Protein AF-A0A2E4Z8S4-F1 (afdb_monomer_lite)

Structure (mmCIF, N/CA/C/O backbone):
data_AF-A0A2E4Z8S4-F1
#
_entry.id   AF-A0A2E4Z8S4-F1
#
loop_
_atom_site.group_PDB
_atom_site.id
_atom_site.type_symbol
_atom_site.label_atom_id
_atom_site.label_alt_id
_atom_site.label_comp_id
_atom_site.label_asym_id
_atom_site.label_entity_id
_atom_site.label_seq_id
_atom_site.pdbx_PDB_ins_code
_atom_site.Cartn_x
_atom_site.Cartn_y
_atom_site.Cartn_z
_atom_site.occupancy
_atom_site.B_iso_or_equiv
_atom_site.auth_seq_id
_atom_site.auth_comp_id
_atom_site.auth_asym_id
_atom_site.auth_atom_id
_atom_site.pdbx_PDB_model_num
ATOM 1 N N . MET A 1 1 ? -63.283 -20.952 -14.959 1.00 30.36 1 MET A N 1
ATOM 2 C CA . MET A 1 1 ? -64.129 -20.035 -15.747 1.00 30.36 1 MET A CA 1
ATOM 3 C C . MET A 1 1 ? -63.336 -18.745 -15.850 1.00 30.36 1 MET A C 1
ATOM 5 O O . MET A 1 1 ? -63.094 -18.136 -14.823 1.00 30.36 1 MET A O 1
ATOM 9 N N . ASP A 1 2 ? -62.555 -18.585 -16.920 1.00 27.12 2 ASP A N 1
ATOM 10 C CA . ASP A 1 2 ? -62.968 -17.905 -18.169 1.00 27.12 2 ASP A CA 1
ATOM 11 C C . ASP A 1 2 ? -63.262 -16.413 -17.915 1.00 27.12 2 ASP A C 1
ATOM 13 O O . ASP A 1 2 ? -63.999 -16.094 -16.998 1.00 27.12 2 ASP A O 1
ATOM 17 N N . ALA A 1 3 ? -62.783 -15.428 -18.671 1.00 26.45 3 ALA A N 1
ATOM 18 C CA . ALA A 1 3 ? -62.045 -15.425 -19.922 1.00 26.45 3 ALA A CA 1
ATOM 19 C C . ALA A 1 3 ? -61.563 -13.992 -20.245 1.00 26.45 3 ALA A C 1
ATOM 21 O O . ALA A 1 3 ? -62.112 -13.013 -19.755 1.00 26.45 3 ALA A O 1
ATOM 22 N N . ARG A 1 4 ? -60.605 -13.937 -21.179 1.00 25.69 4 ARG A N 1
ATOM 23 C CA . ARG A 1 4 ? -60.462 -13.000 -22.313 1.00 25.69 4 ARG A CA 1
ATOM 24 C C . ARG A 1 4 ? -60.418 -11.475 -22.110 1.00 25.69 4 ARG A C 1
ATOM 26 O O . ARG A 1 4 ? -61.384 -10.802 -21.781 1.00 25.69 4 ARG A O 1
ATOM 33 N N . ILE A 1 5 ? -59.293 -10.970 -22.611 1.00 36.28 5 ILE A N 1
ATOM 34 C CA . ILE A 1 5 ? -58.979 -9.627 -23.106 1.00 36.28 5 ILE A CA 1
ATOM 35 C C . ILE A 1 5 ? -60.010 -9.120 -24.134 1.00 36.28 5 ILE A C 1
ATOM 37 O O . ILE A 1 5 ? -60.347 -9.842 -25.077 1.00 36.28 5 ILE A O 1
ATOM 41 N N . LYS A 1 6 ? -60.383 -7.836 -24.030 1.00 27.36 6 LYS A N 1
ATOM 42 C CA . LYS A 1 6 ? -60.766 -6.977 -25.164 1.00 27.36 6 LYS A CA 1
ATOM 43 C C . LYS A 1 6 ? -60.261 -5.547 -24.950 1.00 27.36 6 LYS A C 1
ATOM 45 O O . LYS A 1 6 ? -60.431 -4.970 -23.884 1.00 27.36 6 LYS A O 1
ATOM 50 N N . SER A 1 7 ? -59.644 -5.019 -26.000 1.00 32.69 7 SER A N 1
ATOM 51 C CA . SER A 1 7 ? -59.182 -3.645 -26.191 1.00 32.69 7 SER A CA 1
ATOM 52 C C . SER A 1 7 ? -60.323 -2.697 -26.572 1.00 32.69 7 SER A C 1
ATOM 54 O O . SER A 1 7 ? -61.213 -3.094 -27.326 1.00 32.69 7 SER A O 1
ATOM 56 N N . GLY A 1 8 ? -60.212 -1.430 -26.171 1.00 25.91 8 GLY A N 1
ATOM 57 C CA . GLY A 1 8 ? -60.976 -0.309 -26.718 1.00 25.91 8 GLY A CA 1
ATOM 58 C C . GLY A 1 8 ? -60.250 1.020 -26.472 1.00 25.91 8 GLY A C 1
ATOM 59 O O . GLY A 1 8 ? -60.061 1.396 -25.321 1.00 25.91 8 GLY A O 1
ATOM 60 N N . HIS A 1 9 ? -59.838 1.686 -27.558 1.00 26.70 9 HIS A N 1
ATOM 61 C CA . HIS A 1 9 ? -59.755 3.155 -27.681 1.00 26.70 9 HIS A CA 1
ATOM 62 C C . HIS A 1 9 ? -61.151 3.751 -27.340 1.00 26.70 9 HIS A C 1
ATOM 64 O O . HIS A 1 9 ? -62.140 3.035 -27.474 1.00 26.70 9 HIS A O 1
ATOM 70 N N . ASP A 1 10 ? -61.372 4.991 -26.902 1.00 27.89 10 ASP A N 1
ATOM 71 C CA . ASP A 1 10 ? -60.687 6.256 -27.181 1.00 27.89 10 ASP A CA 1
ATOM 72 C C . ASP A 1 10 ? -61.177 7.377 -26.219 1.00 27.89 10 ASP A C 1
ATOM 74 O O . ASP A 1 10 ? -62.205 7.218 -25.565 1.00 27.89 10 ASP A O 1
ATOM 78 N N . GLU A 1 11 ? -60.473 8.517 -26.236 1.00 26.89 11 GLU A N 1
ATOM 79 C CA . GLU A 1 11 ? -60.898 9.882 -25.845 1.00 26.89 11 GLU A CA 1
ATOM 80 C C . GLU A 1 11 ? -61.197 10.272 -24.373 1.00 26.89 11 GLU A C 1
ATOM 82 O O . GLU A 1 11 ? -62.197 9.905 -23.765 1.00 26.89 11 GLU A O 1
ATOM 87 N N . GLY A 1 12 ? -60.402 11.244 -23.886 1.00 26.48 12 GLY A N 1
ATOM 88 C CA . GLY A 1 12 ? -60.993 12.476 -23.342 1.00 26.48 12 GLY A CA 1
ATOM 89 C C . GLY A 1 12 ? -60.600 12.933 -21.930 1.00 26.48 12 GLY A C 1
ATOM 90 O O . GLY A 1 12 ? -61.360 12.748 -20.990 1.00 26.48 12 GLY A O 1
ATOM 91 N N . GLY A 1 13 ? -59.516 13.716 -21.824 1.00 24.56 13 GLY A N 1
ATOM 92 C CA . GLY A 1 13 ? -59.600 15.016 -21.131 1.00 24.56 13 GLY A CA 1
ATOM 93 C C . GLY A 1 13 ? -59.144 15.161 -19.667 1.00 24.56 13 GLY A C 1
ATOM 94 O O . GLY A 1 13 ? -59.949 15.096 -18.752 1.00 24.56 13 GLY A O 1
ATOM 95 N N . MET A 1 14 ? -57.880 15.583 -19.526 1.00 24.75 14 MET A N 1
ATOM 96 C CA . MET A 1 14 ? -57.302 16.523 -18.538 1.00 24.75 14 MET A CA 1
ATOM 97 C C . MET A 1 14 ? -57.295 16.219 -17.025 1.00 24.75 14 MET A C 1
ATOM 99 O O . MET A 1 14 ? -58.298 16.320 -16.329 1.00 24.75 14 MET A O 1
ATOM 103 N N . GLY A 1 15 ? -56.070 16.094 -16.491 1.00 24.08 15 GLY A N 1
ATOM 104 C CA . GLY A 1 15 ? -55.762 16.277 -15.070 1.00 24.08 15 GLY A CA 1
ATOM 105 C C . GLY A 1 15 ? -54.282 16.065 -14.719 1.00 24.08 15 GLY A C 1
ATOM 106 O O . GLY A 1 15 ? -53.934 15.022 -14.190 1.00 24.08 15 GLY A O 1
ATOM 107 N N . LEU A 1 16 ? -53.429 17.044 -15.055 1.00 23.89 16 LEU A N 1
ATOM 108 C CA . LEU A 1 16 ? -52.119 17.375 -14.447 1.00 23.89 16 LEU A CA 1
ATOM 109 C C . LEU A 1 16 ? -51.308 16.236 -13.778 1.00 23.89 16 LEU A C 1
ATOM 111 O O . LEU A 1 16 ? -51.464 15.961 -12.591 1.00 23.89 16 LEU A O 1
ATOM 115 N N . ILE A 1 17 ? -50.323 15.684 -14.499 1.00 23.36 17 ILE A N 1
ATOM 116 C CA . ILE A 1 17 ? -49.208 14.933 -13.896 1.00 23.36 17 ILE A CA 1
ATOM 117 C C . ILE A 1 17 ? -48.077 15.921 -13.600 1.00 23.36 17 ILE A C 1
ATOM 119 O O . ILE A 1 17 ? -47.464 16.479 -14.511 1.00 23.36 17 ILE A O 1
ATOM 123 N N . SER A 1 18 ? -47.810 16.137 -12.313 1.00 23.64 18 SER A N 1
ATOM 124 C CA . SER A 1 18 ? -46.611 16.825 -11.840 1.00 23.64 18 SER A CA 1
ATOM 125 C C . SER A 1 18 ? -45.411 15.884 -11.978 1.00 23.64 18 SER A C 1
ATOM 127 O O . SER A 1 18 ? -45.379 14.808 -11.380 1.00 23.64 18 SER A O 1
ATOM 129 N N . LEU A 1 19 ? -44.445 16.283 -12.805 1.00 22.27 19 LEU A N 1
ATOM 130 C CA . LEU A 1 19 ? -43.153 15.627 -12.998 1.00 22.27 19 LEU A CA 1
ATOM 131 C C . LEU A 1 19 ? -42.326 15.707 -11.708 1.00 22.27 19 LEU A C 1
ATOM 133 O O . LEU A 1 19 ? -41.873 16.785 -11.324 1.00 22.27 19 LEU A O 1
ATOM 137 N N . LYS A 1 20 ? -42.063 14.559 -11.079 1.00 23.08 20 LYS A N 1
ATOM 138 C CA . LYS A 1 20 ? -40.956 14.401 -10.131 1.00 23.08 20 LYS A CA 1
ATOM 139 C C . LYS A 1 20 ? -39.855 13.628 -10.856 1.00 23.08 20 LYS A C 1
ATOM 141 O O . LYS A 1 20 ? -40.021 12.454 -11.163 1.00 23.08 20 LYS A O 1
ATOM 146 N N . LEU A 1 21 ? -38.779 14.333 -11.202 1.00 21.89 21 LEU A N 1
ATOM 147 C CA . LEU A 1 21 ? -37.560 13.761 -11.767 1.00 21.89 21 LEU A CA 1
ATOM 148 C C . LEU A 1 21 ? -36.925 12.802 -10.750 1.00 21.89 21 LEU A C 1
ATOM 150 O O . LEU A 1 21 ? -36.401 13.242 -9.728 1.00 21.89 21 LEU A O 1
ATOM 154 N N . GLU A 1 22 ? -36.946 11.508 -11.054 1.00 22.75 22 GLU A N 1
ATOM 155 C CA . GLU A 1 22 ? -35.983 10.546 -10.526 1.00 22.75 22 GLU A CA 1
ATOM 156 C C . GLU A 1 22 ? -34.668 10.726 -11.289 1.00 22.75 22 GLU A C 1
ATOM 158 O O . GLU A 1 22 ? -34.575 10.449 -12.483 1.00 22.75 22 GLU A O 1
ATOM 163 N N . VAL A 1 23 ? -33.639 11.212 -10.596 1.00 24.84 23 VAL A N 1
ATOM 164 C CA . VAL A 1 23 ? -32.248 11.030 -11.016 1.00 24.84 23 VAL A CA 1
ATOM 165 C C . VAL A 1 23 ? -31.670 9.963 -10.100 1.00 24.84 23 VAL A C 1
ATOM 167 O O . VAL A 1 23 ? -31.100 10.253 -9.052 1.00 24.84 23 VAL A O 1
ATOM 170 N N . GLY A 1 24 ? -31.893 8.715 -10.491 1.00 24.17 24 GLY A N 1
ATOM 171 C CA . GLY A 1 24 ? -31.214 7.540 -9.972 1.00 24.17 24 GLY A CA 1
ATOM 172 C C . GLY A 1 24 ? -30.557 6.809 -11.137 1.00 24.17 24 GLY A C 1
ATOM 173 O O . GLY A 1 24 ? -31.114 6.748 -12.226 1.00 24.17 24 GLY A O 1
ATOM 174 N N . GLU A 1 25 ? -29.375 6.262 -10.876 1.00 26.89 25 GLU A N 1
ATOM 175 C CA . GLU A 1 25 ? -28.656 5.303 -11.720 1.00 26.89 25 GLU A CA 1
ATOM 176 C C . GLU A 1 25 ? -27.856 5.847 -12.909 1.00 26.89 25 GLU A C 1
ATOM 178 O O . GLU A 1 25 ? -28.240 5.772 -14.072 1.00 26.89 25 GLU A O 1
ATOM 183 N N . ARG A 1 26 ? -26.611 6.224 -12.613 1.00 24.56 26 ARG A N 1
ATOM 184 C CA . ARG A 1 26 ? -25.448 5.801 -13.405 1.00 24.56 26 ARG A CA 1
ATOM 185 C C . ARG A 1 26 ? -24.244 5.725 -12.481 1.00 24.56 26 ARG A C 1
ATOM 187 O O . ARG A 1 26 ? -23.665 6.756 -12.198 1.00 24.56 26 ARG A O 1
ATOM 194 N N . PHE A 1 27 ? -23.908 4.525 -12.012 1.00 24.72 27 PHE A N 1
ATOM 195 C CA . PHE A 1 27 ? -22.536 4.017 -11.834 1.00 24.72 27 PHE A CA 1
ATOM 196 C C . PHE A 1 27 ? -22.617 2.570 -11.315 1.00 24.72 27 PHE A C 1
ATOM 198 O O . PHE A 1 27 ? -22.361 2.268 -10.159 1.00 24.72 27 PHE A O 1
ATOM 205 N N . SER A 1 28 ? -23.007 1.659 -12.207 1.00 27.19 28 SER A N 1
ATOM 206 C CA . SER A 1 28 ? -22.810 0.216 -12.046 1.00 27.19 28 SER A CA 1
ATOM 207 C C . SER A 1 28 ? -22.413 -0.358 -13.402 1.00 27.19 28 SER A C 1
ATOM 209 O O . SER A 1 28 ? -23.249 -0.549 -14.280 1.00 27.19 28 SER A O 1
ATOM 211 N N . SER A 1 29 ? -21.106 -0.535 -13.602 1.00 25.31 29 SER A N 1
ATOM 212 C CA . SER A 1 29 ? -20.483 -1.398 -14.619 1.00 25.31 29 SER A CA 1
ATOM 213 C C . SER A 1 29 ? -18.963 -1.295 -14.404 1.00 25.31 29 SER A C 1
ATOM 215 O O . SER A 1 29 ? -18.452 -0.182 -14.414 1.00 25.31 29 SER A O 1
ATOM 217 N N . ARG A 1 30 ? -18.134 -2.320 -14.200 1.00 25.17 30 ARG A N 1
ATOM 218 C CA . ARG A 1 30 ? -18.245 -3.781 -14.197 1.00 25.17 30 ARG A CA 1
ATOM 219 C C . ARG A 1 30 ? -17.188 -4.279 -13.199 1.00 25.17 30 ARG A C 1
ATOM 221 O O . ARG A 1 30 ? -16.024 -3.928 -13.359 1.00 25.17 30 ARG A O 1
ATOM 228 N N . LEU A 1 31 ? -17.557 -5.123 -12.241 1.00 25.70 31 LEU A N 1
ATOM 229 C CA . LEU A 1 31 ? -16.618 -6.022 -11.567 1.00 25.70 31 LEU A CA 1
ATOM 230 C C . LEU A 1 31 ? -17.004 -7.439 -11.991 1.00 25.70 31 LEU A C 1
ATOM 232 O O . LEU A 1 31 ? -18.092 -7.919 -11.687 1.00 25.70 31 LEU A O 1
ATOM 236 N N . HIS A 1 32 ? -16.155 -8.056 -12.812 1.00 28.44 32 HIS A N 1
ATOM 237 C CA . HIS A 1 32 ? -16.217 -9.480 -13.126 1.00 28.44 32 HIS A CA 1
ATOM 238 C C . HIS A 1 32 ? -15.402 -10.232 -12.071 1.00 28.44 32 HIS A C 1
ATOM 240 O O . HIS A 1 32 ? -14.231 -10.514 -12.286 1.00 28.44 32 HIS A O 1
ATOM 246 N N . SER A 1 33 ? -16.030 -10.554 -10.947 1.00 28.50 33 SER A N 1
ATOM 247 C CA . SER A 1 33 ? -15.694 -11.715 -10.118 1.00 28.50 33 SER A CA 1
ATOM 248 C C . SER A 1 33 ? -16.814 -11.885 -9.092 1.00 28.50 33 SER A C 1
ATOM 250 O O . SER A 1 33 ? -17.106 -11.003 -8.291 1.00 28.50 33 SER A O 1
ATOM 252 N N . GLY A 1 34 ? -17.540 -12.996 -9.205 1.00 30.89 34 GLY A N 1
ATOM 253 C CA . GLY A 1 34 ? -18.699 -13.289 -8.373 1.00 30.89 34 GLY A CA 1
ATOM 254 C C . GLY A 1 34 ? -18.291 -13.662 -6.954 1.00 30.89 34 GLY A C 1
ATOM 255 O O . GLY A 1 34 ? -17.966 -14.817 -6.698 1.00 30.89 34 GLY A O 1
ATOM 256 N N . VAL A 1 35 ? -18.385 -12.702 -6.037 1.00 26.73 35 VAL A N 1
ATOM 257 C CA . VAL A 1 35 ? -18.517 -12.959 -4.600 1.00 26.73 35 VAL A CA 1
ATOM 258 C C . VAL A 1 35 ? -19.729 -12.161 -4.114 1.00 26.73 35 VAL A C 1
ATOM 260 O O . VAL A 1 35 ? -19.706 -10.932 -4.186 1.00 26.73 35 VAL A O 1
ATOM 263 N N . PRO A 1 36 ? -20.825 -12.806 -3.679 1.00 27.11 36 PRO A N 1
ATOM 264 C CA . PRO A 1 36 ? -21.935 -12.085 -3.083 1.00 27.11 36 PRO A CA 1
ATOM 265 C C . PRO A 1 36 ? -21.510 -11.609 -1.690 1.00 27.11 36 PRO A C 1
ATOM 267 O O . PRO A 1 36 ? -21.241 -12.422 -0.808 1.00 27.11 36 PRO A O 1
ATOM 270 N N . ILE A 1 37 ? -21.468 -10.290 -1.487 1.00 26.27 37 ILE A N 1
ATOM 271 C CA . ILE A 1 37 ? -21.470 -9.695 -0.148 1.00 26.27 37 ILE A CA 1
ATOM 272 C C . ILE A 1 37 ? -22.843 -10.020 0.441 1.00 26.27 37 ILE A C 1
ATOM 274 O O . ILE A 1 37 ? -23.842 -9.370 0.132 1.00 26.27 37 ILE A O 1
ATOM 278 N N . ALA A 1 38 ? -22.915 -11.094 1.222 1.00 24.59 38 ALA A N 1
ATOM 279 C CA . ALA A 1 38 ? -24.101 -11.431 1.983 1.00 24.59 38 ALA A CA 1
ATOM 280 C C . ALA A 1 38 ? -24.212 -10.441 3.146 1.00 24.59 38 ALA A C 1
ATOM 282 O O . ALA A 1 38 ? -23.689 -10.666 4.233 1.00 24.59 38 ALA A O 1
ATOM 283 N N . THR A 1 39 ? -24.900 -9.327 2.911 1.00 25.08 39 THR A N 1
ATOM 284 C CA . THR A 1 39 ? -25.491 -8.528 3.981 1.00 25.08 39 THR A CA 1
ATOM 285 C C . THR A 1 39 ? -26.519 -9.414 4.681 1.00 25.08 39 THR A C 1
ATOM 287 O O . THR A 1 39 ? -27.664 -9.520 4.241 1.00 25.08 39 THR A O 1
ATOM 290 N N . VAL A 1 40 ? -26.122 -10.088 5.761 1.00 24.56 40 VAL A N 1
ATOM 291 C CA . VAL A 1 40 ? -27.075 -10.692 6.697 1.00 24.56 40 VAL A CA 1
ATOM 292 C C . VAL A 1 40 ? -27.670 -9.544 7.508 1.00 24.56 40 VAL A C 1
ATOM 294 O O . VAL A 1 40 ? -27.302 -9.278 8.646 1.00 24.56 40 VAL A O 1
ATOM 297 N N . ALA A 1 41 ? -28.574 -8.801 6.871 1.00 23.31 41 ALA A N 1
ATOM 298 C CA . ALA A 1 41 ? -29.512 -7.961 7.583 1.00 23.31 41 ALA A CA 1
ATOM 299 C C . ALA A 1 41 ? -30.422 -8.906 8.371 1.00 23.31 41 ALA A C 1
ATOM 301 O O . ALA A 1 41 ? -31.198 -9.664 7.784 1.00 23.31 41 ALA A O 1
ATOM 302 N N . ALA A 1 42 ? -30.308 -8.880 9.699 1.00 25.31 42 ALA A N 1
ATOM 303 C CA . ALA A 1 42 ? -31.337 -9.396 10.586 1.00 25.31 42 ALA A CA 1
ATOM 304 C C . ALA A 1 42 ? -32.618 -8.591 10.316 1.00 25.31 42 ALA A C 1
ATOM 306 O O . ALA A 1 42 ? -32.835 -7.507 10.853 1.00 25.31 42 ALA A O 1
ATOM 307 N N . ASN A 1 43 ? -33.414 -9.089 9.375 1.00 24.78 43 ASN A N 1
ATOM 308 C CA . ASN A 1 43 ? -34.661 -8.488 8.953 1.00 24.78 43 ASN A CA 1
ATOM 309 C C . ASN A 1 43 ? -35.756 -8.985 9.899 1.00 24.78 43 ASN A C 1
ATOM 311 O O . ASN A 1 43 ? -36.399 -10.003 9.653 1.00 24.78 43 ASN A O 1
ATOM 315 N N . THR A 1 44 ? -35.951 -8.283 11.009 1.00 27.42 44 THR A N 1
ATOM 316 C CA . THR A 1 44 ? -37.231 -8.296 11.720 1.00 27.42 44 THR A CA 1
ATOM 317 C C . THR A 1 44 ? -37.986 -7.039 11.330 1.00 27.42 44 THR A C 1
ATOM 319 O O . THR A 1 44 ? -37.854 -5.992 11.958 1.00 27.42 44 THR A O 1
ATOM 322 N N . GLU A 1 45 ? -38.782 -7.147 10.266 1.00 27.88 45 GLU A N 1
ATOM 323 C CA . GLU A 1 45 ? -39.871 -6.212 10.004 1.00 27.88 45 GLU A CA 1
ATOM 324 C C . GLU A 1 45 ? -40.819 -6.224 11.209 1.00 27.88 45 GLU A C 1
ATOM 326 O O . GLU A 1 45 ? -41.475 -7.227 11.501 1.00 27.88 45 GLU A O 1
ATOM 331 N N . ARG A 1 46 ? -40.910 -5.099 11.921 1.00 31.64 46 ARG A N 1
ATOM 332 C CA . ARG A 1 46 ? -42.017 -4.840 12.840 1.00 31.64 46 ARG A CA 1
ATOM 333 C C . ARG A 1 46 ? -42.632 -3.490 12.508 1.00 31.64 46 ARG A C 1
ATOM 335 O O . ARG A 1 46 ? -42.220 -2.441 12.984 1.00 31.64 46 ARG A O 1
ATOM 342 N N . THR A 1 47 ? -43.650 -3.544 11.658 1.00 29.92 47 THR A N 1
ATOM 343 C CA . THR A 1 47 ? -44.632 -2.479 11.477 1.00 29.92 47 THR A CA 1
ATOM 344 C C . THR A 1 47 ? -45.444 -2.332 12.763 1.00 29.92 47 THR A C 1
ATOM 346 O O . THR A 1 47 ? -46.236 -3.211 13.104 1.00 29.92 47 THR A O 1
ATOM 349 N N . GLY A 1 48 ? -45.256 -1.229 13.477 1.00 28.00 48 GLY A N 1
ATOM 350 C CA . GLY A 1 48 ? -46.078 -0.864 14.626 1.00 28.00 48 GLY A CA 1
ATOM 351 C C . GLY A 1 48 ? -45.587 0.442 15.225 1.00 28.00 48 GLY A C 1
ATOM 352 O O . GLY A 1 48 ? -44.601 0.445 15.948 1.00 28.00 48 GLY A O 1
ATOM 353 N N . GLY A 1 49 ? -46.249 1.552 14.891 1.00 35.12 49 GLY A N 1
ATOM 354 C CA . GLY A 1 49 ? -45.979 2.846 15.510 1.00 35.12 49 GLY A CA 1
ATOM 355 C C . GLY A 1 49 ? -46.271 2.777 17.005 1.00 35.12 49 GLY A C 1
ATOM 356 O O . GLY A 1 49 ? -47.428 2.739 17.412 1.00 35.12 49 GLY A O 1
ATOM 357 N N . THR A 1 50 ? -45.221 2.731 17.812 1.00 40.59 50 THR A N 1
ATOM 358 C CA . THR A 1 50 ? -45.286 2.860 19.266 1.00 40.59 50 THR A CA 1
ATOM 359 C C . THR A 1 50 ? -45.202 4.338 19.627 1.00 40.59 50 THR A C 1
ATOM 361 O O . THR A 1 50 ? -44.263 5.022 19.218 1.00 40.59 50 THR A O 1
ATOM 364 N N . MET A 1 51 ? -46.199 4.840 20.358 1.00 39.22 51 MET A N 1
ATOM 365 C CA . MET A 1 51 ? -46.186 6.206 20.878 1.00 39.22 51 MET A CA 1
ATOM 366 C C . MET A 1 51 ? -45.083 6.318 21.931 1.00 39.22 51 MET A C 1
ATOM 368 O O . MET A 1 51 ? -45.132 5.625 22.944 1.00 39.22 51 MET A O 1
ATOM 372 N N . ALA A 1 52 ? -44.079 7.146 21.652 1.00 50.56 52 ALA A N 1
ATOM 373 C CA . ALA A 1 52 ? -43.104 7.554 22.650 1.00 50.56 52 ALA A CA 1
ATOM 374 C C . ALA A 1 52 ? -43.784 8.491 23.662 1.00 50.56 52 ALA A C 1
ATOM 376 O O . ALA A 1 52 ? -44.635 9.296 23.271 1.00 50.56 52 ALA A O 1
ATOM 377 N N . ASP A 1 53 ? -43.441 8.374 24.943 1.00 57.16 53 ASP A N 1
ATOM 378 C CA . ASP A 1 53 ? -43.873 9.333 25.964 1.00 57.16 53 ASP A CA 1
ATOM 379 C C . ASP A 1 53 ? -43.190 10.708 25.783 1.00 57.16 53 ASP A C 1
ATOM 381 O O . ASP A 1 53 ? -42.356 10.894 24.892 1.00 57.16 53 ASP A O 1
ATOM 385 N N . GLU A 1 54 ? -43.560 11.705 26.599 1.00 52.38 54 GLU A N 1
ATOM 386 C CA . GLU A 1 54 ? -42.985 13.065 26.534 1.00 52.38 54 GLU A CA 1
ATOM 387 C C . GLU A 1 54 ? -41.453 13.088 26.739 1.00 52.38 54 GLU A C 1
ATOM 389 O O . GLU A 1 54 ? -40.792 14.030 26.295 1.00 52.38 54 GLU A O 1
ATOM 394 N N . ASP A 1 55 ? -40.882 12.027 27.322 1.00 56.22 55 ASP A N 1
ATOM 395 C CA . ASP A 1 55 ? -39.447 11.850 27.564 1.00 56.22 55 ASP A CA 1
ATOM 396 C C . ASP A 1 55 ? -38.731 11.076 26.431 1.00 56.22 55 ASP A C 1
ATOM 398 O O . ASP A 1 55 ? -37.496 10.975 26.403 1.00 56.22 55 ASP A O 1
ATOM 402 N N . GLY A 1 56 ? -39.485 10.576 25.445 1.00 58.28 56 GLY A N 1
ATOM 403 C CA . GLY A 1 56 ? -38.981 9.847 24.284 1.00 58.28 56 GLY A CA 1
ATOM 404 C C . GLY A 1 56 ? -38.746 8.350 24.516 1.00 58.28 56 GLY A C 1
ATOM 405 O O . GLY A 1 56 ? -38.095 7.721 23.678 1.00 58.28 56 GLY A O 1
ATOM 406 N N . ALA A 1 57 ? -39.237 7.779 25.619 1.00 58.03 57 ALA A N 1
ATOM 407 C CA . ALA A 1 57 ? -39.176 6.349 25.897 1.00 58.03 57 ALA A CA 1
ATOM 408 C C . ALA A 1 57 ? -40.283 5.601 25.141 1.00 58.03 57 ALA A C 1
ATOM 410 O O . ALA A 1 57 ? -41.427 6.050 25.042 1.00 58.03 57 ALA A O 1
ATOM 411 N N . VAL A 1 58 ? -39.931 4.444 24.582 1.00 62.41 58 VAL A N 1
ATOM 412 C CA . VAL A 1 58 ? -40.852 3.590 23.820 1.00 62.41 58 VAL A CA 1
ATOM 413 C C . VAL A 1 58 ? -41.420 2.512 24.742 1.00 62.41 58 VAL A C 1
ATOM 415 O O . VAL A 1 58 ? -40.692 1.970 25.573 1.00 62.41 58 VAL A O 1
ATOM 418 N N . GLU A 1 59 ? -42.705 2.162 24.587 1.00 60.22 59 GLU A N 1
ATOM 419 C CA . GLU A 1 59 ? -43.313 1.030 25.299 1.00 60.22 59 GLU A CA 1
ATOM 420 C C . GLU A 1 59 ? -42.561 -0.272 24.960 1.00 60.22 59 GLU A C 1
ATOM 422 O O . GLU A 1 59 ? -42.738 -0.885 23.905 1.00 60.22 59 GLU A O 1
ATOM 427 N N . TRP A 1 60 ? -41.657 -0.660 25.858 1.00 61.75 60 TRP A N 1
ATOM 428 C CA . TRP A 1 60 ? -40.694 -1.729 25.643 1.00 61.75 60 TRP A CA 1
ATOM 429 C C . TRP A 1 60 ? -41.170 -3.056 26.243 1.00 61.75 60 TRP A C 1
ATOM 431 O O . TRP A 1 60 ? -41.468 -3.158 27.437 1.00 61.75 60 TRP A O 1
ATOM 441 N N . LYS A 1 61 ? -41.187 -4.116 25.424 1.00 64.88 61 LYS A N 1
ATOM 442 C CA . LYS A 1 61 ? -41.517 -5.473 25.873 1.00 64.88 61 LYS A CA 1
ATOM 443 C C . LYS A 1 61 ? -40.249 -6.238 26.265 1.00 64.88 61 LYS A C 1
ATOM 445 O O . LYS A 1 61 ? -39.492 -6.674 25.403 1.00 64.88 61 LYS A O 1
ATOM 450 N N . LYS A 1 62 ? -40.080 -6.450 27.573 1.00 66.94 62 LYS A N 1
ATOM 451 C CA . LYS A 1 62 ? -38.964 -7.192 28.184 1.00 66.94 62 LYS A CA 1
ATOM 452 C C . LYS A 1 62 ? -38.806 -8.608 27.589 1.00 66.94 62 LYS A C 1
ATOM 454 O O . LYS A 1 62 ? -39.804 -9.331 27.518 1.00 66.94 62 LYS A O 1
ATOM 459 N N . PRO A 1 63 ? -37.589 -9.026 27.189 1.00 64.56 63 PRO A N 1
ATOM 460 C CA . PRO A 1 63 ? -37.303 -10.402 26.775 1.00 64.56 63 PRO A CA 1
ATOM 461 C C . PRO A 1 63 ? -37.574 -11.429 27.888 1.00 64.56 63 PRO A C 1
ATOM 463 O O . PRO A 1 63 ? -37.445 -11.112 29.064 1.00 64.56 63 PRO A O 1
ATOM 466 N N . GLU A 1 64 ? -37.883 -12.686 27.553 1.00 63.09 64 GLU A N 1
ATOM 467 C CA . GLU A 1 64 ? -38.191 -13.722 28.565 1.00 63.09 64 GLU A CA 1
ATOM 468 C C . GLU A 1 64 ? -37.022 -14.007 29.528 1.00 63.09 64 GLU A C 1
ATOM 470 O O . GLU A 1 64 ? -37.232 -14.301 30.703 1.00 63.09 64 GLU A O 1
ATOM 475 N N . TRP A 1 65 ? -35.779 -13.855 29.063 1.00 67.50 65 TRP A N 1
ATOM 476 C CA . TRP A 1 65 ? -34.568 -14.007 29.878 1.00 67.50 65 TRP A CA 1
ATOM 477 C C . TRP A 1 65 ? -34.286 -12.799 30.794 1.00 67.50 65 TRP A C 1
ATOM 479 O O . TRP A 1 65 ? -33.403 -12.866 31.646 1.00 67.50 65 TRP A O 1
ATOM 489 N N . TRP A 1 66 ? -35.044 -11.706 30.649 1.00 65.25 66 TRP A N 1
ATOM 490 C CA . TRP A 1 66 ? -34.849 -10.433 31.350 1.00 65.25 66 TRP A CA 1
ATOM 491 C C . TRP A 1 66 ? -35.440 -10.395 32.768 1.00 65.25 66 TRP A C 1
ATOM 493 O O . TRP A 1 66 ? -35.196 -9.457 33.523 1.00 65.25 66 TRP A O 1
ATOM 503 N N . HIS A 1 67 ? -36.223 -11.395 33.182 1.00 60.94 67 HIS A N 1
ATOM 504 C CA . HIS A 1 67 ? -36.831 -11.415 34.525 1.00 60.94 67 HIS A CA 1
ATOM 505 C C . HIS A 1 67 ? -35.819 -11.519 35.676 1.00 60.94 67 HIS A C 1
ATOM 507 O O . HIS A 1 67 ? -36.191 -11.518 36.851 1.00 60.94 67 HIS A O 1
ATOM 513 N N . ASP A 1 68 ? -34.540 -11.574 35.343 1.00 66.00 68 ASP A N 1
ATOM 514 C CA . ASP A 1 68 ? -33.450 -11.596 36.278 1.00 66.00 68 ASP A CA 1
ATOM 515 C C . ASP A 1 68 ? -33.074 -10.187 36.760 1.00 66.00 68 ASP A C 1
ATOM 517 O O . ASP A 1 68 ? -32.556 -9.361 36.006 1.00 66.00 68 ASP A O 1
ATOM 521 N N . ALA A 1 69 ? -33.302 -9.912 38.049 1.00 74.94 69 ALA A N 1
ATOM 522 C CA . ALA A 1 69 ? -33.016 -8.618 38.676 1.00 74.94 69 ALA A CA 1
ATOM 523 C C . ALA A 1 69 ? -31.557 -8.152 38.497 1.00 74.94 69 ALA A C 1
ATOM 525 O O . ALA A 1 69 ? -31.280 -6.960 38.625 1.00 74.94 69 ALA A O 1
ATOM 526 N N . ARG A 1 70 ? -30.646 -9.078 38.175 1.00 81.81 70 ARG A N 1
ATOM 527 C CA . ARG A 1 70 ? -29.210 -8.848 37.982 1.00 81.81 70 ARG A CA 1
ATOM 528 C C . ARG A 1 70 ? -28.868 -8.000 36.753 1.00 81.81 70 ARG A C 1
ATOM 530 O O . ARG A 1 70 ? -27.842 -7.341 36.771 1.00 81.81 70 ARG A O 1
ATOM 537 N N . PHE A 1 71 ? -29.706 -7.979 35.711 1.00 84.62 71 PHE A N 1
ATOM 538 C CA . PHE A 1 71 ? -29.434 -7.175 34.505 1.00 84.62 71 PHE A CA 1
ATOM 539 C C . PHE A 1 71 ? -30.064 -5.782 34.532 1.00 84.62 71 PHE A C 1
ATOM 541 O O . PHE A 1 71 ? -29.793 -4.963 33.659 1.00 84.62 71 PHE A O 1
ATOM 548 N N . LYS A 1 72 ? -30.868 -5.480 35.558 1.00 83.62 72 LYS A N 1
ATOM 549 C CA . LYS A 1 72 ? -31.600 -4.213 35.672 1.00 83.62 72 LYS A CA 1
ATOM 550 C C . LYS A 1 72 ? -30.685 -2.980 35.674 1.00 83.62 72 LYS A C 1
ATOM 552 O O . LYS A 1 72 ? -31.090 -1.923 35.211 1.00 83.62 72 LYS A O 1
ATOM 557 N N . GLU A 1 73 ? -29.460 -3.105 36.179 1.00 86.69 73 GLU A N 1
ATOM 558 C CA . GLU A 1 73 ? -28.468 -2.017 36.210 1.00 86.69 73 GLU A CA 1
ATOM 559 C C . GLU A 1 73 ? -27.752 -1.767 34.863 1.00 86.69 73 GLU A C 1
ATOM 561 O O . GLU A 1 73 ? -26.960 -0.831 34.749 1.00 86.69 73 GLU A O 1
ATOM 566 N N . PHE A 1 74 ? -28.047 -2.588 33.846 1.00 90.00 74 PHE A N 1
ATOM 567 C CA . PHE A 1 74 ? -27.503 -2.500 32.485 1.00 90.00 74 PHE A CA 1
ATOM 568 C C . PHE A 1 74 ? -28.602 -2.263 31.432 1.00 90.00 74 PHE A C 1
ATOM 570 O O . PHE A 1 74 ? -28.403 -2.555 30.253 1.00 90.00 74 PHE A O 1
ATOM 577 N N . GLU A 1 75 ? -29.783 -1.765 31.837 1.00 85.75 75 GLU A N 1
ATOM 578 C CA . GLU A 1 75 ? -30.883 -1.418 30.911 1.00 85.75 75 GLU A CA 1
ATOM 579 C C . GLU A 1 75 ? -30.454 -0.390 29.855 1.00 85.75 75 GLU A C 1
ATOM 581 O O . GLU A 1 75 ? -30.943 -0.413 28.729 1.00 85.75 75 GLU A O 1
ATOM 586 N N . ASP A 1 76 ? -29.515 0.482 30.206 1.00 86.75 76 ASP A N 1
ATOM 587 C CA . ASP A 1 76 ? -28.929 1.499 29.338 1.00 86.75 76 ASP A CA 1
ATOM 588 C C . ASP A 1 76 ? -28.003 0.940 28.255 1.00 86.75 76 ASP A C 1
ATOM 590 O O . ASP A 1 76 ? -27.723 1.633 27.278 1.00 86.75 76 ASP A O 1
ATOM 594 N N . TRP A 1 77 ? -27.524 -0.295 28.412 1.00 91.94 77 TRP A N 1
ATOM 595 C CA . TRP A 1 77 ? -26.707 -0.980 27.411 1.00 91.94 77 TRP A CA 1
ATOM 596 C C . TRP A 1 77 ? -27.540 -1.897 26.516 1.00 91.94 77 TRP A C 1
ATOM 598 O O . TRP A 1 77 ? -26.994 -2.510 25.614 1.00 91.94 77 TRP A O 1
ATOM 608 N N . LEU A 1 78 ? -28.845 -2.057 26.734 1.00 89.06 78 LEU A N 1
ATOM 609 C CA . LEU A 1 78 ? -29.657 -2.926 25.881 1.00 89.06 78 LEU A CA 1
ATOM 610 C C . LEU A 1 78 ? -29.886 -2.319 24.493 1.00 89.06 78 LEU A C 1
ATOM 612 O O . LEU A 1 78 ? -30.388 -1.201 24.376 1.00 89.06 78 LEU A O 1
ATOM 616 N N . ILE A 1 79 ? -29.640 -3.115 23.447 1.00 85.75 79 ILE A N 1
ATOM 617 C CA . ILE A 1 79 ? -29.885 -2.710 22.051 1.00 85.75 79 ILE A CA 1
ATOM 618 C C . ILE A 1 79 ? -31.373 -2.422 21.821 1.00 85.75 79 ILE A C 1
ATOM 620 O O . ILE A 1 79 ? -31.728 -1.360 21.318 1.00 85.75 79 ILE A O 1
ATOM 624 N N . ASP A 1 80 ? -32.236 -3.348 22.236 1.00 77.25 80 ASP A N 1
ATOM 625 C CA . ASP A 1 80 ? -33.691 -3.216 22.119 1.00 77.25 80 ASP A CA 1
ATOM 626 C C . ASP A 1 80 ? -34.308 -2.614 23.388 1.00 77.25 80 ASP A C 1
ATOM 628 O O . ASP A 1 80 ? -35.442 -2.935 23.707 1.00 77.25 80 ASP A O 1
ATOM 632 N N . GLY A 1 81 ? -33.558 -1.832 24.170 1.00 81.38 81 GLY A N 1
ATOM 633 C CA . GLY A 1 81 ? -33.954 -1.362 25.500 1.00 81.38 81 GLY A CA 1
ATOM 634 C C . GLY A 1 81 ? -34.976 -0.211 25.526 1.00 81.38 81 GLY A C 1
ATOM 635 O O . GLY A 1 81 ? -35.523 0.192 24.497 1.00 81.38 81 GLY A O 1
ATOM 636 N N . PRO A 1 82 ? -35.211 0.391 26.710 1.00 77.62 82 PRO A N 1
ATOM 637 C CA . PRO A 1 82 ? -36.155 1.505 26.883 1.00 77.62 82 PRO A CA 1
ATOM 638 C C . PRO A 1 82 ? -35.777 2.767 26.086 1.00 77.62 82 PRO A C 1
ATOM 640 O O . PRO A 1 82 ? -36.623 3.625 25.843 1.00 77.62 82 PRO A O 1
ATOM 643 N N . ALA A 1 83 ? -34.520 2.863 25.639 1.00 79.88 83 ALA A N 1
ATOM 644 C CA . ALA A 1 83 ? -34.018 3.921 24.766 1.00 79.88 83 ALA A CA 1
ATOM 645 C C . ALA A 1 83 ? -34.607 3.892 23.340 1.00 79.88 83 ALA A C 1
ATOM 647 O O . ALA A 1 83 ? -34.416 4.853 22.589 1.00 79.88 83 ALA A O 1
ATOM 648 N N . GLY A 1 84 ? -35.305 2.812 22.967 1.00 82.00 84 GLY A N 1
ATOM 649 C CA . GLY A 1 84 ? -35.856 2.615 21.629 1.00 82.00 84 GLY A CA 1
ATOM 650 C C . GLY A 1 84 ? -34.780 2.397 20.560 1.00 82.00 84 GLY A C 1
ATOM 651 O O . GLY A 1 84 ? -33.606 2.187 20.855 1.00 82.00 84 GLY A O 1
ATOM 652 N N . GLU A 1 85 ? -35.185 2.452 19.290 1.00 84.81 85 GLU A N 1
ATOM 653 C CA . GLU A 1 85 ? -34.268 2.247 18.164 1.00 84.81 85 GLU A CA 1
ATOM 654 C C . GLU A 1 85 ? -33.278 3.417 18.037 1.00 84.81 85 GLU A C 1
ATOM 656 O O . GLU A 1 85 ? -33.667 4.570 17.813 1.00 84.81 85 GLU A O 1
ATOM 661 N N . TRP A 1 86 ? -31.983 3.115 18.129 1.00 86.50 86 TRP A N 1
ATOM 662 C CA . TRP A 1 86 ? -30.908 4.085 17.919 1.00 86.50 86 TRP A CA 1
ATOM 663 C C . TRP A 1 86 ? -30.815 4.502 16.441 1.00 86.50 86 TRP A C 1
ATOM 665 O O . TRP A 1 86 ? -30.999 3.664 15.557 1.00 86.50 86 TRP A O 1
ATOM 675 N N . PRO A 1 87 ? -30.546 5.787 16.123 1.00 85.44 87 PRO A N 1
ATOM 676 C CA . PRO A 1 87 ? -30.343 6.225 14.744 1.00 85.44 87 PRO A CA 1
ATOM 677 C C . PRO A 1 87 ? -29.236 5.430 14.057 1.00 85.44 87 PRO A C 1
ATOM 679 O O . PRO A 1 87 ? -28.151 5.245 14.612 1.00 85.44 87 PRO A O 1
ATOM 682 N N . ARG A 1 88 ? -29.484 5.001 12.819 1.00 83.31 88 ARG A N 1
ATOM 683 C CA . ARG A 1 88 ? -28.439 4.343 12.027 1.00 83.31 88 ARG A CA 1
ATOM 684 C C . ARG A 1 88 ? -27.364 5.352 11.641 1.00 83.31 88 ARG A C 1
ATOM 686 O O . ARG A 1 88 ? -27.634 6.546 11.517 1.00 83.31 88 ARG A O 1
ATOM 693 N N . PHE A 1 89 ? -26.151 4.869 11.374 1.00 75.88 89 PHE A N 1
ATOM 694 C CA . PHE A 1 89 ? -25.011 5.743 11.084 1.00 75.88 89 PHE A CA 1
ATOM 695 C C . PHE A 1 89 ? -25.266 6.702 9.912 1.00 75.88 89 PHE A C 1
ATOM 697 O O . PHE A 1 89 ? -24.732 7.805 9.926 1.00 75.88 89 PHE A O 1
ATOM 704 N N . TYR A 1 90 ? -26.092 6.321 8.926 1.00 77.25 90 TYR A N 1
ATOM 705 C CA . TYR A 1 90 ? -26.443 7.136 7.757 1.00 77.25 90 TYR A CA 1
ATOM 706 C C . TYR A 1 90 ? -27.642 8.076 7.955 1.00 77.25 90 TYR A C 1
ATOM 708 O O . TYR A 1 90 ? -27.869 8.943 7.111 1.00 77.25 90 TYR A O 1
ATOM 716 N N . GLU A 1 91 ? -28.391 7.947 9.047 1.00 80.62 91 GLU A N 1
ATOM 717 C CA . GLU A 1 91 ? -29.576 8.761 9.314 1.00 80.62 91 GLU A CA 1
ATOM 718 C C . GLU A 1 91 ? -29.206 10.115 9.928 1.00 80.62 91 GLU A C 1
ATOM 720 O O . GLU A 1 91 ? -28.378 10.216 10.832 1.00 80.62 91 GLU A O 1
ATOM 725 N N . SER A 1 92 ? -29.878 11.178 9.482 1.00 78.75 92 SER A N 1
ATOM 726 C CA . SER A 1 92 ? -29.722 12.527 10.043 1.00 78.75 92 SER A CA 1
ATOM 727 C C . SER A 1 92 ? -30.538 12.759 11.321 1.00 78.75 92 SER A C 1
ATOM 729 O O . SER A 1 92 ? -30.476 13.846 11.891 1.00 78.75 92 SER A O 1
ATOM 731 N N . ARG A 1 93 ? -31.330 11.771 11.761 1.00 85.56 93 ARG A N 1
ATOM 732 C CA . ARG A 1 93 ? -32.160 11.844 12.974 1.00 85.56 93 ARG A CA 1
ATOM 733 C C . ARG A 1 93 ? -31.276 12.091 14.194 1.00 85.56 93 ARG A C 1
ATOM 735 O O . ARG A 1 93 ? -30.236 11.448 14.310 1.00 85.56 93 ARG A O 1
ATOM 742 N N . ASP A 1 94 ? -31.658 13.020 15.068 1.00 85.19 94 ASP A N 1
ATOM 743 C CA . ASP A 1 94 ? -30.923 13.279 16.311 1.00 85.19 94 ASP A CA 1
ATOM 744 C C . ASP A 1 94 ? -31.268 12.282 17.423 1.00 85.19 94 ASP A C 1
ATOM 746 O O . ASP A 1 94 ? -32.283 11.590 17.343 1.00 85.19 94 ASP A O 1
ATOM 750 N N . LEU A 1 95 ? -30.408 12.191 18.438 1.00 90.06 95 LEU A N 1
ATOM 751 C CA . LEU A 1 95 ? -30.646 11.338 19.601 1.00 90.06 95 LEU A CA 1
ATOM 752 C C . LEU A 1 95 ? -31.814 11.875 20.441 1.00 90.06 95 LEU A C 1
ATOM 754 O O . LEU A 1 95 ? -31.909 13.080 20.714 1.00 90.06 95 LEU A O 1
ATOM 758 N N . SER A 1 96 ? -32.676 10.971 20.913 1.00 90.94 96 SER A N 1
ATOM 759 C CA . SER A 1 96 ? -33.739 11.324 21.861 1.00 90.94 96 SER A CA 1
ATOM 760 C C . SER A 1 96 ? -33.150 11.873 23.177 1.00 90.94 96 SER A C 1
ATOM 762 O O . SER A 1 96 ? -31.966 11.661 23.468 1.00 90.94 96 SER A O 1
ATOM 764 N N . PRO A 1 97 ? -33.926 12.612 23.995 1.00 90.69 97 PRO A N 1
ATOM 765 C CA . PRO A 1 97 ? -33.463 13.076 25.306 1.00 90.69 97 PRO A CA 1
ATOM 766 C C . PRO A 1 97 ? -32.943 11.933 26.190 1.00 90.69 97 PRO A C 1
ATOM 768 O O . PRO A 1 97 ? -31.866 12.061 26.774 1.00 90.69 97 PRO A O 1
ATOM 771 N N . LEU A 1 98 ? -33.650 10.796 26.216 1.00 90.00 98 LEU A N 1
ATOM 772 C CA . LEU A 1 98 ? -33.223 9.598 26.937 1.00 90.00 98 LEU A CA 1
ATOM 773 C C . LEU A 1 98 ? -31.899 9.043 26.394 1.00 90.00 98 LEU A C 1
ATOM 775 O O . LEU A 1 98 ? -30.973 8.836 27.170 1.00 90.00 98 LEU A O 1
ATOM 779 N N . GLN A 1 99 ? -31.759 8.875 25.076 1.00 92.88 99 GLN A N 1
ATOM 780 C CA . GLN A 1 99 ? -30.515 8.386 24.465 1.00 92.88 99 GLN A CA 1
ATOM 781 C C . GLN A 1 99 ? -29.316 9.285 24.804 1.00 92.88 99 GLN A C 1
ATOM 783 O O . GLN A 1 99 ? -28.263 8.787 25.196 1.00 92.88 99 GLN A O 1
ATOM 788 N N . ARG A 1 100 ? -29.480 10.615 24.732 1.00 92.56 100 ARG A N 1
ATOM 789 C CA . ARG A 1 100 ? -28.428 11.575 25.120 1.00 92.56 100 ARG A CA 1
ATOM 790 C C . ARG A 1 100 ? -28.042 11.450 26.588 1.00 92.56 100 ARG A C 1
ATOM 792 O O . ARG A 1 100 ? -26.857 11.510 26.910 1.00 92.56 100 ARG A O 1
ATOM 799 N N . LYS A 1 101 ? -29.029 11.259 27.465 1.00 92.12 101 LYS A N 1
ATOM 800 C CA . LYS A 1 101 ? -28.789 11.028 28.890 1.00 92.12 101 LYS A CA 1
ATOM 801 C C . LYS A 1 101 ? -27.952 9.763 29.102 1.00 92.12 101 LYS A C 1
ATOM 803 O O . LYS A 1 101 ? -26.912 9.857 29.747 1.00 92.12 101 LYS A O 1
ATOM 808 N N . LEU A 1 102 ? -28.331 8.637 28.494 1.00 92.38 102 LEU A N 1
ATOM 809 C CA . LEU A 1 102 ? -27.597 7.370 28.617 1.00 92.38 102 LEU A CA 1
ATOM 810 C C . LEU A 1 102 ? -26.149 7.479 28.117 1.00 92.38 102 LEU A C 1
ATOM 812 O O . LEU A 1 102 ? -25.225 7.029 28.791 1.00 92.38 102 LEU A O 1
ATOM 816 N N . VAL A 1 103 ? -25.936 8.133 26.970 1.00 93.44 103 VAL A N 1
ATOM 817 C CA . VAL A 1 103 ? -24.588 8.419 26.447 1.00 93.44 103 VAL A CA 1
ATOM 818 C C . VAL A 1 103 ? -23.769 9.229 27.456 1.00 93.44 103 VAL A C 1
ATOM 820 O O . VAL A 1 103 ? -22.627 8.876 27.743 1.00 93.44 103 VAL A O 1
ATOM 823 N N . SER A 1 104 ? -24.350 10.287 28.032 1.00 90.75 104 SER A N 1
ATOM 824 C CA . SER A 1 104 ? -23.649 11.135 29.004 1.00 90.75 104 SER A CA 1
ATOM 825 C C . SER A 1 104 ? -23.323 10.410 30.314 1.00 90.75 104 SER A C 1
ATOM 827 O O . SER A 1 104 ? -22.250 10.618 30.875 1.00 90.75 104 SER A O 1
ATOM 829 N N . GLU A 1 105 ? -24.208 9.525 30.781 1.00 90.50 105 GLU A N 1
ATOM 830 C CA . GLU A 1 105 ? -23.992 8.710 31.982 1.00 90.50 105 GLU A CA 1
ATOM 831 C C . GLU A 1 105 ? -22.883 7.678 31.755 1.00 90.50 105 GLU A C 1
ATOM 833 O O . GLU A 1 105 ? -22.013 7.514 32.611 1.00 90.50 105 GLU A O 1
ATOM 838 N N . ASN A 1 106 ? -22.844 7.049 30.576 1.00 91.25 106 ASN A N 1
ATOM 839 C CA . ASN A 1 106 ? -21.738 6.176 30.187 1.00 91.25 106 ASN A CA 1
ATOM 840 C C . ASN A 1 106 ? -20.414 6.942 30.098 1.00 91.25 106 ASN A C 1
ATOM 842 O O . ASN A 1 106 ? -19.403 6.467 30.610 1.00 91.25 106 ASN A O 1
ATOM 846 N N . ALA A 1 107 ? -20.409 8.128 29.482 1.00 89.94 107 ALA A N 1
ATOM 847 C CA . ALA A 1 107 ? -19.205 8.942 29.344 1.00 89.94 107 ALA A CA 1
ATOM 848 C C . ALA A 1 107 ? -18.659 9.428 30.696 1.00 89.94 107 ALA A C 1
ATOM 850 O O . ALA A 1 107 ? -17.451 9.402 30.918 1.00 89.94 107 ALA A O 1
ATOM 851 N N . ALA A 1 108 ? -19.539 9.778 31.638 1.00 88.38 108 ALA A N 1
ATOM 852 C CA . ALA A 1 108 ? -19.142 10.213 32.975 1.00 88.38 108 ALA A CA 1
ATOM 853 C C . ALA A 1 108 ? -18.325 9.149 33.734 1.00 88.38 108 ALA A C 1
ATOM 855 O O . ALA A 1 108 ? -17.426 9.500 34.504 1.00 88.38 108 ALA A O 1
ATOM 856 N N . LEU A 1 109 ? -18.580 7.858 33.482 1.00 87.62 109 LEU A N 1
ATOM 857 C CA . LEU A 1 109 ? -17.823 6.745 34.071 1.00 87.62 109 LEU A CA 1
ATOM 858 C C . LEU A 1 109 ? -16.381 6.640 33.548 1.00 87.62 109 LEU A C 1
ATOM 860 O O . LEU A 1 109 ? -15.574 5.945 34.164 1.00 87.62 109 LEU A O 1
ATOM 864 N N . LEU A 1 110 ? -16.059 7.312 32.438 1.00 83.19 110 LEU A N 1
ATOM 865 C CA . LEU A 1 110 ? -14.726 7.335 31.825 1.00 83.19 110 LEU A CA 1
ATOM 866 C C . LEU A 1 110 ? -13.832 8.463 32.359 1.00 83.19 110 LEU A C 1
ATOM 868 O O . LEU A 1 110 ? -12.662 8.558 31.994 1.00 83.19 110 LEU A O 1
ATOM 872 N N . THR A 1 111 ? -14.372 9.369 33.177 1.00 69.75 111 THR A N 1
ATOM 873 C CA . THR A 1 111 ? -13.640 10.570 33.593 1.00 69.75 111 THR A CA 1
ATOM 874 C C . THR A 1 111 ? -12.488 10.241 34.551 1.00 69.75 111 THR A C 1
ATOM 876 O O . THR A 1 111 ? -12.646 9.558 35.561 1.00 69.75 111 THR A O 1
ATOM 879 N N . ALA A 1 112 ? -11.304 10.791 34.260 1.00 56.31 112 ALA A N 1
ATOM 880 C CA . ALA A 1 112 ? -10.026 10.516 34.928 1.00 56.31 112 ALA A CA 1
ATOM 881 C C . ALA A 1 112 ? -9.942 10.799 36.452 1.00 56.31 112 ALA A C 1
ATOM 883 O O . ALA A 1 112 ? -8.889 10.568 37.046 1.00 56.31 112 ALA A O 1
ATOM 884 N N . ALA A 1 113 ? -11.000 11.291 37.110 1.00 65.81 113 ALA A N 1
ATOM 885 C CA . ALA A 1 113 ? -10.957 11.670 38.528 1.00 65.81 113 ALA A CA 1
ATOM 886 C C . ALA A 1 113 ? -10.735 10.476 39.476 1.00 65.81 113 ALA A C 1
ATOM 888 O O . ALA A 1 113 ? -10.130 10.639 40.536 1.00 65.81 113 ALA A O 1
ATOM 889 N N . ASP A 1 114 ? -11.185 9.278 39.097 1.00 72.69 114 ASP A N 1
ATOM 890 C CA . ASP A 1 114 ? -10.985 8.050 39.874 1.00 72.69 114 ASP A CA 1
ATOM 891 C C . ASP A 1 114 ? -9.999 7.061 39.223 1.00 72.69 114 ASP A C 1
ATOM 893 O O . ASP A 1 114 ? -9.726 6.001 39.795 1.00 72.69 114 ASP A O 1
ATOM 897 N N . GLY A 1 115 ? -9.440 7.415 38.059 1.00 74.69 115 GLY A N 1
ATOM 898 C CA . GLY A 1 115 ? -8.569 6.552 37.262 1.00 74.69 115 GLY A CA 1
ATOM 899 C C . GLY A 1 115 ? -9.294 5.403 36.549 1.00 74.69 115 GLY A C 1
ATOM 900 O O . GLY A 1 115 ? -8.682 4.359 36.344 1.00 74.69 115 GLY A O 1
ATOM 901 N N . GLY A 1 116 ? -10.582 5.552 36.214 1.00 82.56 116 GLY A N 1
ATOM 902 C CA . GLY A 1 116 ? -11.376 4.525 35.527 1.00 82.56 116 GLY A CA 1
ATOM 903 C C . GLY A 1 116 ? -11.908 3.430 36.455 1.00 82.56 116 GLY A C 1
ATOM 904 O O . GLY A 1 116 ? -12.283 2.344 36.002 1.00 82.56 116 GLY A O 1
ATOM 905 N N . LYS A 1 117 ? -11.932 3.677 37.771 1.00 87.12 117 LYS A N 1
ATOM 906 C CA . LYS A 1 117 ? -12.392 2.693 38.767 1.00 87.12 117 LYS A CA 1
ATOM 907 C C . LYS A 1 117 ? -13.890 2.442 38.663 1.00 87.12 117 LYS A C 1
ATOM 909 O O . LYS A 1 117 ? -14.299 1.288 38.745 1.00 87.12 117 LYS A O 1
ATOM 914 N N . GLY A 1 118 ? -14.692 3.486 38.459 1.00 89.44 118 GLY A N 1
ATOM 915 C CA . GLY A 1 118 ? -16.133 3.384 38.247 1.00 89.44 118 GLY A CA 1
ATOM 916 C C . GLY A 1 118 ? -16.458 2.546 37.015 1.00 89.44 118 GLY A C 1
ATOM 917 O O . GLY A 1 118 ? -17.246 1.604 37.106 1.00 89.44 118 GLY A O 1
ATOM 918 N N . TRP A 1 119 ? -15.770 2.814 35.898 1.00 92.38 119 TRP A N 1
ATOM 919 C CA . TRP A 1 119 ? -15.852 1.985 34.695 1.00 92.38 119 TRP A CA 1
ATOM 920 C C . TRP A 1 119 ? -15.499 0.525 34.992 1.00 92.38 119 TRP A C 1
ATOM 922 O O . TRP A 1 119 ? -16.297 -0.376 34.746 1.00 92.38 119 TRP A O 1
ATOM 932 N N . SER A 1 120 ? -14.339 0.289 35.606 1.00 92.00 120 SER A N 1
ATOM 933 C CA . SER A 1 120 ? -13.852 -1.059 35.922 1.00 92.00 120 SER A CA 1
ATOM 934 C C . SER A 1 120 ? -14.808 -1.835 36.836 1.00 92.00 120 SER A C 1
ATOM 936 O O . SER A 1 120 ? -15.059 -3.016 36.603 1.00 92.00 120 SER A O 1
ATOM 938 N N . ALA A 1 121 ? -15.383 -1.179 37.848 1.00 92.69 121 ALA A N 1
ATOM 939 C CA . ALA A 1 121 ? -16.363 -1.781 38.748 1.00 92.69 121 ALA A CA 1
ATOM 940 C C . ALA A 1 121 ? -17.655 -2.158 38.009 1.00 92.69 121 ALA A C 1
ATOM 942 O O . ALA A 1 121 ? -18.181 -3.254 38.208 1.00 92.69 121 ALA A O 1
ATOM 943 N N . ARG A 1 122 ? -18.135 -1.287 37.110 1.00 93.69 122 ARG A N 1
ATOM 944 C CA . ARG A 1 122 ? -19.317 -1.560 36.284 1.00 93.69 122 ARG A CA 1
ATOM 945 C C . ARG A 1 122 ? -19.086 -2.727 35.327 1.00 93.69 122 ARG A C 1
ATOM 947 O O . ARG A 1 122 ? -19.937 -3.606 35.213 1.00 93.69 122 ARG A O 1
ATOM 954 N N . VAL A 1 123 ? -17.914 -2.781 34.698 1.00 94.88 123 VAL A N 1
ATOM 955 C CA . VAL A 1 123 ? -17.504 -3.905 33.846 1.00 94.88 123 VAL A CA 1
ATOM 956 C C . VAL A 1 123 ? -17.428 -5.199 34.656 1.00 94.88 123 VAL A C 1
ATOM 958 O O . VAL A 1 123 ? -17.943 -6.222 34.215 1.00 94.88 123 VAL A O 1
ATOM 961 N N . GLN A 1 124 ? -16.857 -5.170 35.862 1.00 95.06 124 GLN A N 1
ATOM 962 C CA . GLN A 1 124 ? -16.788 -6.345 36.733 1.00 95.06 124 GLN A CA 1
ATOM 963 C C . GLN A 1 124 ? -18.181 -6.851 37.143 1.00 95.06 124 GLN A C 1
ATOM 965 O O . GLN A 1 124 ? -18.411 -8.063 37.158 1.00 95.06 124 GLN A O 1
ATOM 970 N N . ALA A 1 125 ? -19.113 -5.945 37.449 1.00 94.56 125 ALA A N 1
ATOM 971 C CA . ALA A 1 125 ? -20.500 -6.295 37.748 1.00 94.56 125 ALA A CA 1
ATOM 972 C C . ALA A 1 125 ? -21.189 -6.949 36.537 1.00 94.56 125 ALA A C 1
ATOM 974 O O . ALA A 1 125 ? -21.795 -8.013 36.678 1.00 94.56 125 ALA A O 1
ATOM 975 N N . PHE A 1 126 ? -21.002 -6.389 35.336 1.00 94.81 126 PHE A N 1
ATOM 976 C CA . PHE A 1 126 ? -21.546 -6.949 34.097 1.00 94.81 126 PHE A CA 1
ATOM 977 C C . PHE A 1 126 ? -20.993 -8.349 33.807 1.00 94.81 126 PHE A C 1
ATOM 979 O O . PHE A 1 126 ? -21.743 -9.285 33.531 1.00 94.81 126 PHE A O 1
ATOM 986 N N . GLU A 1 127 ? -19.677 -8.525 33.926 1.00 94.69 127 GLU A N 1
ATOM 987 C CA . GLU A 1 127 ? -19.019 -9.819 33.733 1.00 94.69 127 GLU A CA 1
ATOM 988 C C . GLU A 1 127 ? -19.487 -10.863 34.756 1.00 94.69 127 GLU A C 1
ATOM 990 O O . GLU A 1 127 ? -19.691 -12.025 34.405 1.00 94.69 127 GLU A O 1
ATOM 995 N N . SER A 1 128 ? -19.728 -10.457 36.007 1.00 93.94 128 SER A N 1
ATOM 996 C CA . SER A 1 128 ? -20.316 -11.319 37.039 1.00 93.94 128 SER A CA 1
ATOM 997 C C . SER A 1 128 ? -21.749 -11.737 36.681 1.00 93.94 128 SER A C 1
ATOM 999 O O . SER A 1 128 ? -22.096 -12.921 36.770 1.00 93.94 128 SER A O 1
ATOM 1001 N N . ALA A 1 129 ? -22.570 -10.796 36.199 1.00 91.88 129 ALA A N 1
ATOM 1002 C CA . ALA A 1 129 ? -23.931 -11.071 35.749 1.00 91.88 129 ALA A CA 1
ATOM 1003 C C . ALA A 1 129 ? -23.944 -12.064 34.574 1.00 91.88 129 ALA A C 1
ATOM 1005 O O . ALA A 1 129 ? -24.633 -13.084 34.647 1.00 91.88 129 ALA A O 1
ATOM 1006 N N . ILE A 1 130 ? -23.116 -11.851 33.545 1.00 91.00 130 ILE A N 1
ATOM 1007 C CA . ILE A 1 130 ? -22.977 -12.781 32.412 1.00 91.00 130 ILE A CA 1
ATOM 1008 C C . ILE A 1 130 ? -22.417 -14.137 32.865 1.00 91.00 130 ILE A C 1
ATOM 1010 O O . ILE A 1 130 ? -22.953 -15.180 32.492 1.00 91.00 130 ILE A O 1
ATOM 1014 N N . GLY A 1 131 ? -21.374 -14.159 33.698 1.00 91.00 131 GLY A N 1
ATOM 1015 C CA . GLY A 1 131 ? -20.732 -15.388 34.178 1.00 91.00 131 GLY A CA 1
ATOM 1016 C C . GLY A 1 131 ? -21.663 -16.293 34.989 1.00 91.00 131 GLY A C 1
ATOM 1017 O O . GLY A 1 131 ? -21.512 -17.518 34.974 1.00 91.00 131 GLY A O 1
ATOM 1018 N N . SER A 1 132 ? -22.665 -15.699 35.638 1.00 89.94 132 SER A N 1
ATOM 1019 C CA . SER A 1 132 ? -23.690 -16.412 36.398 1.00 89.94 132 SER A CA 1
ATOM 1020 C C . SER A 1 132 ? -24.725 -17.151 35.536 1.00 89.94 132 SER A C 1
ATOM 1022 O O . SER A 1 132 ? -25.466 -17.990 36.054 1.00 89.94 132 SER A O 1
ATOM 1024 N N . LEU A 1 133 ? -24.792 -16.851 34.233 1.00 87.81 133 LEU A N 1
ATOM 1025 C CA . LEU A 1 133 ? -25.613 -17.588 33.276 1.00 87.81 133 LEU A CA 1
ATOM 1026 C C . LEU A 1 133 ? -24.938 -18.911 32.891 1.00 87.81 133 LEU A C 1
ATOM 1028 O O . LEU A 1 133 ? -23.708 -19.043 32.922 1.00 87.81 133 LEU A O 1
ATOM 1032 N N . ALA A 1 134 ? -25.753 -19.883 32.468 1.00 87.12 134 ALA A N 1
ATOM 1033 C CA . ALA A 1 134 ? -25.260 -21.111 31.850 1.00 87.12 134 ALA A CA 1
ATOM 1034 C C . ALA A 1 134 ? -24.366 -20.773 30.647 1.00 87.12 134 ALA A C 1
ATOM 1036 O O . ALA A 1 134 ? -24.709 -19.896 29.857 1.00 87.12 134 ALA A O 1
ATOM 1037 N N . GLU A 1 135 ? -23.242 -21.479 30.496 1.00 88.56 135 GLU A N 1
ATOM 1038 C CA . GLU A 1 135 ? -22.202 -21.184 29.497 1.00 88.56 135 GLU A CA 1
ATOM 1039 C C . GLU A 1 135 ? -22.753 -21.016 28.073 1.00 88.56 135 GLU A C 1
ATOM 1041 O O . GLU A 1 135 ? -22.428 -20.041 27.399 1.00 88.56 135 GLU A O 1
ATOM 1046 N N . VAL A 1 136 ? -23.683 -21.891 27.676 1.00 86.94 136 VAL A N 1
ATOM 1047 C CA . VAL A 1 136 ? -24.369 -21.875 26.371 1.00 86.94 136 VAL A CA 1
ATOM 1048 C C . VAL A 1 136 ? -25.109 -20.556 26.105 1.00 86.94 136 VAL A C 1
ATOM 1050 O O . VAL A 1 136 ? -25.205 -20.122 24.962 1.00 86.94 136 VAL A O 1
ATOM 1053 N N . ASN A 1 137 ? -25.596 -19.887 27.152 1.00 86.00 137 ASN A N 1
ATOM 1054 C CA . ASN A 1 137 ? -26.390 -18.664 27.034 1.00 86.00 137 ASN A CA 1
ATOM 1055 C C . ASN A 1 137 ? -25.543 -17.388 27.110 1.00 86.00 137 ASN A C 1
ATOM 1057 O O . ASN A 1 137 ? -26.037 -16.320 26.757 1.00 86.00 137 ASN A O 1
ATOM 1061 N N . ARG A 1 138 ? -24.283 -17.463 27.566 1.00 89.00 138 ARG A N 1
ATOM 1062 C CA . ARG A 1 138 ? -23.454 -16.273 27.835 1.00 89.00 138 ARG A CA 1
ATOM 1063 C C . ARG A 1 138 ? -23.220 -15.433 26.584 1.00 89.00 138 ARG A C 1
ATOM 1065 O O . ARG A 1 138 ? -23.369 -14.216 26.642 1.00 89.00 138 ARG A O 1
ATOM 1072 N N . LYS A 1 139 ? -22.907 -16.080 25.457 1.00 87.81 139 LYS A N 1
ATOM 1073 C CA . LYS A 1 139 ? -22.664 -15.402 24.173 1.00 87.81 139 LYS A CA 1
ATOM 1074 C C . LYS A 1 139 ? -23.928 -14.708 23.659 1.00 87.81 139 LYS A C 1
ATOM 1076 O O . LYS A 1 139 ? -23.883 -13.535 23.309 1.00 87.81 139 LYS A O 1
ATOM 1081 N N . THR A 1 140 ? -25.066 -15.405 23.674 1.00 86.00 140 THR A N 1
ATOM 1082 C CA . THR A 1 140 ? -26.358 -14.848 23.241 1.00 86.00 140 THR A CA 1
ATOM 1083 C C . THR A 1 140 ? -26.824 -13.707 24.142 1.00 86.00 140 THR A C 1
ATOM 1085 O O . THR A 1 140 ? -27.306 -12.701 23.635 1.00 86.00 140 THR A O 1
ATOM 1088 N N . ALA A 1 141 ? -26.647 -13.828 25.461 1.00 87.88 141 ALA A N 1
ATOM 1089 C CA . ALA A 1 141 ? -26.977 -12.758 26.397 1.00 87.88 141 ALA A CA 1
ATOM 1090 C C . ALA A 1 141 ? -26.097 -11.524 26.164 1.00 87.88 141 ALA A C 1
ATOM 1092 O O . ALA A 1 141 ? -26.618 -10.421 26.055 1.00 87.88 141 ALA A O 1
ATOM 1093 N N . ARG A 1 142 ? -24.777 -11.707 26.015 1.00 90.81 142 ARG A N 1
ATOM 1094 C CA . ARG A 1 142 ? -23.833 -10.609 25.753 1.00 90.81 142 ARG A CA 1
ATOM 1095 C C . ARG A 1 142 ? -24.148 -9.873 24.446 1.00 90.81 142 ARG A C 1
ATOM 1097 O O . ARG A 1 142 ? -24.057 -8.652 24.416 1.00 90.81 142 ARG A O 1
ATOM 1104 N N . ALA A 1 143 ? -24.594 -10.589 23.413 1.00 89.69 143 ALA A N 1
ATOM 1105 C CA . ALA A 1 143 ? -24.976 -10.013 22.121 1.00 89.69 143 ALA A CA 1
ATOM 1106 C C . ALA A 1 143 ? -26.209 -9.085 22.174 1.00 89.69 143 ALA A C 1
ATOM 1108 O O . ALA A 1 143 ? -26.439 -8.337 21.228 1.00 89.69 143 ALA A O 1
ATOM 1109 N N . ALA A 1 144 ? -26.997 -9.110 23.256 1.00 89.62 144 ALA A N 1
ATOM 1110 C CA . ALA A 1 144 ? -28.125 -8.196 23.445 1.00 89.62 144 ALA A CA 1
ATOM 1111 C C . ALA A 1 144 ? -27.705 -6.798 23.938 1.00 89.62 144 ALA A C 1
ATOM 1113 O O . ALA A 1 144 ? -28.545 -5.895 24.002 1.00 89.62 144 ALA A O 1
ATOM 1114 N N . PHE A 1 145 ? -26.429 -6.622 24.299 1.00 92.69 145 PHE A N 1
ATOM 1115 C CA . PHE A 1 145 ? -25.908 -5.385 24.862 1.00 92.69 145 PHE A CA 1
ATOM 1116 C C . PHE A 1 145 ? -24.970 -4.660 23.893 1.00 92.69 145 PHE A C 1
ATOM 1118 O O . PHE A 1 145 ? -24.163 -5.271 23.187 1.00 92.69 145 PHE A O 1
ATOM 1125 N N . ARG A 1 146 ? -25.069 -3.332 23.899 1.00 94.62 146 ARG A N 1
ATOM 1126 C CA . ARG A 1 146 ? -24.184 -2.387 23.242 1.00 94.62 146 ARG A CA 1
ATOM 1127 C C . ARG A 1 146 ? -24.002 -1.146 24.111 1.00 94.62 146 ARG A C 1
ATOM 1129 O O . ARG A 1 146 ? -24.961 -0.522 24.552 1.00 94.62 146 ARG A O 1
ATOM 1136 N N . ILE A 1 147 ? -22.753 -0.755 24.304 1.00 95.31 147 ILE A N 1
ATOM 1137 C CA . ILE A 1 147 ? -22.377 0.481 24.982 1.00 95.31 147 ILE A CA 1
ATOM 1138 C C . ILE A 1 147 ? -22.376 1.610 23.950 1.00 95.31 147 ILE A C 1
ATOM 1140 O O . ILE A 1 147 ? -21.683 1.530 22.935 1.00 95.31 147 ILE A O 1
ATOM 1144 N N . HIS A 1 148 ? -23.136 2.670 24.215 1.00 94.62 148 HIS A N 1
ATOM 1145 C CA . HIS A 1 148 ? -23.283 3.802 23.304 1.00 94.62 148 HIS A CA 1
ATOM 1146 C C . HIS A 1 148 ? -22.540 5.043 23.815 1.00 94.62 148 HIS A C 1
ATOM 1148 O O . HIS A 1 148 ? -22.851 5.573 24.882 1.00 94.62 148 HIS A O 1
ATOM 1154 N N . PHE A 1 149 ? -21.613 5.532 22.992 1.00 95.44 149 PHE A N 1
ATOM 1155 C CA . PHE A 1 149 ? -20.980 6.854 23.052 1.00 95.44 149 PHE A CA 1
ATOM 1156 C C . PHE A 1 149 ? -21.314 7.690 21.806 1.00 95.44 149 PHE A C 1
ATOM 1158 O O . PHE A 1 149 ? -20.608 8.641 21.459 1.00 95.44 149 PHE A O 1
ATOM 1165 N N . ASP A 1 150 ? -22.375 7.307 21.096 1.00 94.69 150 ASP A N 1
ATOM 1166 C CA . ASP A 1 150 ? -22.752 7.894 19.818 1.00 94.69 150 ASP A CA 1
ATOM 1167 C C . ASP A 1 150 ? -22.971 9.400 19.952 1.00 94.69 150 ASP A C 1
ATOM 1169 O O . ASP A 1 150 ? -23.674 9.874 20.844 1.00 94.69 150 ASP A O 1
ATOM 1173 N N . ARG A 1 151 ? -22.362 10.160 19.038 1.00 93.44 151 ARG A N 1
ATOM 1174 C CA . ARG A 1 151 ? -22.431 11.630 18.971 1.00 93.44 151 ARG A CA 1
ATOM 1175 C C . ARG A 1 151 ? -21.981 12.361 20.238 1.00 93.44 151 ARG A C 1
ATOM 1177 O O . ARG A 1 151 ? -22.177 13.575 20.325 1.00 93.44 151 ARG A O 1
ATOM 1184 N N . HIS A 1 152 ? -21.351 11.667 21.188 1.00 94.88 152 HIS A N 1
ATOM 1185 C CA . HIS A 1 152 ? -20.783 12.297 22.373 1.00 94.88 152 HIS A CA 1
ATOM 1186 C C . HIS A 1 152 ? -19.637 13.230 21.989 1.00 94.88 152 HIS A C 1
ATOM 1188 O O . HIS A 1 152 ? -18.875 12.953 21.059 1.00 94.88 152 HIS A O 1
ATOM 1194 N N . VAL A 1 153 ? -19.502 14.331 22.723 1.00 95.25 153 VAL A N 1
ATOM 1195 C CA . VAL A 1 153 ? -18.369 15.250 22.593 1.00 95.25 153 VAL A CA 1
ATOM 1196 C C . VAL A 1 153 ? -17.482 15.059 23.813 1.00 95.25 153 VAL A C 1
ATOM 1198 O O . VAL A 1 153 ? -17.820 15.515 24.902 1.00 95.25 153 VAL A O 1
ATOM 1201 N N . PHE A 1 154 ? -16.354 14.383 23.616 1.00 93.75 154 PHE A N 1
ATOM 1202 C CA . PHE A 1 154 ? -15.411 14.071 24.679 1.00 93.75 154 PHE A CA 1
ATOM 1203 C C . PHE A 1 154 ? -14.588 15.306 25.063 1.00 93.75 154 PHE A C 1
ATOM 1205 O O . PHE A 1 154 ? -13.959 15.979 24.236 1.00 93.75 154 PHE A O 1
ATOM 1212 N N . SER A 1 155 ? -14.558 15.584 26.359 1.00 90.50 155 SER A N 1
ATOM 1213 C CA . SER A 1 155 ? -13.646 16.544 26.972 1.00 90.50 155 SER A CA 1
ATOM 1214 C C . SER A 1 155 ? -12.220 15.987 27.033 1.00 90.50 155 SER A C 1
ATOM 1216 O O . SER A 1 155 ? -11.999 14.788 26.882 1.00 90.50 155 SER A O 1
ATOM 1218 N N . ALA A 1 156 ? -11.228 16.842 27.296 1.00 86.81 156 ALA A N 1
ATOM 1219 C CA . ALA A 1 156 ? -9.827 16.418 27.398 1.00 86.81 156 ALA A CA 1
ATOM 1220 C C . ALA A 1 156 ? -9.588 15.321 28.459 1.00 86.81 156 ALA A C 1
ATOM 1222 O O . ALA A 1 156 ? -8.701 14.492 28.291 1.00 86.81 156 ALA A O 1
ATOM 1223 N N . SER A 1 157 ? -10.393 15.282 29.526 1.00 82.31 157 SER A N 1
ATOM 1224 C CA . SER A 1 157 ? -10.294 14.280 30.597 1.00 82.31 157 SER A CA 1
ATOM 1225 C C . SER A 1 157 ? -10.895 12.912 30.260 1.00 82.31 157 SER A C 1
ATOM 1227 O O . SER A 1 157 ? -10.767 12.000 31.071 1.00 82.31 157 SER A O 1
ATOM 1229 N N . GLU A 1 158 ? -11.558 12.765 29.111 1.00 85.38 158 GLU A N 1
ATOM 1230 C CA . GLU A 1 158 ? -12.278 11.543 28.716 1.00 85.38 158 GLU A CA 1
ATOM 1231 C C . GLU A 1 158 ? -11.655 10.862 27.479 1.00 85.38 158 GLU A C 1
ATOM 1233 O O . GLU A 1 158 ? -12.260 9.971 26.897 1.00 85.38 158 GLU A O 1
ATOM 1238 N N . ARG A 1 159 ? -10.460 11.288 27.038 1.00 90.31 159 ARG A N 1
ATOM 1239 C CA . ARG A 1 159 ? -9.791 10.769 25.821 1.00 90.31 159 ARG A CA 1
ATOM 1240 C C . ARG A 1 159 ? -8.785 9.653 26.095 1.00 90.31 159 ARG A C 1
ATOM 1242 O O . ARG A 1 159 ? -8.192 9.116 25.164 1.00 90.31 159 ARG A O 1
ATOM 1249 N N . ASN A 1 160 ? -8.565 9.332 27.367 1.00 92.50 160 ASN A N 1
ATOM 1250 C CA . ASN A 1 160 ? -7.614 8.315 27.787 1.00 92.50 160 ASN A CA 1
ATOM 1251 C C . ASN A 1 160 ? -8.348 7.054 28.259 1.00 92.50 160 ASN A C 1
ATOM 1253 O O . ASN A 1 160 ? -8.830 6.983 29.387 1.00 92.50 160 ASN A O 1
ATOM 1257 N N . PHE A 1 161 ? -8.375 6.064 27.379 1.00 93.38 161 PHE A N 1
ATOM 1258 C CA . PHE A 1 161 ? -8.940 4.729 27.547 1.00 93.38 161 PHE A CA 1
ATOM 1259 C C . PHE A 1 161 ? -7.851 3.673 27.746 1.00 93.38 161 PHE A C 1
ATOM 1261 O O . PHE A 1 161 ? -8.073 2.492 27.471 1.00 93.38 161 PHE A O 1
ATOM 1268 N N . PHE A 1 162 ? -6.658 4.078 28.186 1.00 93.56 162 PHE A N 1
ATOM 1269 C CA . PHE A 1 162 ? -5.537 3.168 28.364 1.00 93.56 162 PHE A CA 1
ATOM 1270 C C . PHE A 1 162 ? -5.932 1.968 29.234 1.00 93.56 162 PHE A C 1
ATOM 1272 O O . PHE A 1 162 ? -6.311 2.129 30.395 1.00 93.56 162 PHE A O 1
ATOM 1279 N N . SER A 1 163 ? -5.826 0.760 28.673 1.00 93.00 163 SER A N 1
ATOM 1280 C CA . SER A 1 163 ? -6.211 -0.505 29.322 1.00 93.00 163 SER A CA 1
ATOM 1281 C C . SER A 1 163 ? -7.691 -0.626 29.736 1.00 93.00 163 SER A C 1
ATOM 1283 O O . SER A 1 163 ? -8.027 -1.441 30.597 1.00 93.00 163 SER A O 1
ATOM 1285 N N . TYR A 1 164 ? -8.599 0.164 29.152 1.00 94.56 164 TYR A N 1
ATOM 1286 C CA . TYR A 1 164 ? -10.036 0.037 29.421 1.00 94.56 164 TYR A CA 1
ATOM 1287 C C . TYR A 1 164 ? -10.595 -1.226 28.772 1.00 94.56 164 TYR A C 1
ATOM 1289 O O . TYR A 1 164 ? -10.235 -1.571 27.651 1.00 94.56 164 TYR A O 1
ATOM 1297 N N . ARG A 1 165 ? -11.539 -1.885 29.448 1.00 95.62 165 ARG A N 1
ATOM 1298 C CA . ARG A 1 165 ? -12.264 -3.038 28.905 1.00 95.62 165 ARG A CA 1
ATOM 1299 C C . ARG A 1 165 ? -13.700 -2.662 28.561 1.00 95.62 165 ARG A C 1
ATOM 1301 O O . ARG A 1 165 ? -14.427 -2.178 29.423 1.00 95.62 165 ARG A O 1
ATOM 1308 N N . PHE A 1 166 ? -14.123 -2.943 27.337 1.00 96.12 166 PHE A N 1
ATOM 1309 C CA . PHE A 1 166 ? -15.505 -2.851 26.874 1.00 96.12 166 PHE A CA 1
ATOM 1310 C C . PHE A 1 166 ? -16.057 -4.274 26.758 1.00 96.12 166 PHE A C 1
ATOM 1312 O O . PHE A 1 166 ? -15.634 -5.012 25.877 1.00 96.12 166 PHE A O 1
ATOM 1319 N N . PRO A 1 167 ? -16.942 -4.731 27.659 1.00 95.56 167 PRO A N 1
ATOM 1320 C CA . PRO A 1 167 ? -17.297 -6.146 27.730 1.00 95.56 167 PRO A CA 1
ATOM 1321 C C . PRO A 1 167 ? -18.238 -6.608 26.608 1.00 95.56 167 PRO A C 1
ATOM 1323 O O . PRO A 1 167 ? -18.359 -7.802 26.377 1.00 95.56 167 PRO A O 1
ATOM 1326 N N . CYS A 1 168 ? -18.929 -5.716 25.916 1.00 94.62 168 CYS A N 1
ATOM 1327 C CA . CYS A 1 168 ? -19.818 -6.069 24.809 1.00 94.62 168 CYS A CA 1
ATOM 1328 C C . CYS A 1 168 ? -19.591 -5.104 23.643 1.00 94.62 168 CYS A C 1
ATOM 1330 O O . CYS A 1 168 ? -18.667 -4.287 23.698 1.00 94.62 168 CYS A O 1
ATOM 1332 N N . SER A 1 169 ? -20.433 -5.186 22.608 1.00 95.81 169 SER A N 1
ATOM 1333 C CA . SER A 1 169 ? -20.400 -4.258 21.474 1.00 95.81 169 SER A CA 1
ATOM 1334 C C . SER A 1 169 ? -20.315 -2.807 21.961 1.00 95.81 169 SER A C 1
ATOM 1336 O O . SER A 1 169 ? -20.979 -2.427 22.925 1.00 95.81 169 SER A O 1
ATOM 1338 N N . VAL A 1 170 ? -19.511 -1.981 21.298 1.00 97.00 170 VAL A N 1
ATOM 1339 C CA . VAL A 1 170 ? -19.377 -0.561 21.639 1.00 97.00 170 VAL A CA 1
ATOM 1340 C C . VAL A 1 170 ? -19.471 0.297 20.388 1.00 97.00 170 VAL A C 1
ATOM 1342 O O . VAL A 1 170 ? -18.976 -0.058 19.318 1.00 97.00 170 VAL A O 1
ATOM 1345 N N . SER A 1 171 ? -20.138 1.436 20.524 1.00 96.44 171 SER A N 1
ATOM 1346 C CA . SER A 1 171 ? -20.425 2.351 19.429 1.00 96.44 171 SER A CA 1
ATOM 1347 C C . SER A 1 171 ? -19.999 3.768 19.791 1.00 96.44 171 SER A C 1
ATOM 1349 O O . SER A 1 171 ? -20.430 4.316 20.801 1.00 96.44 171 SER A O 1
ATOM 1351 N N . PHE A 1 172 ? -19.148 4.353 18.953 1.00 97.19 172 PHE A N 1
ATOM 1352 C CA . PHE A 1 172 ? -18.684 5.741 18.990 1.00 97.19 172 PHE A CA 1
ATOM 1353 C C . PHE A 1 172 ? -19.189 6.512 17.761 1.00 97.19 172 PHE A C 1
ATOM 1355 O O . PHE A 1 172 ? -18.553 7.466 17.302 1.00 97.19 172 PHE A O 1
ATOM 1362 N N . VAL A 1 173 ? -20.319 6.096 17.183 1.00 96.00 173 VAL A N 1
ATOM 1363 C CA . VAL A 1 173 ? -20.777 6.585 15.881 1.00 96.00 173 VAL A CA 1
ATOM 1364 C C . VAL A 1 173 ? -21.051 8.083 15.953 1.00 96.00 173 VAL A C 1
ATOM 1366 O O . VAL A 1 173 ? -21.857 8.562 16.751 1.00 96.00 173 VAL A O 1
ATOM 1369 N N . GLY A 1 174 ? -20.365 8.856 15.114 1.00 95.06 174 GLY A N 1
ATOM 1370 C CA . GLY A 1 174 ? -20.469 10.316 15.101 1.00 95.06 174 GLY A CA 1
ATOM 1371 C C . GLY A 1 174 ? -19.880 11.025 16.328 1.00 95.06 174 GLY A C 1
ATOM 1372 O O . GLY A 1 174 ? -20.084 12.233 16.466 1.00 95.06 174 GLY A O 1
ATOM 1373 N N . ALA A 1 175 ? -19.190 10.313 17.226 1.00 96.69 175 ALA A N 1
ATOM 1374 C CA . ALA A 1 175 ? -18.536 10.907 18.388 1.00 96.69 175 ALA A CA 1
ATOM 1375 C C . ALA A 1 175 ? -17.419 11.881 17.982 1.00 96.69 175 ALA A C 1
ATOM 1377 O O . ALA A 1 175 ? -16.839 11.779 16.898 1.00 96.69 175 ALA A O 1
ATOM 1378 N N . LYS A 1 176 ? -17.104 12.833 18.862 1.00 97.56 176 LYS A N 1
ATOM 1379 C CA . LYS A 1 176 ? -16.085 13.861 18.633 1.00 97.56 176 LYS A CA 1
ATOM 1380 C C . LYS A 1 176 ? -15.117 13.904 19.801 1.00 97.56 176 LYS A C 1
ATOM 1382 O O . LYS A 1 176 ? -15.512 14.274 20.903 1.00 97.56 176 LYS A O 1
ATOM 1387 N N . PHE A 1 177 ? -13.856 13.582 19.542 1.00 96.25 177 PHE A N 1
ATOM 1388 C CA . PHE A 1 177 ? -12.805 13.653 20.549 1.00 96.25 177 PHE A CA 1
ATOM 1389 C C . PHE A 1 177 ? -12.179 15.046 20.643 1.00 96.25 177 PHE A C 1
ATOM 1391 O O . PHE A 1 177 ? -11.880 15.487 21.744 1.00 96.25 177 PHE A O 1
ATOM 1398 N N . GLY A 1 178 ? -12.101 15.804 19.546 1.00 93.31 178 GLY A N 1
ATOM 1399 C CA . GLY A 1 178 ? -11.456 17.127 19.516 1.00 93.31 178 GLY A CA 1
ATOM 1400 C C . GLY A 1 178 ? -9.933 17.031 19.361 1.00 93.31 178 GLY A C 1
ATOM 1401 O O . GLY A 1 178 ? -9.389 15.947 19.312 1.00 93.31 178 GLY A O 1
ATOM 1402 N N . ASP A 1 179 ? -9.220 18.155 19.278 1.00 92.62 179 ASP A N 1
ATOM 1403 C CA . ASP A 1 179 ? -7.840 18.183 18.741 1.00 92.62 179 ASP A CA 1
ATOM 1404 C C . ASP A 1 179 ? -6.706 17.684 19.661 1.00 92.62 179 ASP A C 1
ATOM 1406 O O . ASP A 1 179 ? -5.547 17.985 19.405 1.00 92.62 179 ASP A O 1
ATOM 1410 N N . GLY A 1 180 ? -7.009 16.978 20.750 1.00 94.06 180 GLY A N 1
ATOM 1411 C CA . GLY A 1 180 ? -5.969 16.422 21.629 1.00 94.06 180 GLY A CA 1
ATOM 1412 C C . GLY A 1 180 ? -5.885 14.909 21.506 1.00 94.06 180 GLY A C 1
ATOM 1413 O O . GLY A 1 180 ? -6.810 14.295 20.983 1.00 94.06 180 GLY A O 1
ATOM 1414 N N . ASP A 1 181 ? -4.814 14.335 22.041 1.00 96.62 181 ASP A N 1
ATOM 1415 C CA . ASP A 1 181 ? -4.515 12.912 21.883 1.00 96.62 181 ASP A CA 1
ATOM 1416 C C . ASP A 1 181 ? -5.627 12.011 22.434 1.00 96.62 181 ASP A C 1
ATOM 1418 O O . ASP A 1 181 ? -6.229 12.281 23.482 1.00 96.62 181 ASP A O 1
ATOM 1422 N N . VAL A 1 182 ? -5.880 10.922 21.713 1.00 97.69 182 VAL A N 1
ATOM 1423 C CA . VAL A 1 182 ? -6.867 9.895 22.030 1.00 97.69 182 VAL A CA 1
ATOM 1424 C C . VAL A 1 182 ? -6.141 8.568 22.188 1.00 97.69 182 VAL A C 1
ATOM 1426 O O . VAL A 1 182 ? -5.524 8.065 21.254 1.00 97.69 182 VAL A O 1
ATOM 1429 N N . ASN A 1 183 ? -6.211 7.983 23.380 1.00 97.12 183 ASN A N 1
ATOM 1430 C CA . ASN A 1 183 ? -5.403 6.822 23.731 1.00 97.12 183 ASN A CA 1
ATOM 1431 C C . ASN A 1 183 ? -6.274 5.624 24.120 1.00 97.12 183 ASN A C 1
ATOM 1433 O O . ASN A 1 183 ? -6.792 5.572 25.228 1.00 97.12 183 ASN A O 1
ATOM 1437 N N . PHE A 1 184 ? -6.383 4.647 23.228 1.00 97.88 184 PHE A N 1
ATOM 1438 C CA . PHE A 1 184 ? -6.955 3.312 23.426 1.00 97.88 184 PHE A CA 1
ATOM 1439 C C . PHE A 1 184 ? -5.881 2.229 23.610 1.00 97.88 184 PHE A C 1
ATOM 1441 O O . PHE A 1 184 ? -6.169 1.043 23.448 1.00 97.88 184 PHE A O 1
ATOM 1448 N N . SER A 1 185 ? -4.637 2.594 23.927 1.00 98.25 185 SER A N 1
ATOM 1449 C CA . SER A 1 185 ? -3.559 1.607 24.013 1.00 98.25 185 SER A CA 1
ATOM 1450 C C . SER A 1 185 ? -3.842 0.576 25.108 1.00 98.25 185 SER A C 1
ATOM 1452 O O . SER A 1 185 ? -4.241 0.919 26.226 1.00 98.25 185 SER A O 1
ATOM 1454 N N . GLY A 1 186 ? -3.669 -0.701 24.776 1.00 97.75 186 GLY A N 1
ATOM 1455 C CA . GLY A 1 186 ? -3.995 -1.835 25.639 1.00 97.75 186 GLY A CA 1
ATOM 1456 C C . GLY A 1 186 ? -5.487 -2.011 25.945 1.00 97.75 186 GLY A C 1
ATOM 1457 O O . GLY A 1 186 ? -5.823 -2.865 26.763 1.00 97.75 186 GLY A O 1
ATOM 1458 N N . ALA A 1 187 ? -6.386 -1.218 25.346 1.00 97.56 187 ALA A N 1
ATOM 1459 C CA . ALA A 1 187 ? -7.820 -1.379 25.553 1.00 97.56 187 ALA A CA 1
ATOM 1460 C C . ALA A 1 187 ? -8.306 -2.732 25.009 1.00 97.56 187 ALA A C 1
ATOM 1462 O O . ALA A 1 187 ? -7.840 -3.216 23.977 1.00 97.56 187 ALA A O 1
ATOM 1463 N N . GLU A 1 188 ? -9.265 -3.339 25.702 1.00 98.00 188 GLU A N 1
ATOM 1464 C CA . GLU A 1 188 ? -9.868 -4.617 25.334 1.00 98.00 188 GLU A CA 1
ATOM 1465 C C . GLU A 1 188 ? -11.319 -4.398 24.906 1.00 98.00 188 GLU A C 1
ATOM 1467 O O . GLU A 1 188 ? -12.195 -4.122 25.725 1.00 98.00 188 GLU A O 1
ATOM 1472 N N . PHE A 1 189 ? -11.581 -4.552 23.616 1.00 96.62 189 PHE A N 1
ATOM 1473 C CA . PHE A 1 189 ? -12.913 -4.593 23.039 1.00 96.62 189 PHE A CA 1
ATOM 1474 C C . PHE A 1 189 ? -13.384 -6.054 22.997 1.00 96.62 189 PHE A C 1
ATOM 1476 O O . PHE A 1 189 ? -12.905 -6.867 22.201 1.00 96.62 189 PHE A O 1
ATOM 1483 N N . GLY A 1 190 ? -14.275 -6.393 23.929 1.00 86.44 190 GLY A N 1
ATOM 1484 C CA . GLY A 1 190 ? -14.843 -7.725 24.131 1.00 86.44 190 GLY A CA 1
ATOM 1485 C C . GLY A 1 190 ? -15.792 -8.157 23.012 1.00 86.44 190 GLY A C 1
ATOM 1486 O O . GLY A 1 190 ? -15.820 -7.565 21.937 1.00 86.44 190 GLY A O 1
ATOM 1487 N N . ASP A 1 191 ? -16.572 -9.212 23.257 1.00 85.25 191 ASP A N 1
ATOM 1488 C CA . ASP A 1 191 ? -17.395 -9.813 22.204 1.00 85.25 191 ASP A CA 1
ATOM 1489 C C . ASP A 1 191 ? -18.452 -8.837 21.658 1.00 85.25 191 ASP A C 1
ATOM 1491 O O . ASP A 1 191 ? -19.318 -8.348 22.393 1.00 85.25 191 ASP A O 1
ATOM 1495 N N . GLY A 1 192 ? -18.428 -8.629 20.342 1.00 90.50 192 GLY A N 1
ATOM 1496 C CA . GLY A 1 192 ? -19.393 -7.818 19.603 1.00 90.50 192 GLY A CA 1
ATOM 1497 C C . GLY A 1 192 ? -18.725 -6.766 18.721 1.00 90.50 192 GLY A C 1
ATOM 1498 O O . GLY A 1 192 ? -17.515 -6.571 18.772 1.00 90.50 192 GLY A O 1
ATOM 1499 N N . ASP A 1 193 ? -19.531 -6.095 17.900 1.00 95.12 193 ASP A N 1
ATOM 1500 C CA . ASP A 1 193 ? -19.031 -5.091 16.959 1.00 95.12 193 ASP A CA 1
ATOM 1501 C C . ASP A 1 193 ? -18.454 -3.869 17.682 1.00 95.12 193 ASP A C 1
ATOM 1503 O O . ASP A 1 193 ? -19.034 -3.390 18.668 1.00 95.12 193 ASP A O 1
ATOM 1507 N N . VAL A 1 194 ? -17.400 -3.295 17.106 1.00 97.94 194 VAL A N 1
ATOM 1508 C CA . VAL A 1 194 ? -16.827 -2.003 17.492 1.00 97.94 194 VAL A CA 1
ATOM 1509 C C . VAL A 1 194 ? -17.035 -1.008 16.357 1.00 97.94 194 VAL A C 1
ATOM 1511 O O . VAL A 1 194 ? -16.616 -1.242 15.223 1.00 97.94 194 VAL A O 1
ATOM 1514 N N . ARG A 1 195 ? -17.694 0.117 16.641 1.00 97.38 195 ARG A N 1
ATOM 1515 C CA . ARG A 1 195 ? -18.055 1.098 15.606 1.00 97.38 195 ARG A CA 1
ATOM 1516 C C . ARG A 1 195 ? -17.465 2.467 15.889 1.00 97.38 195 ARG A C 1
ATOM 1518 O O . ARG A 1 195 ? -17.780 3.076 16.905 1.00 97.38 195 ARG A O 1
ATOM 1525 N N . PHE A 1 196 ? -16.686 2.970 14.941 1.00 97.75 196 PHE A N 1
ATOM 1526 C CA . PHE A 1 196 ? -16.151 4.331 14.883 1.00 97.75 196 PHE A CA 1
ATOM 1527 C C . PHE A 1 196 ? -16.667 5.084 13.644 1.00 97.75 196 PHE A C 1
ATOM 1529 O O . PHE A 1 196 ? -16.036 6.021 13.151 1.00 97.75 196 PHE A O 1
ATOM 1536 N N . ASP A 1 197 ? -17.812 4.670 13.093 1.00 96.31 197 ASP A N 1
ATOM 1537 C CA . ASP A 1 197 ? -18.357 5.288 11.886 1.00 96.31 197 ASP A CA 1
ATOM 1538 C C . ASP A 1 197 ? -18.623 6.779 12.116 1.00 96.31 197 ASP A C 1
ATOM 1540 O O . ASP A 1 197 ? -19.277 7.179 13.082 1.00 96.31 197 ASP A O 1
ATOM 1544 N N . ARG A 1 198 ? -18.137 7.628 11.209 1.00 95.56 198 ARG A N 1
ATOM 1545 C CA . ARG A 1 198 ? -18.262 9.095 11.280 1.00 95.56 198 ARG A CA 1
ATOM 1546 C C . ARG A 1 198 ? -17.679 9.724 12.553 1.00 95.56 198 ARG A C 1
ATOM 1548 O O . ARG A 1 198 ? -17.974 10.885 12.844 1.00 95.56 198 ARG A O 1
ATOM 1555 N N . THR A 1 199 ? -16.864 8.998 13.318 1.00 97.56 199 THR A N 1
ATOM 1556 C CA . THR A 1 199 ? -16.149 9.548 14.472 1.00 97.56 199 THR A CA 1
ATOM 1557 C C . THR A 1 199 ? -15.137 10.594 14.006 1.00 97.56 199 THR A C 1
ATOM 1559 O O . THR A 1 199 ? -14.455 10.412 13.002 1.00 97.56 199 THR A O 1
ATOM 1562 N N . THR A 1 200 ? -15.024 11.705 14.730 1.00 98.19 200 THR A N 1
ATOM 1563 C CA . THR A 1 200 ? -13.975 12.712 14.524 1.00 98.19 200 THR A CA 1
ATOM 1564 C C . THR A 1 200 ? -12.978 12.631 15.671 1.00 98.19 200 THR A C 1
ATOM 1566 O O . THR A 1 200 ? -13.281 13.078 16.780 1.00 98.19 200 THR A O 1
ATOM 1569 N N . PHE A 1 201 ? -11.797 12.076 15.410 1.00 97.62 201 PHE A N 1
ATOM 1570 C CA . PHE A 1 201 ? -10.730 11.973 16.404 1.00 97.62 201 PHE A CA 1
ATOM 1571 C C . PHE A 1 201 ? -10.008 13.304 16.637 1.00 97.62 201 PHE A C 1
ATOM 1573 O O . PHE A 1 201 ? -9.601 13.558 17.759 1.00 97.62 201 PHE A O 1
ATOM 1580 N N . GLY A 1 202 ? -9.955 14.192 15.637 1.00 94.69 202 GLY A N 1
ATOM 1581 C CA . GLY A 1 202 ? -9.254 15.480 15.733 1.00 94.69 202 GLY A CA 1
ATOM 1582 C C . GLY A 1 202 ? -7.803 15.384 15.265 1.00 94.69 202 GLY A C 1
ATOM 1583 O O . GLY A 1 202 ? -7.437 14.409 14.630 1.00 94.69 202 GLY A O 1
ATOM 1584 N N . ASN A 1 203 ? -6.997 16.418 15.518 1.00 95.94 203 ASN A N 1
ATOM 1585 C CA . ASN A 1 203 ? -5.616 16.503 15.013 1.00 95.94 203 ASN A CA 1
ATOM 1586 C C . ASN A 1 203 ? -4.526 15.985 15.974 1.00 95.94 203 ASN A C 1
ATOM 1588 O O . ASN A 1 203 ? -3.347 16.130 15.660 1.00 95.94 203 ASN A O 1
ATOM 1592 N N . GLY A 1 204 ? -4.904 15.447 17.137 1.00 96.88 204 GLY A N 1
ATOM 1593 C CA . GLY A 1 204 ? -3.968 14.806 18.068 1.00 96.88 204 GLY A CA 1
ATOM 1594 C C . GLY A 1 204 ? -3.602 13.385 17.638 1.00 96.88 204 GLY A C 1
ATOM 1595 O O . GLY A 1 204 ? -4.158 12.861 16.673 1.00 96.88 204 GLY A O 1
ATOM 1596 N N . GLU A 1 205 ? -2.685 12.754 18.368 1.00 98.06 205 GLU A N 1
ATOM 1597 C CA . GLU A 1 205 ? -2.332 11.348 18.138 1.00 98.06 205 GLU A CA 1
ATOM 1598 C C . GLU A 1 205 ? -3.505 10.422 18.495 1.00 98.06 205 GLU A C 1
ATOM 1600 O O . GLU A 1 205 ? -4.213 10.646 19.480 1.00 98.06 205 GLU A O 1
ATOM 1605 N N . VAL A 1 206 ? -3.702 9.354 17.720 1.00 98.56 206 VAL A N 1
ATOM 1606 C CA . VAL A 1 206 ? -4.732 8.338 17.970 1.00 98.56 206 VAL A CA 1
ATOM 1607 C C . VAL A 1 206 ? -4.072 6.974 18.131 1.00 98.56 206 VAL A C 1
ATOM 1609 O O . VAL A 1 206 ? -3.617 6.357 17.168 1.00 98.56 206 VAL A O 1
ATOM 1612 N N . LEU A 1 207 ? -4.025 6.486 19.367 1.00 98.62 207 LEU A N 1
ATOM 1613 C CA . LEU A 1 207 ? -3.257 5.298 19.731 1.00 98.62 207 LEU A CA 1
ATOM 1614 C C . LEU A 1 207 ? -4.182 4.125 20.054 1.00 98.62 207 LEU A C 1
ATOM 1616 O O . LEU A 1 207 ? -4.935 4.173 21.016 1.00 98.62 207 LEU A O 1
ATOM 1620 N N . PHE A 1 208 ? -4.081 3.049 19.288 1.00 98.56 208 PHE A N 1
ATOM 1621 C CA . PHE A 1 208 ? -4.669 1.728 19.526 1.00 98.56 208 PHE A CA 1
ATOM 1622 C C . PHE A 1 208 ? -3.578 0.674 19.769 1.00 98.56 208 PHE A C 1
ATOM 1624 O O . PHE A 1 208 ? -3.798 -0.517 19.550 1.00 98.56 208 PHE A O 1
ATOM 1631 N N . SER A 1 209 ? -2.384 1.095 20.186 1.00 98.50 209 SER A N 1
ATOM 1632 C CA . SER A 1 209 ? -1.241 0.203 20.368 1.00 98.50 209 SER A CA 1
ATOM 1633 C C . SER A 1 209 ? -1.560 -0.906 21.369 1.00 98.50 209 SER A C 1
ATOM 1635 O O . SER A 1 209 ? -2.112 -0.641 22.435 1.00 98.50 209 SER A O 1
ATOM 1637 N N . ASP A 1 210 ? -1.252 -2.155 21.028 1.00 98.50 210 ASP A N 1
ATOM 1638 C CA . ASP A 1 210 ? -1.570 -3.349 21.828 1.00 98.50 210 ASP A CA 1
ATOM 1639 C C . ASP A 1 210 ? -3.066 -3.520 22.188 1.00 98.50 210 ASP A C 1
ATOM 1641 O O . ASP A 1 210 ? -3.412 -4.325 23.060 1.00 98.50 210 ASP A O 1
ATOM 1645 N N . ALA A 1 211 ? -3.976 -2.782 21.538 1.00 98.50 211 ALA A N 1
ATOM 1646 C CA . ALA A 1 211 ? -5.409 -2.954 21.739 1.00 98.50 211 ALA A CA 1
ATOM 1647 C C . ALA A 1 211 ? -5.871 -4.321 21.215 1.00 98.50 211 ALA A C 1
ATOM 1649 O O . ALA A 1 211 ? -5.331 -4.867 20.246 1.00 98.50 211 ALA A O 1
ATOM 1650 N N . LYS A 1 212 ? -6.893 -4.884 21.856 1.00 98.62 212 LYS A N 1
ATOM 1651 C CA . LYS A 1 212 ? -7.455 -6.188 21.499 1.00 98.62 212 LYS A CA 1
ATOM 1652 C C . LYS A 1 212 ? -8.896 -6.023 21.064 1.00 98.62 212 LYS A C 1
ATOM 1654 O O . LYS A 1 212 ? -9.726 -5.579 21.850 1.00 98.62 212 LYS A O 1
ATOM 1659 N N . PHE A 1 213 ? -9.184 -6.419 19.839 1.00 97.81 213 PHE A N 1
ATOM 1660 C CA . PHE A 1 213 ? -10.515 -6.490 19.268 1.00 97.81 213 PHE A CA 1
ATOM 1661 C C . PHE A 1 213 ? -10.875 -7.966 19.115 1.00 97.81 213 PHE A C 1
ATOM 1663 O O . PHE A 1 213 ? -10.129 -8.725 18.497 1.00 97.81 213 PHE A O 1
ATOM 1670 N N . SER A 1 214 ? -11.991 -8.376 19.716 1.00 94.50 214 SER A N 1
ATOM 1671 C CA . SER A 1 214 ?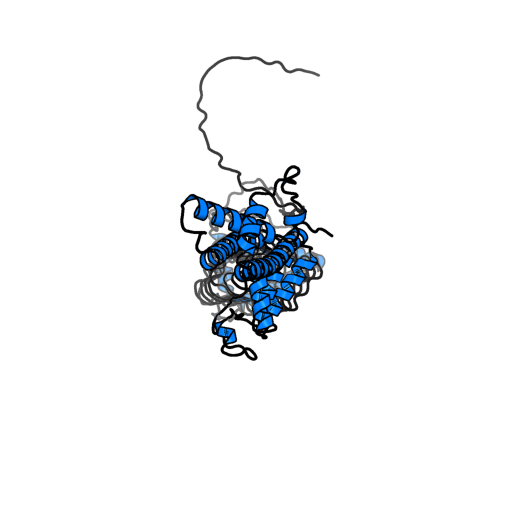 -12.478 -9.762 19.659 1.00 94.50 214 SER A CA 1
ATOM 1672 C C . SER A 1 214 ? -13.005 -10.117 18.252 1.00 94.50 214 SER A C 1
ATOM 1674 O O . SER A 1 214 ? -12.724 -9.425 17.278 1.00 94.50 214 SER A O 1
ATOM 1676 N N . ASP A 1 215 ? -13.785 -11.190 18.115 1.00 93.44 215 ASP A N 1
ATOM 1677 C CA . ASP A 1 215 ? -14.263 -11.690 16.810 1.00 93.44 215 ASP A CA 1
ATOM 1678 C C . ASP A 1 215 ? -15.365 -10.846 16.139 1.00 93.44 215 ASP A C 1
ATOM 1680 O O . ASP A 1 215 ? -15.907 -11.249 15.112 1.00 93.44 215 ASP A O 1
ATOM 1684 N N . GLY A 1 216 ? -15.747 -9.712 16.729 1.00 93.69 216 GLY A N 1
ATOM 1685 C CA . GLY A 1 216 ? -16.739 -8.810 16.148 1.00 93.69 216 GLY A CA 1
ATOM 1686 C C . GLY A 1 216 ? -16.173 -7.964 15.010 1.00 93.69 216 GLY A C 1
ATOM 1687 O O . GLY A 1 216 ? -14.959 -7.802 14.875 1.00 93.69 216 GLY A O 1
ATOM 1688 N N . ASP A 1 217 ? -17.064 -7.389 14.205 1.00 96.94 217 ASP A N 1
ATOM 1689 C CA . ASP A 1 217 ? -16.648 -6.498 13.125 1.00 96.94 217 ASP A CA 1
ATOM 1690 C C . ASP A 1 217 ? -16.164 -5.146 13.677 1.00 96.94 217 ASP A C 1
ATOM 1692 O O . ASP A 1 217 ? -16.711 -4.624 14.656 1.00 96.94 217 ASP A O 1
ATOM 1696 N N . VAL A 1 218 ? -15.176 -4.540 13.013 1.00 98.00 218 VAL A N 1
ATOM 1697 C CA . VAL A 1 218 ? -14.639 -3.218 13.361 1.00 98.00 218 VAL A CA 1
ATOM 1698 C C . VAL A 1 218 ? -14.787 -2.263 12.180 1.00 98.00 218 VAL A C 1
ATOM 1700 O O . VAL A 1 218 ? -14.201 -2.464 11.113 1.00 98.00 218 VAL A O 1
ATOM 1703 N N . TRP A 1 219 ? -15.555 -1.193 12.381 1.00 97.00 219 TRP A N 1
ATOM 1704 C CA . TRP A 1 219 ? -15.929 -0.261 11.316 1.00 97.00 219 TRP A CA 1
ATOM 1705 C C . TRP A 1 219 ? -15.428 1.155 11.587 1.00 97.00 219 TRP A C 1
ATOM 1707 O O . TRP A 1 219 ? -15.691 1.721 12.648 1.00 97.00 219 TRP A O 1
ATOM 1717 N N . PHE A 1 220 ? -14.754 1.746 10.600 1.00 96.88 220 PHE A N 1
ATOM 1718 C CA . PHE A 1 220 ? -14.306 3.141 10.616 1.00 96.88 220 PHE A CA 1
ATOM 1719 C C . PHE A 1 220 ? -14.958 3.973 9.500 1.00 96.88 220 PHE A C 1
ATOM 1721 O O . PHE A 1 220 ? -14.345 4.921 9.012 1.00 96.88 220 PHE A O 1
ATOM 1728 N N . ALA A 1 221 ? -16.173 3.633 9.048 1.00 94.88 221 ALA A N 1
ATOM 1729 C CA . ALA A 1 221 ? -16.735 4.228 7.839 1.00 94.88 221 ALA A CA 1
ATOM 1730 C C . ALA A 1 221 ? -16.993 5.733 8.000 1.00 94.88 221 ALA A C 1
ATOM 1732 O O . ALA A 1 221 ? -17.793 6.182 8.824 1.00 94.88 221 ALA A O 1
ATOM 1733 N N . GLY A 1 222 ? -16.301 6.539 7.198 1.00 94.69 222 GLY A N 1
ATOM 1734 C CA . GLY A 1 222 ? -16.315 7.996 7.281 1.00 94.69 222 GLY A CA 1
ATOM 1735 C C . GLY A 1 222 ? -15.662 8.564 8.545 1.00 94.69 222 GLY A C 1
ATOM 1736 O O . GLY A 1 222 ? -15.903 9.730 8.856 1.00 94.69 222 GLY A O 1
ATOM 1737 N N . ALA A 1 223 ? -14.884 7.772 9.290 1.00 97.38 223 ALA A N 1
ATOM 1738 C CA . ALA A 1 223 ? -14.114 8.270 10.425 1.00 97.38 223 ALA A CA 1
ATOM 1739 C C . ALA A 1 223 ? -13.033 9.252 9.952 1.00 97.38 223 ALA A C 1
ATOM 1741 O O . ALA A 1 223 ? -12.426 9.064 8.896 1.00 97.38 223 ALA A O 1
ATOM 1742 N N . ASN A 1 224 ? -12.773 10.286 10.749 1.00 97.94 224 ASN A N 1
ATOM 1743 C CA . ASN A 1 224 ? -11.738 11.276 10.489 1.00 97.94 224 ASN A CA 1
ATOM 1744 C C . ASN A 1 224 ? -10.679 11.253 11.591 1.00 97.94 224 ASN A C 1
ATOM 1746 O O . ASN A 1 224 ? -10.953 11.672 12.719 1.00 97.94 224 ASN A O 1
ATOM 1750 N N . PHE A 1 225 ? -9.481 10.795 11.233 1.00 97.75 225 PHE A N 1
ATOM 1751 C CA . PHE A 1 225 ? -8.320 10.708 12.114 1.00 97.75 225 PHE A CA 1
ATOM 1752 C C . PHE A 1 225 ? -7.483 11.994 12.182 1.00 97.75 225 PHE A C 1
ATOM 1754 O O . PHE A 1 225 ? -6.574 12.068 12.995 1.00 97.75 225 PHE A O 1
ATOM 1761 N N . GLY A 1 226 ? -7.793 13.004 11.360 1.00 96.69 226 GLY A N 1
ATOM 1762 C CA . GLY A 1 226 ? -7.075 14.281 11.336 1.00 96.69 226 GLY A CA 1
ATOM 1763 C C . GLY A 1 226 ? -5.592 14.157 10.981 1.00 96.69 226 GLY A C 1
ATOM 1764 O O . GLY A 1 226 ? -5.179 13.201 10.328 1.00 96.69 226 GLY A O 1
ATOM 1765 N N . ASP A 1 227 ? -4.811 15.178 11.344 1.00 97.00 227 ASP A N 1
ATOM 1766 C CA . ASP A 1 227 ? -3.405 15.316 10.940 1.00 97.00 227 ASP A CA 1
ATOM 1767 C C . ASP A 1 227 ? -2.391 14.580 11.836 1.00 97.00 227 ASP A C 1
ATOM 1769 O O . ASP A 1 227 ? -1.227 14.504 11.441 1.00 97.00 227 ASP A O 1
ATOM 1773 N N . GLY A 1 228 ? -2.804 14.064 12.997 1.00 97.19 228 GLY A N 1
ATOM 1774 C CA . GLY A 1 228 ? -1.927 13.360 13.937 1.00 97.19 228 GLY A CA 1
ATOM 1775 C C . GLY A 1 228 ? -1.598 11.926 13.515 1.00 97.19 228 GLY A C 1
ATOM 1776 O O . GLY A 1 228 ? -2.199 11.380 12.586 1.00 97.19 228 GLY A O 1
ATOM 1777 N N . ASP A 1 229 ? -0.630 11.321 14.202 1.00 98.25 229 ASP A N 1
ATOM 1778 C CA . ASP A 1 229 ? -0.235 9.933 13.963 1.00 98.25 229 ASP A CA 1
ATOM 1779 C C . ASP A 1 229 ? -1.313 8.964 14.470 1.00 98.25 229 ASP A C 1
ATOM 1781 O O . ASP A 1 229 ? -1.925 9.174 15.520 1.00 98.25 229 ASP A O 1
ATOM 1785 N N . VAL A 1 230 ? -1.535 7.880 13.727 1.00 98.56 230 VAL A N 1
ATOM 1786 C CA . VAL A 1 230 ? -2.482 6.814 14.064 1.00 98.56 230 VAL A CA 1
ATOM 1787 C C . VAL A 1 230 ? -1.725 5.503 14.188 1.00 98.56 230 VAL A C 1
ATOM 1789 O O . VAL A 1 230 ? -1.190 4.988 13.207 1.00 98.56 230 VAL A O 1
ATOM 1792 N N . SER A 1 231 ? -1.706 4.920 15.382 1.00 98.56 231 SER A N 1
ATOM 1793 C CA . SER A 1 231 ? -0.978 3.676 15.636 1.00 98.56 231 SER A CA 1
ATOM 1794 C C . SER A 1 231 ? -1.921 2.556 16.050 1.00 98.56 231 SER A C 1
ATOM 1796 O O . SER A 1 231 ? -2.667 2.682 17.010 1.00 98.56 231 SER A O 1
ATOM 1798 N N . PHE A 1 232 ? -1.844 1.431 15.352 1.00 98.62 232 PHE A N 1
ATOM 1799 C CA . PHE A 1 232 ? -2.408 0.131 15.721 1.00 98.62 232 PHE A CA 1
ATOM 1800 C C . PHE A 1 232 ? -1.284 -0.862 16.044 1.00 98.62 232 PHE A C 1
ATOM 1802 O O . PHE A 1 232 ? -1.457 -2.079 15.920 1.00 98.62 232 PHE A O 1
ATOM 1809 N N . SER A 1 233 ? -0.099 -0.358 16.398 1.00 98.56 233 SER A N 1
ATOM 1810 C CA . SER A 1 233 ? 1.093 -1.185 16.533 1.00 98.56 233 SER A CA 1
ATOM 1811 C C . SER A 1 233 ? 0.889 -2.262 17.601 1.00 98.56 233 SER A C 1
ATOM 1813 O O . SER A 1 233 ? 0.456 -1.967 18.711 1.00 98.56 233 SER A O 1
ATOM 1815 N N . GLY A 1 234 ? 1.148 -3.524 17.259 1.00 98.56 234 GLY A N 1
ATOM 1816 C CA . GLY A 1 234 ? 0.931 -4.663 18.160 1.00 98.56 234 GLY A CA 1
ATOM 1817 C C . GLY A 1 234 ? -0.539 -5.005 18.453 1.00 98.56 234 GLY A C 1
ATOM 1818 O O . GLY A 1 234 ? -0.803 -5.972 19.169 1.00 98.56 234 GLY A O 1
ATOM 1819 N N . ALA A 1 235 ? -1.506 -4.267 17.894 1.00 98.69 235 ALA A N 1
ATOM 1820 C CA . ALA A 1 235 ? -2.923 -4.552 18.091 1.00 98.69 235 ALA A CA 1
ATOM 1821 C C . ALA A 1 235 ? -3.316 -5.921 17.513 1.00 98.69 235 ALA A C 1
ATOM 1823 O O . ALA A 1 235 ? -2.716 -6.428 16.558 1.00 98.69 235 ALA A O 1
ATOM 1824 N N . THR A 1 236 ? -4.359 -6.513 18.088 1.00 98.62 236 THR A N 1
ATOM 1825 C CA . THR A 1 236 ? -4.900 -7.809 17.665 1.00 98.62 236 THR A CA 1
ATOM 1826 C C . THR A 1 236 ? -6.374 -7.674 17.330 1.00 98.62 236 THR A C 1
ATOM 1828 O O . THR A 1 236 ? -7.131 -7.102 18.107 1.00 98.62 236 THR A O 1
ATOM 1831 N N . PHE A 1 237 ? -6.774 -8.199 16.178 1.00 98.31 237 PHE A N 1
ATOM 1832 C CA . PHE A 1 237 ? -8.154 -8.256 15.713 1.00 98.31 237 PHE A CA 1
ATOM 1833 C C . PHE A 1 237 ? -8.548 -9.715 15.500 1.00 98.31 237 PHE A C 1
ATOM 1835 O O . PHE A 1 237 ? -7.764 -10.481 14.936 1.00 98.31 237 PHE A O 1
ATOM 1842 N N . GLY A 1 238 ? -9.744 -10.096 15.950 1.00 96.56 238 GLY A N 1
ATOM 1843 C CA . GLY A 1 238 ? -10.287 -11.439 15.769 1.00 96.56 238 GLY A CA 1
ATOM 1844 C C . GLY A 1 238 ? -10.743 -11.735 14.337 1.00 96.56 238 GLY A C 1
ATOM 1845 O O . GLY A 1 238 ? -10.258 -11.156 13.363 1.00 96.56 238 GLY A O 1
ATOM 1846 N N . ALA A 1 239 ? -11.692 -12.661 14.221 1.00 95.38 239 ALA A N 1
ATOM 1847 C CA . ALA A 1 239 ? -12.205 -13.200 12.955 1.00 95.38 239 ALA A CA 1
ATOM 1848 C C . ALA A 1 239 ? -13.167 -12.281 12.165 1.00 95.38 239 ALA A C 1
ATOM 1850 O O . ALA A 1 239 ? -13.650 -12.661 11.096 1.00 95.38 239 ALA A O 1
ATOM 1851 N N . GLY A 1 240 ? -13.502 -11.103 12.696 1.00 94.75 240 GLY A N 1
ATOM 1852 C CA . GLY A 1 240 ? -14.493 -10.203 12.105 1.00 94.75 240 GLY A CA 1
ATOM 1853 C C . GLY A 1 240 ? -14.057 -9.554 10.786 1.00 94.75 240 GLY A C 1
ATOM 1854 O O . GLY A 1 240 ? -12.957 -9.764 10.265 1.00 94.75 240 GLY A O 1
ATOM 1855 N N . VAL A 1 241 ? -14.934 -8.719 10.234 1.00 97.19 241 VAL A N 1
ATOM 1856 C CA . VAL A 1 241 ? -14.609 -7.802 9.137 1.00 97.19 241 VAL A CA 1
ATOM 1857 C C . VAL A 1 241 ? -14.059 -6.500 9.715 1.00 97.19 241 VAL A C 1
ATOM 1859 O O . VAL A 1 241 ? -14.721 -5.836 10.508 1.00 97.19 241 VAL A O 1
ATOM 1862 N N . ILE A 1 242 ? -12.863 -6.105 9.284 1.00 97.94 242 ILE A N 1
ATOM 1863 C CA . ILE A 1 242 ? -12.230 -4.836 9.637 1.00 97.94 242 ILE A CA 1
ATOM 1864 C C . ILE A 1 242 ? -12.216 -3.944 8.395 1.00 97.94 242 ILE A C 1
ATOM 1866 O O . ILE A 1 242 ? -11.581 -4.276 7.391 1.00 97.94 242 ILE A O 1
ATOM 1870 N N . SER A 1 243 ? -12.893 -2.796 8.463 1.00 97.00 243 SER A N 1
ATOM 1871 C CA . SER A 1 243 ? -12.980 -1.843 7.350 1.00 97.00 243 SER A CA 1
ATOM 1872 C C . SER A 1 243 ? -12.409 -0.474 7.713 1.00 97.00 243 SER A C 1
ATOM 1874 O O . SER A 1 243 ? -12.952 0.240 8.559 1.00 97.00 243 SER A O 1
ATOM 1876 N N . PHE A 1 244 ? -11.351 -0.077 7.005 1.00 95.62 244 PHE A N 1
ATOM 1877 C CA . PHE A 1 244 ? -10.687 1.225 7.110 1.00 95.62 244 PHE A CA 1
ATOM 1878 C C . PHE A 1 244 ? -11.166 2.199 6.022 1.00 95.62 244 PHE A C 1
ATOM 1880 O O . PHE A 1 244 ? -10.370 2.770 5.273 1.00 95.62 244 PHE A O 1
ATOM 1887 N N . GLU A 1 245 ? -12.479 2.400 5.909 1.00 94.81 245 GLU A N 1
ATOM 1888 C CA . GLU A 1 245 ? -13.060 3.451 5.059 1.00 94.81 245 GLU A CA 1
ATOM 1889 C C . GLU A 1 245 ? -12.995 4.814 5.769 1.00 94.81 245 GLU A C 1
ATOM 1891 O O . GLU A 1 245 ? -14.012 5.392 6.142 1.00 94.81 245 GLU A O 1
ATOM 1896 N N . ALA A 1 246 ? -11.782 5.314 6.001 1.00 96.38 246 ALA A N 1
ATOM 1897 C CA . ALA A 1 246 ? -11.532 6.498 6.820 1.00 96.38 246 ALA A CA 1
ATOM 1898 C C . ALA A 1 246 ? -10.703 7.566 6.089 1.00 96.38 246 ALA A C 1
ATOM 1900 O O . ALA A 1 246 ? -10.120 7.320 5.026 1.00 96.38 246 ALA A O 1
ATOM 1901 N N . SER A 1 247 ? -10.643 8.765 6.673 1.00 97.62 247 SER A N 1
ATOM 1902 C CA . SER A 1 247 ? -9.727 9.827 6.259 1.00 97.62 247 SER A CA 1
ATOM 1903 C C . SER A 1 247 ? -8.566 9.978 7.237 1.00 97.62 247 SER A C 1
ATOM 1905 O O . SER A 1 247 ? -8.779 10.211 8.429 1.00 97.62 247 SER A O 1
ATOM 1907 N N . PHE A 1 248 ? -7.353 9.919 6.697 1.00 97.25 248 PHE A N 1
ATOM 1908 C CA . PHE A 1 248 ? -6.085 10.131 7.380 1.00 97.25 248 PHE A CA 1
ATOM 1909 C C . PHE A 1 248 ? -5.417 11.396 6.825 1.00 97.25 248 PHE A C 1
ATOM 1911 O O . PHE A 1 248 ? -5.360 11.615 5.609 1.00 97.25 248 PHE A O 1
ATOM 1918 N N . GLY A 1 249 ? -4.947 12.262 7.718 1.00 95.44 249 GLY A N 1
ATOM 1919 C CA . GLY A 1 249 ? -4.286 13.516 7.373 1.00 95.44 249 GLY A CA 1
ATOM 1920 C C . GLY A 1 249 ? -2.810 13.314 7.049 1.00 95.44 249 GLY A C 1
ATOM 1921 O O . GLY A 1 249 ? -2.456 12.523 6.173 1.00 95.44 249 GLY A O 1
ATOM 1922 N N . LYS A 1 250 ? -1.943 14.085 7.701 1.00 96.19 250 LYS A N 1
ATOM 1923 C CA . LYS A 1 250 ? -0.506 14.151 7.384 1.00 96.19 250 LYS A CA 1
ATOM 1924 C C . LYS A 1 250 ? 0.383 13.235 8.225 1.00 96.19 250 LYS A C 1
ATOM 1926 O O . LYS A 1 250 ? 1.526 13.023 7.822 1.00 96.19 250 LYS A O 1
ATOM 1931 N N . GLY A 1 251 ? -0.115 12.757 9.363 1.00 95.44 251 GLY A N 1
ATOM 1932 C CA . GLY A 1 251 ? 0.598 11.844 10.250 1.00 95.44 251 GLY A CA 1
ATOM 1933 C C . GLY A 1 251 ? 0.838 10.468 9.632 1.00 95.44 251 GLY A C 1
ATOM 1934 O O . GLY A 1 251 ? 0.362 10.155 8.535 1.00 95.44 251 GLY A O 1
ATOM 1935 N N . GLU A 1 252 ? 1.607 9.651 10.337 1.00 98.12 252 GLU A N 1
ATOM 1936 C CA . GLU A 1 252 ? 1.854 8.256 9.987 1.00 98.12 252 GLU A CA 1
ATOM 1937 C C . GLU A 1 252 ? 0.677 7.369 10.412 1.00 98.12 252 GLU A C 1
ATOM 1939 O O . GLU A 1 252 ? 0.124 7.521 11.498 1.00 98.12 252 GLU A O 1
ATOM 1944 N N . VAL A 1 253 ? 0.302 6.412 9.561 1.00 98.50 253 VAL A N 1
ATOM 1945 C CA . VAL A 1 253 ? -0.612 5.318 9.914 1.00 98.50 253 VAL A CA 1
ATOM 1946 C C . VAL A 1 253 ? 0.213 4.046 10.055 1.00 98.50 253 VAL A C 1
ATOM 1948 O O . VAL A 1 253 ? 0.686 3.508 9.052 1.00 98.50 253 VAL A O 1
ATOM 1951 N N . SER A 1 254 ? 0.376 3.561 11.287 1.00 98.62 254 SER A N 1
ATOM 1952 C CA . SER A 1 254 ? 1.172 2.368 11.591 1.00 98.62 254 SER A CA 1
ATOM 1953 C C . SER A 1 254 ? 0.298 1.184 12.007 1.00 98.62 254 SER A C 1
ATOM 1955 O O . SER A 1 254 ? -0.440 1.231 12.985 1.00 98.62 254 SER A O 1
ATOM 1957 N N . LEU A 1 255 ? 0.433 0.088 11.270 1.00 98.69 255 LEU A N 1
ATOM 1958 C CA . LEU A 1 255 ? -0.055 -1.271 11.521 1.00 98.69 255 LEU A CA 1
ATOM 1959 C C . LEU A 1 255 ? 1.127 -2.206 11.839 1.00 98.69 255 LEU A C 1
ATOM 1961 O O . LEU A 1 255 ? 1.109 -3.406 11.538 1.00 98.69 255 LEU A O 1
ATOM 1965 N N . PHE A 1 256 ? 2.206 -1.642 12.388 1.00 98.69 256 PHE A N 1
ATOM 1966 C CA . PHE A 1 256 ? 3.412 -2.391 12.709 1.00 98.69 256 PHE A CA 1
ATOM 1967 C C . PHE A 1 256 ? 3.110 -3.544 13.671 1.00 98.69 256 PHE A C 1
ATOM 1969 O O . PHE A 1 256 ? 2.584 -3.335 14.762 1.00 98.69 256 PHE A O 1
ATOM 1976 N N . GLN A 1 257 ? 3.457 -4.773 13.285 1.00 98.50 257 GLN A N 1
ATOM 1977 C CA . GLN A 1 257 ? 3.192 -5.983 14.081 1.00 98.50 257 GLN A CA 1
ATOM 1978 C C . GLN A 1 257 ? 1.712 -6.203 14.455 1.00 98.50 257 GLN A C 1
ATOM 1980 O O . GLN A 1 257 ? 1.421 -6.989 15.360 1.00 98.50 257 GLN A O 1
ATOM 1985 N N . THR A 1 258 ? 0.772 -5.559 13.760 1.00 98.75 258 THR A N 1
ATOM 1986 C CA . THR A 1 258 ? -0.660 -5.808 13.946 1.00 98.75 258 THR A CA 1
ATOM 1987 C C . THR A 1 258 ? -1.019 -7.205 13.444 1.00 98.75 258 THR A C 1
ATOM 1989 O O . THR A 1 258 ? -0.510 -7.666 12.415 1.00 98.75 258 THR A O 1
ATOM 1992 N N . ARG A 1 259 ? -1.908 -7.889 14.167 1.00 98.75 259 ARG A N 1
ATOM 1993 C CA . ARG A 1 259 ? -2.402 -9.223 13.808 1.00 98.75 259 ARG A CA 1
ATOM 1994 C C . ARG A 1 259 ? -3.900 -9.187 13.566 1.00 98.75 259 ARG A C 1
ATOM 1996 O O . ARG A 1 259 ? -4.646 -8.728 14.423 1.00 98.75 259 ARG A O 1
ATOM 2003 N N . PHE A 1 260 ? -4.323 -9.724 12.434 1.00 98.56 260 PHE A N 1
ATOM 2004 C CA . PHE A 1 260 ? -5.718 -9.934 12.079 1.00 98.56 260 PHE A CA 1
ATOM 2005 C C . PHE A 1 260 ? -5.986 -11.433 11.971 1.00 98.56 260 PHE A C 1
ATOM 2007 O O . PHE A 1 260 ? -5.172 -12.154 11.385 1.00 98.56 260 PHE A O 1
ATOM 2014 N N . GLY A 1 261 ? -7.114 -11.879 12.525 1.00 97.94 261 GLY A N 1
ATOM 2015 C CA . GLY A 1 261 ? -7.581 -13.259 12.442 1.00 97.94 261 GLY A CA 1
ATOM 2016 C C . GLY A 1 261 ? -7.982 -13.678 11.026 1.00 97.94 261 GLY A C 1
ATOM 2017 O O . GLY A 1 261 ? -7.611 -13.060 10.023 1.00 97.94 261 GLY A O 1
ATOM 2018 N N . ASP A 1 262 ? -8.749 -14.759 10.933 1.00 96.12 262 ASP A N 1
ATOM 2019 C CA . ASP A 1 262 ? -9.129 -15.426 9.680 1.00 96.12 262 ASP A CA 1
ATOM 2020 C C . ASP A 1 262 ? -10.193 -14.681 8.843 1.00 96.12 262 ASP A C 1
ATOM 2022 O O . ASP A 1 262 ? -10.579 -15.146 7.767 1.00 96.12 262 ASP A O 1
ATOM 2026 N N . GLY A 1 263 ? -10.616 -13.500 9.301 1.00 95.88 263 GLY A N 1
ATOM 2027 C CA . GLY A 1 263 ? -11.614 -12.642 8.671 1.00 95.88 263 GLY A CA 1
ATOM 2028 C C . GLY A 1 263 ? -11.130 -11.825 7.468 1.00 95.88 263 GLY A C 1
ATOM 2029 O O . GLY A 1 263 ? -10.273 -12.227 6.672 1.00 95.88 263 GLY A O 1
ATOM 2030 N N . PHE A 1 264 ? -11.728 -10.645 7.305 1.00 97.31 264 PHE A N 1
ATOM 2031 C CA . PHE A 1 264 ? -11.486 -9.761 6.165 1.00 97.31 264 PHE A CA 1
ATOM 2032 C C . PHE A 1 264 ? -10.944 -8.414 6.617 1.00 97.31 264 PHE A C 1
ATOM 2034 O O . PHE A 1 264 ? -11.588 -7.726 7.400 1.00 97.31 264 PHE A O 1
ATOM 2041 N N . VAL A 1 265 ? -9.813 -7.998 6.054 1.00 98.31 265 VAL A N 1
ATOM 2042 C CA . VAL A 1 265 ? -9.246 -6.662 6.260 1.00 98.31 265 VAL A CA 1
ATOM 2043 C C . VAL A 1 265 ? -9.375 -5.874 4.967 1.00 98.31 265 VAL A C 1
ATOM 2045 O O . VAL A 1 265 ? -8.870 -6.295 3.924 1.00 98.31 265 VAL A O 1
ATOM 2048 N N . ILE A 1 266 ? -10.068 -4.739 5.019 1.00 98.00 266 ILE A N 1
ATOM 2049 C CA . ILE A 1 266 ? -10.462 -3.981 3.831 1.00 98.00 266 ILE A CA 1
ATOM 2050 C C . ILE A 1 266 ? -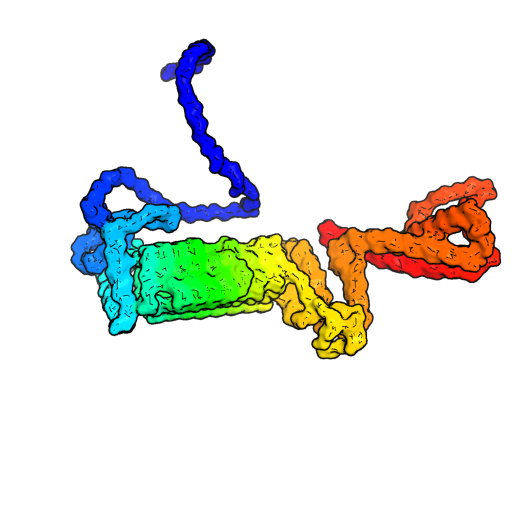10.045 -2.517 3.987 1.00 98.00 266 ILE A C 1
ATOM 2052 O O . ILE A 1 266 ? -10.403 -1.852 4.957 1.00 98.00 266 ILE A O 1
ATOM 2056 N N . PHE A 1 267 ? -9.343 -1.992 2.984 1.00 96.62 267 PHE A N 1
ATOM 2057 C CA . PHE A 1 267 ? -9.034 -0.570 2.813 1.00 96.62 267 PHE A CA 1
ATOM 2058 C C . PHE A 1 267 ? -9.721 -0.065 1.534 1.00 96.62 267 PHE A C 1
ATOM 2060 O O . PHE A 1 267 ? -9.089 -0.030 0.468 1.00 96.62 267 PHE A O 1
ATOM 2067 N N . PRO A 1 268 ? -11.024 0.274 1.587 1.00 92.94 268 PRO A N 1
ATOM 2068 C CA . PRO A 1 268 ? -11.790 0.628 0.400 1.00 92.94 268 PRO A CA 1
ATOM 2069 C C . PRO A 1 268 ? -11.680 2.132 0.109 1.00 92.94 268 PRO A C 1
ATOM 2071 O O . PRO A 1 268 ? -12.532 2.921 0.496 1.00 92.94 268 PRO A O 1
ATOM 2074 N N . ASN A 1 269 ? -10.644 2.535 -0.625 1.00 92.81 269 ASN A N 1
ATOM 2075 C CA . ASN A 1 269 ? -10.359 3.931 -0.982 1.00 92.81 269 ASN A CA 1
ATOM 2076 C C . ASN A 1 269 ? -10.295 4.882 0.233 1.00 92.81 269 ASN A C 1
ATOM 2078 O O . ASN A 1 269 ? -11.006 5.892 0.247 1.00 92.81 269 ASN A O 1
ATOM 2082 N N . PRO A 1 270 ? -9.444 4.607 1.243 1.00 94.94 270 PRO A N 1
ATOM 2083 C CA . PRO A 1 270 ? -9.212 5.572 2.310 1.00 94.94 270 PRO A CA 1
ATOM 2084 C C . PRO A 1 270 ? -8.707 6.893 1.723 1.00 94.94 270 PRO A C 1
ATOM 2086 O O . PRO A 1 270 ? -7.950 6.917 0.746 1.00 94.94 270 PRO A O 1
ATOM 2089 N N . THR A 1 271 ? -9.117 8.004 2.327 1.00 97.25 271 THR A N 1
ATOM 2090 C CA . THR A 1 271 ? -8.599 9.319 1.939 1.00 97.25 271 THR A CA 1
ATOM 2091 C C . THR A 1 271 ? -7.297 9.562 2.689 1.00 97.25 271 THR A C 1
ATOM 2093 O O . THR A 1 271 ? -7.303 9.610 3.912 1.00 97.25 271 THR A O 1
ATOM 2096 N N . MET A 1 272 ? -6.192 9.717 1.964 1.00 95.75 272 MET A N 1
ATOM 2097 C CA . MET A 1 272 ? -4.861 10.021 2.501 1.00 95.75 272 MET A CA 1
ATOM 2098 C C . MET A 1 272 ? -4.319 11.257 1.781 1.00 95.75 272 MET A C 1
ATOM 2100 O O . MET A 1 272 ? -4.498 11.385 0.568 1.00 95.75 272 MET A O 1
ATOM 2104 N N . THR A 1 273 ? -3.678 12.181 2.503 1.00 92.31 273 THR A N 1
ATOM 2105 C CA . THR A 1 273 ? -3.194 13.452 1.918 1.00 92.31 273 THR A CA 1
ATOM 2106 C C . THR A 1 273 ? -1.676 13.519 1.836 1.00 92.31 273 THR A C 1
ATOM 2108 O O . THR A 1 273 ? -1.117 13.523 0.745 1.00 92.31 273 THR A O 1
ATOM 2111 N N . GLU A 1 274 ? -0.998 13.521 2.977 1.00 94.81 274 GLU A N 1
ATOM 2112 C CA . GLU A 1 274 ? 0.463 13.462 3.086 1.00 94.81 274 GLU A CA 1
ATOM 2113 C C . GLU A 1 274 ? 0.879 12.358 4.064 1.00 94.81 274 GLU A C 1
ATOM 2115 O O . GLU A 1 274 ? 1.850 12.499 4.798 1.00 94.81 274 GLU A O 1
ATOM 2120 N N . THR A 1 275 ? 0.117 11.271 4.073 1.00 97.38 275 THR A N 1
ATOM 2121 C CA . THR A 1 275 ? 0.226 10.164 5.022 1.00 97.38 275 THR A CA 1
ATOM 2122 C C . THR A 1 275 ? 1.357 9.214 4.633 1.00 97.38 275 THR A C 1
ATOM 2124 O O . THR A 1 275 ? 1.400 8.743 3.489 1.00 97.38 275 THR A O 1
ATOM 2127 N N . ASP A 1 276 ? 2.247 8.911 5.578 1.00 97.94 276 ASP A N 1
ATOM 2128 C CA . ASP A 1 276 ? 3.128 7.742 5.506 1.00 97.94 276 ASP A CA 1
ATOM 2129 C C . ASP A 1 276 ? 2.383 6.517 6.060 1.00 97.94 276 ASP A C 1
ATOM 2131 O O . ASP A 1 276 ? 1.641 6.621 7.034 1.00 97.94 276 ASP A O 1
ATOM 2135 N N . PHE A 1 277 ? 2.527 5.364 5.408 1.00 98.50 277 PHE A N 1
ATOM 2136 C CA . PHE A 1 277 ? 1.816 4.140 5.772 1.00 98.50 277 PHE A CA 1
ATOM 2137 C C . PHE A 1 277 ? 2.807 3.021 6.078 1.00 98.50 277 PHE A C 1
ATOM 2139 O O . PHE A 1 277 ? 3.604 2.624 5.221 1.00 98.50 277 PHE A O 1
ATOM 2146 N N . GLU A 1 278 ? 2.733 2.480 7.286 1.00 98.62 278 GLU A N 1
ATOM 2147 C CA . GLU A 1 278 ? 3.586 1.397 7.754 1.00 98.62 278 GLU A CA 1
ATOM 2148 C C . GLU A 1 278 ? 2.734 0.183 8.124 1.00 98.62 278 GLU A C 1
ATOM 2150 O O . GLU A 1 278 ? 1.897 0.246 9.007 1.00 98.62 278 GLU A O 1
ATOM 2155 N N . ALA A 1 279 ? 2.961 -0.950 7.473 1.00 98.38 279 ALA A N 1
ATOM 2156 C CA . ALA A 1 279 ? 2.356 -2.246 7.782 1.00 98.38 279 ALA A CA 1
ATOM 2157 C C . ALA A 1 279 ? 3.436 -3.336 7.845 1.00 98.38 279 ALA A C 1
ATOM 2159 O O . ALA A 1 279 ? 3.252 -4.477 7.409 1.00 98.38 279 ALA A O 1
ATOM 2160 N N . ASP A 1 280 ? 4.602 -2.956 8.362 1.00 98.62 280 ASP A N 1
ATOM 2161 C CA . ASP A 1 280 ? 5.727 -3.860 8.532 1.00 98.62 280 ASP A CA 1
ATOM 2162 C C . ASP A 1 280 ? 5.407 -4.919 9.594 1.00 98.62 280 ASP A C 1
ATOM 2164 O O . ASP A 1 280 ? 4.839 -4.632 10.649 1.00 98.62 280 ASP A O 1
ATOM 2168 N N . CYS A 1 281 ? 5.770 -6.170 9.319 1.00 98.50 281 CYS A N 1
ATOM 2169 C CA . CYS A 1 281 ? 5.457 -7.331 10.156 1.00 98.50 281 CYS A CA 1
ATOM 2170 C C . CYS A 1 281 ? 3.951 -7.540 10.417 1.00 98.50 281 CYS A C 1
ATOM 2172 O O . CYS A 1 281 ? 3.600 -8.275 11.343 1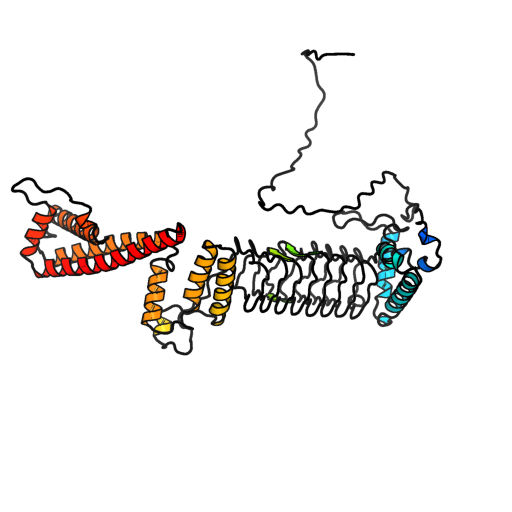.00 98.50 281 CYS A O 1
ATOM 2174 N N . MET A 1 282 ? 3.066 -6.913 9.633 1.00 98.69 282 MET A N 1
ATOM 2175 C CA . MET A 1 282 ? 1.626 -7.132 9.737 1.00 98.69 282 MET A CA 1
ATOM 2176 C C . MET A 1 282 ? 1.291 -8.575 9.341 1.00 98.69 282 MET A C 1
ATOM 2178 O O . MET A 1 282 ? 1.802 -9.103 8.347 1.00 98.69 282 MET A O 1
ATOM 2182 N N . VAL A 1 283 ? 0.422 -9.221 10.115 1.00 98.75 283 VAL A N 1
ATOM 2183 C CA . VAL A 1 283 ? -0.056 -10.581 9.845 1.00 98.75 283 VAL A CA 1
ATOM 2184 C C . VAL A 1 283 ? -1.561 -10.547 9.650 1.00 98.75 283 VAL A C 1
ATOM 2186 O O . VAL A 1 283 ? -2.287 -10.085 10.524 1.00 98.75 283 VAL A O 1
ATOM 2189 N N . VAL A 1 284 ? -2.022 -11.067 8.519 1.00 98.69 284 VAL A N 1
ATOM 2190 C CA . VAL A 1 284 ? -3.435 -11.275 8.211 1.00 98.69 284 VAL A CA 1
ATOM 2191 C C . VAL A 1 284 ? -3.634 -12.766 7.976 1.00 98.69 284 VAL A C 1
ATOM 2193 O O . VAL A 1 284 ? -3.200 -13.294 6.954 1.00 98.69 284 VAL A O 1
ATOM 2196 N N . GLU A 1 285 ? -4.247 -13.471 8.925 1.00 98.38 285 GLU A N 1
ATOM 2197 C CA . GLU A 1 285 ? -4.524 -14.905 8.758 1.00 98.38 285 GLU A CA 1
ATOM 2198 C C . GLU A 1 285 ? -5.583 -15.133 7.667 1.00 98.38 285 GLU A C 1
ATOM 2200 O O . GLU A 1 285 ? -5.480 -16.074 6.880 1.00 98.38 285 GLU A O 1
ATOM 2205 N N . GLY A 1 286 ? -6.555 -14.222 7.572 1.00 97.94 286 GLY A N 1
ATOM 2206 C CA . GLY A 1 286 ? -7.590 -14.188 6.547 1.00 97.94 286 GLY A CA 1
ATOM 2207 C C . GLY A 1 286 ? -7.187 -13.446 5.271 1.00 97.94 286 GLY A C 1
ATOM 2208 O O . GLY A 1 286 ? -6.062 -13.557 4.781 1.00 97.94 286 GLY A O 1
ATOM 2209 N N . SER A 1 287 ? -8.125 -12.701 4.682 1.00 98.38 287 SER A N 1
ATOM 2210 C CA . SER A 1 287 ? -7.910 -12.004 3.402 1.00 98.38 287 SER A CA 1
ATOM 2211 C C . SER A 1 287 ? -7.700 -10.499 3.569 1.00 98.38 287 SER A C 1
ATOM 2213 O O . SER A 1 287 ? -8.361 -9.854 4.380 1.00 98.38 287 SER A O 1
ATOM 2215 N N . LEU A 1 288 ? -6.820 -9.938 2.741 1.00 98.62 288 LEU A N 1
ATOM 2216 C CA . LEU A 1 288 ? -6.455 -8.526 2.713 1.00 98.62 288 LEU A CA 1
ATOM 2217 C C . LEU A 1 288 ? -6.841 -7.902 1.366 1.00 98.62 288 LEU A C 1
ATOM 2219 O O . LEU A 1 288 ? -6.347 -8.318 0.318 1.00 98.62 288 LEU A O 1
ATOM 2223 N N . PHE A 1 289 ? -7.673 -6.866 1.408 1.00 98.31 289 PHE A N 1
ATOM 2224 C CA . PHE A 1 289 ? -8.111 -6.103 0.242 1.00 98.31 289 PHE A CA 1
ATOM 2225 C C . PHE A 1 289 ? -7.699 -4.639 0.390 1.00 98.31 289 PHE A C 1
ATOM 2227 O O . PHE A 1 289 ? -8.216 -3.919 1.244 1.00 98.31 289 PHE A O 1
ATOM 2234 N N . VAL A 1 290 ? -6.779 -4.181 -0.455 1.00 97.88 290 VAL A N 1
ATOM 2235 C CA . VAL A 1 290 ? -6.224 -2.827 -0.432 1.00 97.88 290 VAL A CA 1
ATOM 2236 C C . VAL A 1 290 ? -6.448 -2.153 -1.774 1.00 97.88 290 VAL A C 1
ATOM 2238 O O . VAL A 1 290 ? -5.802 -2.464 -2.775 1.00 97.88 290 VAL A O 1
ATOM 2241 N N . ARG A 1 291 ? -7.330 -1.155 -1.774 1.00 96.25 291 ARG A N 1
ATOM 2242 C CA . ARG A 1 291 ? -7.540 -0.265 -2.912 1.00 96.25 291 ARG A CA 1
ATOM 2243 C C . ARG A 1 291 ? -7.386 1.170 -2.438 1.00 96.25 291 ARG A C 1
ATOM 2245 O O . ARG A 1 291 ? -8.361 1.790 -2.033 1.00 96.25 291 ARG A O 1
ATOM 2252 N N . ALA A 1 292 ? -6.161 1.682 -2.451 1.00 96.56 292 ALA A N 1
ATOM 2253 C CA . ALA A 1 292 ? -5.835 2.975 -1.853 1.00 96.56 292 ALA A CA 1
ATOM 2254 C C . ALA A 1 292 ? -4.900 3.823 -2.728 1.00 96.56 292 ALA A C 1
ATOM 2256 O O . ALA A 1 292 ? -4.181 3.319 -3.596 1.00 96.56 292 ALA A O 1
ATOM 2257 N N . HIS A 1 293 ? -4.916 5.134 -2.489 1.00 97.62 293 HIS A N 1
ATOM 2258 C CA . HIS A 1 293 ? -3.908 6.062 -2.990 1.00 97.62 293 HIS A CA 1
ATOM 2259 C C . HIS A 1 293 ? -2.938 6.393 -1.858 1.00 97.62 293 HIS A C 1
ATOM 2261 O O . HIS A 1 293 ? -3.342 7.005 -0.876 1.00 97.62 293 HIS A O 1
ATOM 2267 N N . PHE A 1 294 ? -1.675 5.996 -2.003 1.00 98.00 294 PHE A N 1
ATOM 2268 C CA . PHE A 1 294 ? -0.611 6.251 -1.037 1.00 98.00 294 PHE A CA 1
ATOM 2269 C C . PHE A 1 294 ? 0.218 7.465 -1.486 1.00 98.00 294 PHE A C 1
ATOM 2271 O O . PHE A 1 294 ? 1.027 7.340 -2.418 1.00 98.00 294 PHE A O 1
ATOM 2278 N N . PRO A 1 295 ? 0.032 8.645 -0.864 1.00 97.38 295 PRO A N 1
ATOM 2279 C CA . PRO A 1 295 ? 0.681 9.883 -1.294 1.00 97.38 295 PRO A CA 1
ATOM 2280 C C . PRO A 1 295 ? 2.153 9.990 -0.862 1.00 97.38 295 PRO A C 1
ATOM 2282 O O . PRO A 1 295 ? 2.907 10.758 -1.467 1.00 97.38 295 PRO A O 1
ATOM 2285 N N . LYS A 1 296 ? 2.589 9.227 0.151 1.00 96.94 296 LYS A N 1
ATOM 2286 C CA . LYS A 1 296 ? 3.999 9.121 0.566 1.00 96.94 296 LYS A CA 1
ATOM 2287 C C . LYS A 1 296 ? 4.481 7.665 0.604 1.00 96.94 296 LYS A C 1
ATOM 2289 O O . LYS A 1 296 ? 4.208 6.916 -0.335 1.00 96.94 296 LYS A O 1
ATOM 2294 N N . SER A 1 297 ? 5.311 7.299 1.586 1.00 96.25 297 SER A N 1
ATOM 2295 C CA . SER A 1 297 ? 5.890 5.965 1.679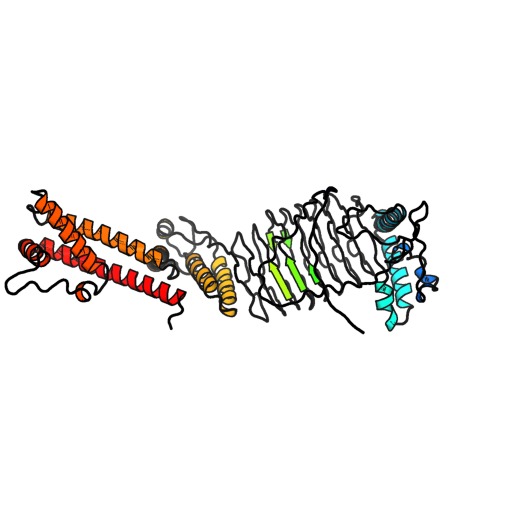 1.00 96.25 297 SER A CA 1
ATOM 2296 C C . SER A 1 297 ? 4.831 4.957 2.119 1.00 96.25 297 SER A C 1
ATOM 2298 O O . SER A 1 297 ? 3.961 5.268 2.927 1.00 96.25 297 SER A O 1
ATOM 2300 N N . ALA A 1 298 ? 4.888 3.758 1.544 1.00 98.12 298 ALA A N 1
ATOM 2301 C CA . ALA A 1 298 ? 4.021 2.645 1.903 1.00 98.12 298 ALA A CA 1
ATOM 2302 C C . ALA A 1 298 ? 4.896 1.407 2.112 1.00 98.12 298 ALA A C 1
ATOM 2304 O O . ALA A 1 298 ? 5.516 0.911 1.162 1.00 98.12 298 ALA A O 1
ATOM 2305 N N . LYS A 1 299 ? 4.996 0.957 3.362 1.00 98.44 299 LYS A N 1
ATOM 2306 C CA . LYS A 1 299 ? 5.858 -0.152 3.776 1.00 98.44 299 LYS A CA 1
ATOM 2307 C C . LYS A 1 299 ? 5.001 -1.348 4.179 1.00 98.44 299 LYS A C 1
ATOM 2309 O O . LYS A 1 299 ? 4.072 -1.211 4.963 1.00 98.44 299 LYS A O 1
ATOM 2314 N N . PHE A 1 300 ? 5.315 -2.506 3.621 1.00 98.44 300 PHE A N 1
ATOM 2315 C CA . PHE A 1 300 ? 4.661 -3.796 3.843 1.00 98.44 300 PHE A CA 1
ATOM 2316 C C . PHE A 1 300 ? 5.727 -4.888 4.033 1.00 98.44 300 PHE A C 1
ATOM 2318 O O . PHE A 1 300 ? 5.577 -6.024 3.562 1.00 98.44 300 PHE A O 1
ATOM 2325 N N . ARG A 1 301 ? 6.860 -4.544 4.656 1.00 98.19 301 ARG A N 1
ATOM 2326 C CA . ARG A 1 301 ? 7.986 -5.465 4.828 1.00 98.19 301 ARG A CA 1
ATOM 2327 C C . ARG A 1 301 ? 7.563 -6.602 5.736 1.00 98.19 301 ARG A C 1
ATOM 2329 O O . ARG A 1 301 ? 6.959 -6.375 6.778 1.00 98.19 301 ARG A O 1
ATOM 2336 N N . GLN A 1 302 ? 7.886 -7.835 5.361 1.00 98.25 302 GLN A N 1
ATOM 2337 C CA . GLN A 1 302 ? 7.504 -9.028 6.131 1.00 98.25 302 GLN A CA 1
ATOM 2338 C C . GLN A 1 302 ? 5.984 -9.178 6.360 1.00 98.25 302 GLN A C 1
ATOM 2340 O O . GLN A 1 302 ? 5.570 -9.929 7.245 1.00 98.25 302 GLN A O 1
ATOM 2345 N N . LEU A 1 303 ? 5.148 -8.515 5.548 1.00 98.69 303 LEU A N 1
ATOM 2346 C CA . LEU A 1 303 ? 3.701 -8.731 5.530 1.00 98.69 303 LEU A CA 1
ATOM 2347 C C . LEU A 1 303 ? 3.401 -10.211 5.275 1.00 98.69 303 LEU A C 1
ATOM 2349 O O . LEU A 1 303 ? 3.932 -10.784 4.328 1.00 98.69 303 LEU A O 1
ATOM 2353 N N . THR A 1 304 ? 2.530 -10.822 6.071 1.00 98.69 304 THR A N 1
ATOM 2354 C CA . THR A 1 304 ? 2.048 -12.191 5.835 1.00 98.69 304 THR A CA 1
ATOM 2355 C C . THR A 1 304 ? 0.541 -12.187 5.621 1.00 98.69 304 THR A C 1
ATOM 2357 O O . THR A 1 304 ? -0.181 -11.657 6.460 1.00 98.69 304 THR A O 1
ATOM 2360 N N . VAL A 1 305 ? 0.070 -12.784 4.523 1.00 98.62 305 VAL A N 1
ATOM 2361 C CA . VAL A 1 305 ? -1.364 -12.962 4.235 1.00 98.62 305 VAL A CA 1
ATOM 2362 C C . VAL A 1 305 ? -1.661 -14.435 3.947 1.00 98.62 305 VAL A C 1
ATOM 2364 O O . VAL A 1 305 ? -1.127 -14.987 2.979 1.00 98.62 305 VAL A O 1
ATOM 2367 N N . GLY A 1 306 ? -2.507 -15.053 4.777 1.00 98.06 306 GLY A N 1
ATOM 2368 C CA . GLY A 1 306 ? -2.911 -16.462 4.652 1.00 98.06 306 GLY A CA 1
ATOM 2369 C C . GLY A 1 306 ? -4.050 -16.704 3.650 1.00 98.06 306 GLY A C 1
ATOM 2370 O O . GLY A 1 306 ? -4.143 -17.758 3.017 1.00 98.06 306 GLY A O 1
ATOM 2371 N N . GLY A 1 307 ? -4.919 -15.713 3.460 1.00 97.00 307 GLY A N 1
ATOM 2372 C CA . GLY A 1 307 ? -6.026 -15.735 2.508 1.00 97.00 307 GLY A CA 1
ATOM 2373 C C . GLY A 1 307 ? -5.692 -15.105 1.155 1.00 97.00 307 GLY A C 1
ATOM 2374 O O . GLY A 1 307 ? -4.596 -15.243 0.613 1.00 97.00 307 GLY A O 1
ATOM 2375 N N . ASN A 1 308 ? -6.681 -14.432 0.562 1.00 97.44 308 ASN A N 1
ATOM 2376 C CA . ASN A 1 308 ? -6.473 -13.673 -0.670 1.00 97.44 308 ASN A CA 1
ATOM 2377 C C . ASN A 1 308 ? -5.820 -12.327 -0.345 1.00 97.44 308 ASN A C 1
ATOM 2379 O O . ASN A 1 308 ? -6.234 -11.662 0.600 1.00 97.44 308 ASN A O 1
ATOM 2383 N N . ALA A 1 309 ? -4.855 -11.912 -1.160 1.00 98.12 309 ALA A N 1
ATOM 2384 C CA . ALA A 1 309 ? -4.273 -10.579 -1.107 1.00 98.12 309 ALA A CA 1
ATOM 2385 C C . ALA A 1 309 ? -4.588 -9.844 -2.413 1.00 98.12 309 ALA A C 1
ATOM 2387 O O . ALA A 1 309 ? -4.223 -10.316 -3.489 1.00 98.12 309 ALA A O 1
ATOM 2388 N N . ASP A 1 310 ? -5.268 -8.708 -2.322 1.00 97.75 310 ASP A N 1
ATOM 2389 C CA . ASP A 1 310 ? -5.664 -7.897 -3.471 1.00 97.75 310 ASP A CA 1
ATOM 2390 C C . ASP A 1 310 ? -5.164 -6.463 -3.292 1.00 97.75 310 ASP A C 1
ATOM 2392 O O . ASP A 1 310 ? -5.578 -5.768 -2.369 1.00 97.75 310 ASP A O 1
ATOM 2396 N N . PHE A 1 311 ? -4.267 -6.035 -4.177 1.00 97.12 311 PHE A N 1
ATOM 2397 C CA . PHE A 1 311 ? -3.738 -4.672 -4.257 1.00 97.12 311 PHE A CA 1
ATOM 2398 C C . PHE A 1 311 ? -4.162 -3.975 -5.561 1.00 97.12 311 PHE A C 1
ATOM 2400 O O . PHE A 1 311 ? -3.557 -2.978 -5.977 1.00 97.12 311 PHE A O 1
ATOM 2407 N N . SER A 1 312 ? -5.177 -4.506 -6.247 1.00 94.56 312 SER A N 1
ATOM 2408 C CA . SER A 1 312 ? -5.602 -4.016 -7.551 1.00 94.56 312 SER A CA 1
ATOM 2409 C C . SER A 1 312 ? -6.085 -2.569 -7.506 1.00 94.56 312 SER A C 1
ATOM 2411 O O . SER A 1 312 ? -6.763 -2.107 -6.587 1.00 94.56 312 SER A O 1
ATOM 2413 N N . GLY A 1 313 ? -5.699 -1.812 -8.532 1.00 94.75 313 GLY A N 1
ATOM 2414 C CA . GLY A 1 313 ? -6.036 -0.395 -8.656 1.00 94.75 313 GLY A CA 1
ATOM 2415 C C . GLY A 1 313 ? -5.419 0.525 -7.594 1.00 94.75 313 GLY A C 1
ATOM 2416 O O . GLY A 1 313 ? -5.711 1.721 -7.621 1.00 94.75 313 GLY A O 1
ATOM 2417 N N . SER A 1 314 ? -4.573 0.018 -6.688 1.00 97.56 314 SER A N 1
ATOM 2418 C CA . SER A 1 314 ? -3.833 0.860 -5.746 1.00 97.56 314 SER A CA 1
ATOM 2419 C C . SER A 1 314 ? -2.782 1.705 -6.463 1.00 97.56 314 SER A C 1
ATOM 2421 O O . SER A 1 314 ? -2.179 1.292 -7.458 1.00 97.56 314 SER A O 1
ATOM 2423 N N . THR A 1 315 ? -2.550 2.914 -5.962 1.00 97.88 315 THR A N 1
ATOM 2424 C CA . THR A 1 315 ? -1.622 3.874 -6.572 1.00 97.88 315 THR A CA 1
ATOM 2425 C C . THR A 1 315 ? -0.635 4.380 -5.535 1.00 97.88 315 THR A C 1
ATOM 2427 O O . THR A 1 315 ? -1.022 4.691 -4.413 1.00 97.88 315 THR A O 1
ATOM 2430 N N . PHE A 1 316 ? 0.637 4.469 -5.909 1.00 97.94 316 PHE A N 1
ATOM 2431 C CA . PHE A 1 316 ? 1.716 4.827 -4.997 1.00 97.94 316 PHE A CA 1
ATOM 2432 C C . PHE A 1 316 ? 2.505 6.021 -5.541 1.00 97.94 316 PHE A C 1
ATOM 2434 O O . PHE A 1 316 ? 2.831 6.073 -6.727 1.00 97.94 316 PHE A O 1
ATOM 2441 N N . ALA A 1 317 ? 2.834 6.985 -4.683 1.00 97.00 317 ALA A N 1
ATOM 2442 C CA . ALA A 1 317 ? 3.698 8.115 -5.037 1.00 97.00 317 ALA A CA 1
ATOM 2443 C C . ALA A 1 317 ? 5.198 7.779 -4.947 1.00 97.00 317 ALA A C 1
ATOM 2445 O O . ALA A 1 317 ? 6.036 8.460 -5.546 1.00 97.00 317 ALA A O 1
ATOM 2446 N N . GLN A 1 318 ? 5.542 6.722 -4.209 1.00 96.19 318 GLN A N 1
ATOM 2447 C CA . GLN A 1 318 ? 6.884 6.145 -4.093 1.00 96.19 318 GLN A CA 1
ATOM 2448 C C . GLN A 1 318 ? 6.816 4.638 -4.363 1.00 96.19 318 GLN A C 1
ATOM 2450 O O . GLN A 1 318 ? 5.733 4.064 -4.384 1.00 96.19 318 GLN A O 1
ATOM 2455 N N . ILE A 1 319 ? 7.951 3.981 -4.609 1.00 97.75 319 ILE A N 1
ATOM 2456 C CA . ILE A 1 319 ? 7.956 2.527 -4.815 1.00 97.75 319 ILE A CA 1
ATOM 2457 C C . ILE A 1 319 ? 7.606 1.851 -3.477 1.00 97.75 319 ILE A C 1
ATOM 2459 O O . ILE A 1 319 ? 8.346 2.060 -2.511 1.00 97.75 319 ILE A O 1
ATOM 2463 N N . PRO A 1 320 ? 6.510 1.069 -3.394 1.00 98.00 320 PRO A N 1
ATOM 2464 C CA . PRO A 1 320 ? 6.115 0.430 -2.148 1.00 98.00 320 PRO A CA 1
ATOM 2465 C C . PRO A 1 320 ? 7.071 -0.704 -1.792 1.00 98.00 320 PRO A C 1
ATOM 2467 O O . PRO A 1 320 ? 7.599 -1.396 -2.669 1.00 98.00 320 PRO A O 1
ATOM 2470 N N . ASP A 1 321 ? 7.276 -0.905 -0.496 1.00 98.19 321 ASP A N 1
ATOM 2471 C CA . ASP A 1 321 ? 8.207 -1.908 0.004 1.00 98.19 321 ASP A CA 1
ATOM 2472 C C . ASP A 1 321 ? 7.475 -3.176 0.450 1.00 98.19 321 ASP A C 1
ATOM 2474 O O . ASP A 1 321 ? 6.939 -3.237 1.547 1.00 98.19 321 ASP A O 1
ATOM 2478 N N . PHE A 1 322 ? 7.473 -4.201 -0.401 1.00 98.31 322 PHE A N 1
ATOM 2479 C CA . PHE A 1 322 ? 6.938 -5.530 -0.082 1.00 98.31 322 PHE A CA 1
ATOM 2480 C C . PHE A 1 322 ? 8.037 -6.544 0.266 1.00 98.31 322 PHE A C 1
ATOM 2482 O O . PHE A 1 322 ? 7.799 -7.755 0.196 1.00 98.31 322 PHE A O 1
ATOM 2489 N N . THR A 1 323 ? 9.265 -6.095 0.552 1.00 97.25 323 THR A N 1
ATOM 2490 C CA . THR A 1 323 ? 10.396 -7.004 0.794 1.00 97.25 323 THR A CA 1
ATOM 2491 C C . THR A 1 323 ? 10.061 -8.028 1.880 1.00 97.25 323 THR A C 1
ATOM 2493 O O . THR A 1 323 ? 9.406 -7.735 2.877 1.00 97.25 323 THR A O 1
ATOM 2496 N N . ASP A 1 324 ? 10.422 -9.286 1.624 1.00 97.06 324 ASP A N 1
ATOM 2497 C CA . ASP A 1 324 ? 10.104 -10.437 2.479 1.00 97.06 324 ASP A CA 1
ATOM 2498 C C . ASP A 1 324 ? 8.612 -10.689 2.774 1.00 97.06 324 ASP A C 1
ATOM 2500 O O . ASP A 1 324 ? 8.297 -11.560 3.587 1.00 97.06 324 ASP A O 1
ATOM 2504 N N . ALA A 1 325 ? 7.681 -10.018 2.082 1.00 98.06 325 ALA A N 1
ATOM 2505 C CA . ALA A 1 325 ? 6.258 -10.313 2.205 1.00 98.06 325 ALA A CA 1
ATOM 2506 C C . ALA A 1 325 ? 5.937 -11.742 1.732 1.00 98.06 325 ALA A C 1
ATOM 2508 O O . ALA A 1 325 ? 6.480 -12.230 0.730 1.00 98.06 325 ALA A O 1
ATOM 2509 N N . LYS A 1 326 ? 5.026 -12.415 2.425 1.00 98.00 326 LYS A N 1
ATOM 2510 C CA . LYS A 1 326 ? 4.585 -13.784 2.170 1.00 98.00 326 LYS A CA 1
ATOM 2511 C C . LYS A 1 326 ? 3.091 -13.786 1.889 1.00 98.00 326 LYS A C 1
ATOM 2513 O O . LYS A 1 326 ? 2.304 -13.232 2.649 1.00 98.00 326 LYS A O 1
ATOM 2518 N N . PHE A 1 327 ? 2.727 -14.431 0.792 1.00 97.75 327 PHE A N 1
ATOM 2519 C CA . PHE A 1 327 ? 1.345 -14.597 0.378 1.00 97.75 327 PHE A CA 1
ATOM 2520 C C . PHE A 1 327 ? 1.126 -16.080 0.109 1.00 97.75 327 PHE A C 1
ATOM 2522 O O . PHE A 1 327 ? 1.836 -16.659 -0.718 1.00 97.75 327 PHE A O 1
ATOM 2529 N N . ASP A 1 328 ? 0.170 -16.686 0.807 1.00 97.19 328 ASP A N 1
ATOM 2530 C CA . ASP A 1 328 ? -0.165 -18.103 0.621 1.00 97.19 328 ASP A CA 1
ATOM 2531 C C . ASP A 1 328 ? -0.823 -18.351 -0.743 1.00 97.19 328 ASP A C 1
ATOM 2533 O O . ASP A 1 328 ? -0.725 -19.438 -1.319 1.00 97.19 328 ASP A O 1
ATOM 2537 N N . ARG A 1 329 ? -1.456 -17.314 -1.300 1.00 96.06 329 ARG A N 1
ATOM 2538 C CA . ARG A 1 329 ? -1.999 -17.277 -2.660 1.00 96.06 329 ARG A CA 1
ATOM 2539 C C . ARG A 1 329 ? -1.341 -16.149 -3.458 1.00 96.06 329 ARG A C 1
ATOM 2541 O O . ARG A 1 329 ? -0.969 -15.138 -2.866 1.00 96.06 329 ARG A O 1
ATOM 2548 N N . PRO A 1 330 ? -1.204 -16.280 -4.790 1.00 95.69 330 PRO A N 1
ATOM 2549 C CA . PRO A 1 330 ? -0.694 -15.199 -5.631 1.00 95.69 330 PRO A CA 1
ATOM 2550 C C . PRO A 1 330 ? -1.468 -13.883 -5.405 1.00 95.69 330 PRO A C 1
ATOM 2552 O O . PRO A 1 330 ? -2.696 -13.899 -5.521 1.00 95.69 330 PRO A O 1
ATOM 2555 N N . PRO A 1 331 ? -0.791 -12.768 -5.068 1.00 96.94 331 PRO A N 1
ATOM 2556 C CA . PRO A 1 331 ? -1.452 -11.494 -4.811 1.00 96.94 331 PRO A CA 1
ATOM 2557 C C . PRO A 1 331 ? -1.889 -10.823 -6.116 1.00 96.94 331 PRO A C 1
ATOM 2559 O O . PRO A 1 331 ? -1.101 -10.720 -7.059 1.00 96.94 331 PRO A O 1
ATOM 2562 N N . GLU A 1 332 ? -3.118 -10.314 -6.153 1.00 95.88 332 GLU A N 1
ATOM 2563 C CA . GLU A 1 332 ? -3.631 -9.553 -7.291 1.00 95.88 332 GLU A CA 1
ATOM 2564 C C . GLU A 1 332 ? -3.015 -8.145 -7.311 1.00 95.88 332 GLU A C 1
ATOM 2566 O O . GLU A 1 332 ? -3.005 -7.433 -6.306 1.00 95.88 332 GLU A O 1
ATOM 2571 N N . VAL A 1 333 ? -2.477 -7.747 -8.463 1.00 95.31 333 VAL A N 1
ATOM 2572 C CA . VAL A 1 333 ? -1.772 -6.466 -8.668 1.00 95.31 333 VAL A CA 1
ATOM 2573 C C . VAL A 1 333 ? -2.246 -5.733 -9.928 1.00 95.31 333 VAL A C 1
ATOM 2575 O O . VAL A 1 333 ? -1.655 -4.725 -10.331 1.00 95.31 333 VAL A O 1
ATOM 2578 N N . ALA A 1 334 ? -3.323 -6.210 -10.558 1.00 91.75 334 ALA A N 1
ATOM 2579 C CA . ALA A 1 334 ? -3.888 -5.611 -11.756 1.00 91.75 334 ALA A CA 1
ATOM 2580 C C . ALA A 1 334 ? -4.206 -4.122 -11.555 1.00 91.75 334 ALA A C 1
ATOM 2582 O O . ALA A 1 334 ? -4.811 -3.697 -10.570 1.00 91.75 334 ALA A O 1
ATOM 2583 N N . GLY A 1 335 ? -3.797 -3.292 -12.513 1.00 92.25 335 GLY A N 1
ATOM 2584 C CA . GLY A 1 335 ? -4.041 -1.847 -12.458 1.00 92.25 335 GLY A CA 1
ATOM 2585 C C . GLY A 1 335 ? -3.266 -1.098 -11.367 1.00 92.25 335 GLY A C 1
ATOM 2586 O O . GLY A 1 335 ? -3.466 0.106 -11.230 1.00 92.25 335 GLY A O 1
ATOM 2587 N N . MET A 1 336 ? -2.365 -1.758 -10.631 1.00 95.56 336 MET A N 1
ATOM 2588 C CA . MET A 1 336 ? -1.502 -1.096 -9.657 1.00 95.56 336 MET A CA 1
ATOM 2589 C C . MET A 1 336 ? -0.576 -0.081 -10.347 1.00 95.56 336 MET A C 1
ATOM 2591 O O . MET A 1 336 ? 0.063 -0.386 -11.364 1.00 95.56 336 MET A O 1
ATOM 2595 N N . VAL A 1 337 ? -0.486 1.132 -9.800 1.00 96.38 337 VAL A N 1
ATOM 2596 C CA . VAL A 1 337 ? 0.359 2.211 -10.334 1.00 96.38 337 VAL A CA 1
ATOM 2597 C C . VAL A 1 337 ? 1.529 2.455 -9.393 1.00 96.38 337 VAL A C 1
ATOM 2599 O O . VAL A 1 337 ? 1.353 2.977 -8.295 1.00 96.38 337 VAL A O 1
ATOM 2602 N N . VAL A 1 338 ? 2.727 2.099 -9.851 1.00 96.75 338 VAL A N 1
ATOM 2603 C CA . VAL A 1 338 ? 3.996 2.301 -9.141 1.00 96.75 338 VAL A CA 1
ATOM 2604 C C . VAL A 1 338 ? 4.863 3.253 -9.970 1.00 96.75 338 VAL A C 1
ATOM 2606 O O . VAL A 1 338 ? 4.940 3.086 -11.192 1.00 96.75 338 VAL A O 1
ATOM 2609 N N . PRO A 1 339 ? 5.510 4.257 -9.359 1.00 95.56 339 PRO A N 1
ATOM 2610 C CA . PRO A 1 339 ? 6.331 5.209 -10.089 1.00 95.56 339 PRO A CA 1
ATOM 2611 C C . PRO A 1 339 ? 7.665 4.576 -10.501 1.00 95.56 339 PRO A C 1
ATOM 2613 O O . PRO A 1 339 ? 8.147 3.617 -9.899 1.00 95.56 339 PRO A O 1
ATOM 2616 N N . ALA A 1 340 ? 8.303 5.153 -11.519 1.00 93.12 340 ALA A N 1
ATOM 2617 C CA . ALA A 1 340 ? 9.685 4.818 -11.844 1.00 93.12 340 ALA A CA 1
ATOM 2618 C C . ALA A 1 340 ? 10.636 5.294 -10.723 1.00 93.12 340 ALA A C 1
ATOM 2620 O O . ALA A 1 340 ? 10.353 6.312 -10.081 1.00 93.12 340 ALA A O 1
ATOM 2621 N N . PRO A 1 341 ? 11.780 4.616 -10.510 1.00 94.38 341 PRO A N 1
ATOM 2622 C CA . PRO A 1 341 ? 12.762 5.040 -9.517 1.00 94.38 341 PRO A CA 1
ATOM 2623 C C . PRO A 1 341 ? 13.268 6.449 -9.827 1.00 94.38 341 PRO A C 1
ATOM 2625 O O . PRO A 1 341 ? 13.460 6.825 -10.990 1.00 94.38 341 PRO A O 1
ATOM 2628 N N . LYS A 1 342 ? 13.506 7.241 -8.780 1.00 92.06 342 LYS A N 1
ATOM 2629 C CA . LYS A 1 342 ? 14.027 8.602 -8.936 1.00 92.06 342 LYS A CA 1
ATOM 2630 C C . LYS A 1 342 ? 15.463 8.532 -9.440 1.00 92.06 342 LYS A C 1
ATOM 2632 O O . LYS A 1 342 ? 16.310 7.878 -8.835 1.00 92.06 342 LYS A O 1
ATOM 2637 N N . LEU A 1 343 ? 15.739 9.235 -10.535 1.00 89.62 343 LEU A N 1
ATOM 2638 C CA . LEU A 1 343 ? 17.069 9.305 -11.131 1.00 89.62 343 LEU A CA 1
ATOM 2639 C C . LEU A 1 343 ? 17.693 10.685 -10.912 1.00 89.62 343 LEU A C 1
ATOM 2641 O O . LEU A 1 343 ? 16.987 11.692 -10.854 1.00 89.62 343 LEU A O 1
ATOM 2645 N N . SER A 1 344 ? 19.016 10.750 -10.791 1.00 85.44 344 SER A N 1
ATOM 2646 C CA . SER A 1 344 ? 19.748 12.010 -10.651 1.00 85.44 344 SER A CA 1
ATOM 2647 C C . SER A 1 344 ? 21.062 12.005 -11.430 1.00 85.44 344 SER A C 1
ATOM 2649 O O . SER A 1 344 ? 21.739 10.982 -11.552 1.00 85.44 344 SER A O 1
ATOM 2651 N N . LYS A 1 345 ? 21.435 13.179 -11.952 1.00 77.12 345 LYS A N 1
ATOM 2652 C CA . LYS A 1 345 ? 22.786 13.455 -12.458 1.00 77.12 345 LYS A CA 1
ATOM 2653 C C . LYS A 1 345 ? 23.622 13.993 -11.303 1.00 77.12 345 LYS A C 1
ATOM 2655 O O . LYS A 1 345 ? 23.112 14.757 -10.493 1.00 77.12 345 LYS A O 1
ATOM 2660 N N . LEU A 1 346 ? 24.909 13.651 -11.253 1.00 70.75 346 LEU A N 1
ATOM 2661 C CA . LEU A 1 346 ? 25.844 14.061 -10.187 1.00 70.75 346 LEU A CA 1
ATOM 2662 C C . LEU A 1 346 ? 25.605 13.413 -8.818 1.00 70.75 346 LEU A C 1
ATOM 2664 O O . LEU A 1 346 ? 26.201 13.834 -7.823 1.00 70.75 346 LEU A O 1
ATOM 2668 N N . GLN A 1 347 ? 24.794 12.361 -8.752 1.00 70.38 347 GLN A N 1
ATOM 2669 C CA . GLN A 1 347 ? 24.701 11.561 -7.543 1.00 70.38 347 GLN A CA 1
ATOM 2670 C C . GLN A 1 347 ? 26.051 10.890 -7.252 1.00 70.38 347 GLN A C 1
ATOM 2672 O O . GLN A 1 347 ? 26.677 10.296 -8.134 1.00 70.38 347 GLN A O 1
ATOM 2677 N N . LYS A 1 348 ? 26.525 11.006 -6.008 1.00 65.44 348 LYS A N 1
ATOM 2678 C CA . LYS A 1 348 ? 27.718 10.294 -5.546 1.00 65.44 348 LYS A CA 1
ATOM 2679 C C . LYS A 1 348 ? 27.297 8.895 -5.113 1.00 65.44 348 LYS A C 1
ATOM 2681 O O . LYS A 1 348 ? 26.618 8.755 -4.103 1.00 65.44 348 LYS A O 1
ATOM 2686 N N . GLN A 1 349 ? 27.713 7.882 -5.862 1.00 66.50 349 GLN A N 1
ATOM 2687 C CA . GLN A 1 349 ? 27.557 6.481 -5.481 1.00 66.50 349 GLN A CA 1
ATOM 2688 C C . GLN A 1 349 ? 28.917 5.801 -5.396 1.00 66.50 349 GLN A C 1
ATOM 2690 O O . GLN A 1 349 ? 29.831 6.080 -6.178 1.00 66.50 349 GLN A O 1
ATOM 2695 N N . VAL A 1 350 ? 29.051 4.929 -4.400 1.00 64.25 350 VAL A N 1
ATOM 2696 C CA . VAL A 1 350 ? 30.265 4.152 -4.154 1.00 64.25 350 VAL A CA 1
ATOM 2697 C C . VAL A 1 350 ? 30.535 3.256 -5.367 1.00 64.25 350 VAL A C 1
ATOM 2699 O O . VAL A 1 350 ? 29.631 2.606 -5.876 1.00 64.25 350 VAL A O 1
ATOM 2702 N N . GLY A 1 351 ? 31.778 3.237 -5.857 1.00 63.66 351 GLY A N 1
ATOM 2703 C CA . GLY A 1 351 ? 32.176 2.399 -6.998 1.00 63.66 351 GLY A CA 1
ATOM 2704 C C . GLY A 1 351 ? 31.871 2.978 -8.386 1.00 63.66 351 GLY A C 1
ATOM 2705 O O . GLY A 1 351 ? 32.249 2.371 -9.387 1.00 63.66 351 GLY A O 1
ATOM 2706 N N . VAL A 1 352 ? 31.258 4.163 -8.475 1.00 65.88 352 VAL A N 1
ATOM 2707 C CA . VAL A 1 352 ? 31.013 4.869 -9.741 1.00 65.88 352 VAL A CA 1
ATOM 2708 C C . VAL A 1 352 ? 32.011 6.021 -9.884 1.00 65.88 352 VAL A C 1
ATOM 2710 O O . VAL A 1 352 ? 32.129 6.877 -9.006 1.00 65.88 352 VAL A O 1
ATOM 2713 N N . ALA A 1 353 ? 32.761 6.057 -10.988 1.00 71.50 353 ALA A N 1
ATOM 2714 C CA . ALA A 1 353 ? 33.737 7.118 -11.221 1.00 71.50 353 ALA A CA 1
ATOM 2715 C C . ALA A 1 353 ? 33.053 8.495 -11.325 1.00 71.50 353 ALA A C 1
ATOM 2717 O O . ALA A 1 353 ? 31.983 8.649 -11.907 1.00 71.50 353 ALA A O 1
ATOM 2718 N N . ARG A 1 354 ? 33.689 9.551 -10.808 1.00 68.69 354 ARG A N 1
ATOM 2719 C CA . ARG A 1 354 ? 33.066 10.888 -10.748 1.00 68.69 354 ARG A CA 1
ATOM 2720 C C . ARG A 1 354 ? 32.652 11.439 -12.118 1.00 68.69 354 ARG A C 1
ATOM 2722 O O . ARG A 1 354 ? 31.691 12.190 -12.197 1.00 68.69 354 ARG A O 1
ATOM 2729 N N . PHE A 1 355 ? 33.363 11.085 -13.189 1.00 76.25 355 PHE A N 1
ATOM 2730 C CA . PHE A 1 355 ? 32.996 11.513 -14.541 1.00 76.25 355 PHE A CA 1
ATOM 2731 C C . PHE A 1 355 ? 31.797 10.729 -15.103 1.00 76.25 355 PHE A C 1
ATOM 2733 O O . PHE A 1 355 ? 31.051 11.268 -15.916 1.00 76.25 355 PHE A O 1
ATOM 2740 N N . THR A 1 356 ? 31.571 9.479 -14.679 1.00 71.94 356 THR A N 1
ATOM 2741 C CA . THR A 1 356 ? 30.466 8.662 -15.204 1.00 71.94 356 THR A CA 1
ATOM 2742 C C . THR A 1 356 ? 29.118 9.119 -14.658 1.00 71.94 356 THR A C 1
ATOM 2744 O O . THR A 1 356 ? 28.152 9.144 -15.415 1.00 71.94 356 THR A O 1
ATOM 2747 N N . SER A 1 357 ? 29.047 9.589 -13.408 1.00 69.12 357 SER A N 1
ATOM 2748 C CA . SER A 1 357 ? 27.818 10.168 -12.835 1.00 69.12 357 SER A CA 1
ATOM 2749 C C . SER A 1 357 ? 27.417 11.526 -13.437 1.00 69.12 357 SER A C 1
ATOM 2751 O O . SER A 1 357 ? 26.301 11.996 -13.218 1.00 69.12 357 SER A O 1
ATOM 2753 N N . VAL A 1 358 ? 28.304 12.166 -14.210 1.00 77.31 358 VAL A N 1
ATOM 2754 C CA . VAL A 1 358 ? 27.988 13.363 -15.013 1.00 77.31 358 VAL A CA 1
ATOM 2755 C C . VAL A 1 358 ? 27.320 12.970 -16.336 1.00 77.31 358 VAL A C 1
ATOM 2757 O O . VAL A 1 358 ? 26.438 13.675 -16.824 1.00 77.31 358 VAL A O 1
ATOM 2760 N N . LEU A 1 359 ? 27.741 11.847 -16.926 1.00 81.88 359 LEU A N 1
ATOM 2761 C CA . LEU A 1 359 ? 27.281 11.385 -18.239 1.00 81.88 359 LEU A CA 1
ATOM 2762 C C . LEU A 1 359 ? 25.978 10.579 -18.171 1.00 81.88 359 LEU A C 1
ATOM 2764 O O . LEU A 1 359 ? 25.212 10.583 -19.138 1.00 81.88 359 LEU A O 1
ATOM 2768 N N . PHE A 1 360 ? 25.721 9.905 -17.048 1.00 85.69 360 PHE A N 1
ATOM 2769 C CA . PHE A 1 360 ? 24.579 9.010 -16.875 1.00 85.69 360 PHE A CA 1
ATOM 2770 C C . PHE A 1 360 ? 23.722 9.389 -15.669 1.00 85.69 360 PHE A C 1
ATOM 2772 O O . PHE A 1 360 ? 24.211 9.889 -14.660 1.00 85.69 360 PHE A O 1
ATOM 2779 N N . GLU A 1 361 ? 22.426 9.118 -15.793 1.00 87.38 361 GLU A N 1
ATOM 2780 C CA . GLU A 1 361 ? 21.447 9.249 -14.715 1.00 87.38 361 GLU A CA 1
ATOM 2781 C C . GLU A 1 361 ? 21.476 7.988 -13.844 1.00 87.38 361 GLU A C 1
ATOM 2783 O O . GLU A 1 361 ? 21.286 6.883 -14.361 1.00 87.38 361 GLU A O 1
ATOM 2788 N N . LEU A 1 362 ? 21.734 8.159 -12.545 1.00 88.06 362 LEU A N 1
ATOM 2789 C CA . LEU A 1 362 ? 21.859 7.078 -11.561 1.00 88.06 362 LEU A CA 1
ATOM 2790 C C . LEU A 1 362 ? 20.641 7.033 -10.638 1.00 88.06 362 LEU A C 1
ATOM 2792 O O . LEU A 1 362 ? 19.979 8.054 -10.449 1.00 88.06 362 LEU A O 1
ATOM 2796 N N . ALA A 1 363 ? 20.344 5.855 -10.091 1.00 90.06 363 ALA A N 1
ATOM 2797 C CA . ALA A 1 363 ? 19.221 5.660 -9.181 1.00 90.06 363 ALA A CA 1
ATOM 2798 C C . ALA A 1 363 ? 19.505 6.258 -7.800 1.00 90.06 363 ALA A C 1
ATOM 2800 O O . ALA A 1 363 ? 20.583 6.048 -7.245 1.00 90.06 363 ALA A O 1
ATOM 2801 N N . GLN A 1 364 ? 18.532 6.982 -7.241 1.00 87.94 364 GLN A N 1
ATOM 2802 C CA . GLN A 1 364 ? 18.687 7.664 -5.956 1.00 87.94 364 GLN A CA 1
ATOM 2803 C C . GLN A 1 364 ? 18.744 6.704 -4.771 1.00 87.94 364 GLN A C 1
ATOM 2805 O O . GLN A 1 364 ? 19.679 6.790 -3.975 1.00 87.94 364 GLN A O 1
ATOM 2810 N N . ASP A 1 365 ? 17.789 5.783 -4.694 1.00 88.88 365 ASP A N 1
ATOM 2811 C CA . ASP A 1 365 ? 17.651 4.835 -3.594 1.00 88.88 365 ASP A CA 1
ATOM 2812 C C . ASP A 1 365 ? 18.166 3.442 -4.016 1.00 88.88 365 ASP A C 1
ATOM 2814 O O . ASP A 1 365 ? 17.634 2.852 -4.963 1.00 88.88 365 ASP A O 1
ATOM 2818 N N . PRO A 1 366 ? 19.217 2.904 -3.364 1.00 86.00 366 PRO A N 1
ATOM 2819 C CA . PRO A 1 366 ? 19.690 1.547 -3.615 1.00 86.00 366 PRO A CA 1
ATOM 2820 C C . PRO A 1 366 ? 18.667 0.450 -3.310 1.00 86.00 366 PRO A C 1
ATOM 2822 O O . PRO A 1 366 ? 18.685 -0.592 -3.974 1.00 86.00 366 PRO A O 1
ATOM 2825 N N . ASP A 1 367 ? 17.767 0.682 -2.354 1.00 90.94 367 ASP A N 1
ATOM 2826 C CA . ASP A 1 367 ? 16.810 -0.320 -1.884 1.00 90.94 367 ASP A CA 1
ATOM 2827 C C . ASP A 1 367 ? 15.671 -0.538 -2.889 1.00 90.94 367 ASP A C 1
ATOM 2829 O O . ASP A 1 367 ? 15.044 -1.602 -2.907 1.00 90.94 367 ASP A O 1
ATOM 2833 N N . ASP A 1 368 ? 15.458 0.409 -3.812 1.00 94.44 368 ASP A N 1
ATOM 2834 C CA . ASP A 1 368 ? 14.463 0.296 -4.884 1.00 94.44 368 ASP A CA 1
ATOM 2835 C C . ASP A 1 368 ? 14.666 -0.962 -5.739 1.00 94.44 368 ASP A C 1
ATOM 2837 O O . ASP A 1 368 ? 13.695 -1.533 -6.237 1.00 94.44 368 ASP A O 1
ATOM 2841 N N . VAL A 1 369 ? 15.905 -1.454 -5.881 1.00 95.31 369 VAL A N 1
ATOM 2842 C CA . VAL A 1 369 ? 16.181 -2.702 -6.611 1.00 95.31 369 VAL A CA 1
ATOM 2843 C C . VAL A 1 369 ? 15.485 -3.893 -5.946 1.00 95.31 369 VAL A C 1
ATOM 2845 O O . VAL A 1 369 ? 14.892 -4.722 -6.639 1.00 95.31 369 VAL A O 1
ATOM 2848 N N . LEU A 1 370 ? 15.541 -3.993 -4.615 1.00 95.88 370 LEU A N 1
ATOM 2849 C CA . LEU A 1 370 ? 14.925 -5.094 -3.868 1.00 95.88 370 LEU A CA 1
ATOM 2850 C C . LEU A 1 370 ? 13.399 -4.979 -3.877 1.00 95.88 370 LEU A C 1
ATOM 2852 O O . LEU A 1 370 ? 12.719 -5.972 -4.158 1.00 95.88 370 LEU A O 1
ATOM 2856 N N . LYS A 1 371 ? 12.871 -3.764 -3.678 1.00 97.31 371 LYS A N 1
ATOM 2857 C CA . LYS A 1 371 ? 11.429 -3.479 -3.751 1.00 97.31 371 LYS A CA 1
ATOM 2858 C C . LYS A 1 371 ? 10.857 -3.885 -5.116 1.00 97.31 371 LYS A C 1
ATOM 2860 O O . LYS A 1 371 ? 9.888 -4.640 -5.198 1.00 97.31 371 LYS A O 1
ATOM 2865 N N . LEU A 1 372 ? 11.512 -3.480 -6.208 1.00 97.44 372 LEU A N 1
ATOM 2866 C CA . LEU A 1 372 ? 11.067 -3.773 -7.576 1.00 97.44 372 LEU A CA 1
ATOM 2867 C C . LEU A 1 372 ? 11.202 -5.251 -7.954 1.00 97.44 372 LEU A C 1
ATOM 2869 O O . LEU A 1 372 ? 10.328 -5.781 -8.637 1.00 97.44 372 LEU A O 1
ATOM 2873 N N . ARG A 1 373 ? 12.242 -5.952 -7.483 1.00 96.88 373 ARG A N 1
ATOM 2874 C CA . ARG A 1 373 ? 12.360 -7.412 -7.661 1.00 96.88 373 ARG A CA 1
ATOM 2875 C C . ARG A 1 373 ? 11.188 -8.155 -7.038 1.00 96.88 373 ARG A C 1
ATOM 2877 O O . ARG A 1 373 ? 10.671 -9.100 -7.634 1.00 96.88 373 ARG A O 1
ATOM 2884 N N . LYS A 1 374 ? 10.765 -7.727 -5.850 1.00 97.25 374 LYS A N 1
ATOM 2885 C CA . LYS A 1 374 ? 9.628 -8.327 -5.164 1.00 97.25 374 LYS A CA 1
ATOM 2886 C C . LYS A 1 374 ? 8.311 -8.042 -5.883 1.00 97.25 374 LYS A C 1
ATOM 2888 O O . LYS A 1 374 ? 7.558 -8.981 -6.126 1.00 97.25 374 LYS A O 1
ATOM 2893 N N . LEU A 1 375 ? 8.077 -6.797 -6.299 1.00 97.31 375 LEU A N 1
ATOM 2894 C CA . LEU A 1 375 ? 6.906 -6.420 -7.103 1.00 97.31 375 LEU A CA 1
ATOM 2895 C C . LEU A 1 375 ? 6.832 -7.210 -8.414 1.00 97.31 375 LEU A C 1
ATOM 2897 O O . LEU A 1 375 ? 5.779 -7.726 -8.785 1.00 97.31 375 LEU A O 1
ATOM 2901 N N . LYS A 1 376 ? 7.974 -7.386 -9.078 1.00 95.94 376 LYS A N 1
ATOM 2902 C CA . LYS A 1 376 ? 8.089 -8.230 -10.266 1.00 95.94 376 LYS A CA 1
ATOM 2903 C C . LYS A 1 376 ? 7.711 -9.686 -9.980 1.00 95.94 376 LYS A C 1
ATOM 2905 O O . LYS A 1 376 ? 6.938 -10.275 -10.730 1.00 95.94 376 LYS A O 1
ATOM 2910 N N . ALA A 1 377 ? 8.212 -10.267 -8.888 1.00 96.00 377 ALA A N 1
ATOM 2911 C CA . ALA A 1 377 ? 7.853 -11.628 -8.485 1.00 96.00 377 ALA A CA 1
ATOM 2912 C C . ALA A 1 377 ? 6.346 -11.774 -8.194 1.00 96.00 377 ALA A C 1
ATOM 2914 O O . ALA A 1 377 ? 5.757 -12.792 -8.556 1.00 96.00 377 ALA A O 1
ATOM 2915 N N . MET A 1 378 ? 5.718 -10.752 -7.600 1.00 96.00 378 MET A N 1
ATOM 2916 C CA . MET A 1 378 ? 4.267 -10.704 -7.385 1.00 96.00 378 MET A CA 1
ATOM 2917 C C . MET A 1 378 ? 3.507 -10.705 -8.719 1.00 96.00 378 MET A C 1
ATOM 2919 O O . MET A 1 378 ? 2.684 -11.590 -8.935 1.00 96.00 378 MET A O 1
ATOM 2923 N N . ALA A 1 379 ? 3.848 -9.815 -9.657 1.00 94.88 379 ALA A N 1
ATOM 2924 C CA . ALA A 1 379 ? 3.214 -9.770 -10.982 1.00 94.88 379 ALA A CA 1
ATOM 2925 C C . ALA A 1 379 ? 3.385 -11.079 -11.774 1.00 94.88 379 ALA A C 1
ATOM 2927 O O . ALA A 1 379 ? 2.448 -11.568 -12.411 1.00 94.88 379 ALA A O 1
ATOM 2928 N N . LEU A 1 380 ? 4.568 -11.695 -11.691 1.00 93.25 380 LEU A N 1
ATOM 2929 C CA . LEU A 1 380 ? 4.845 -12.970 -12.348 1.00 93.25 380 LEU A CA 1
ATOM 2930 C C . LEU A 1 380 ? 3.971 -14.106 -11.793 1.00 93.25 380 LEU A C 1
ATOM 2932 O O . LEU A 1 380 ? 3.525 -14.958 -12.567 1.00 93.25 380 LEU A O 1
ATOM 2936 N N . SER A 1 381 ? 3.707 -14.104 -10.480 1.00 92.56 381 SER A N 1
ATOM 2937 C CA . SER A 1 381 ? 2.918 -15.142 -9.804 1.00 92.56 381 SER A CA 1
ATOM 2938 C C . SER A 1 381 ? 1.454 -15.198 -10.256 1.00 92.56 381 SER A C 1
ATOM 2940 O O . SER A 1 381 ? 0.882 -16.283 -10.295 1.00 92.56 381 SER A O 1
ATOM 2942 N N . VAL A 1 382 ? 0.880 -14.063 -10.673 1.00 91.88 382 VAL A N 1
ATOM 2943 C CA . VAL A 1 382 ? -0.481 -13.965 -11.243 1.00 91.88 382 VAL A CA 1
ATOM 2944 C C . VAL A 1 382 ? -0.501 -13.943 -12.774 1.00 91.88 382 VAL A C 1
ATOM 2946 O O . VAL A 1 382 ? -1.554 -13.797 -13.389 1.00 91.88 382 VAL A O 1
ATOM 2949 N N . HIS A 1 383 ? 0.656 -14.109 -13.421 1.00 88.94 383 HIS A N 1
ATOM 2950 C CA . HIS A 1 383 ? 0.809 -14.011 -14.875 1.00 88.94 383 HIS A CA 1
ATOM 2951 C C . HIS A 1 383 ? 0.377 -12.655 -15.475 1.00 88.94 383 HIS A C 1
ATOM 2953 O O . HIS A 1 383 ? 0.032 -12.587 -16.664 1.00 88.94 383 HIS A O 1
ATOM 2959 N N . ASP A 1 384 ? 0.482 -11.568 -14.704 1.00 88.25 384 ASP A N 1
ATOM 2960 C CA . ASP A 1 384 ? 0.315 -10.202 -15.204 1.00 88.25 384 ASP A CA 1
ATOM 2961 C C . ASP A 1 384 ? 1.599 -9.760 -15.922 1.00 88.25 384 ASP A C 1
ATOM 2963 O O . ASP A 1 384 ? 2.570 -9.289 -15.329 1.00 88.25 384 ASP A O 1
ATOM 2967 N N . HIS A 1 385 ? 1.628 -9.977 -17.237 1.00 85.44 385 HIS A N 1
ATOM 2968 C CA . HIS A 1 385 ? 2.809 -9.687 -18.054 1.00 85.44 385 HIS A CA 1
ATOM 2969 C C . HIS A 1 385 ? 3.003 -8.199 -18.330 1.00 85.44 385 HIS A C 1
ATOM 2971 O O . HIS A 1 385 ? 4.121 -7.787 -18.631 1.00 85.44 385 HIS A O 1
ATOM 2977 N N . GLU A 1 386 ? 1.934 -7.403 -18.265 1.00 86.94 386 GLU A N 1
ATOM 2978 C CA . GLU A 1 386 ? 2.060 -5.956 -18.417 1.00 86.94 386 GLU A CA 1
ATOM 2979 C C . GLU A 1 386 ? 2.820 -5.402 -17.210 1.00 86.94 386 GLU A C 1
ATOM 2981 O O . GLU A 1 386 ? 3.846 -4.738 -17.376 1.00 86.94 386 GLU A O 1
ATOM 2986 N N . LYS A 1 387 ? 2.411 -5.798 -15.998 1.00 90.81 387 LYS A N 1
ATOM 2987 C CA . LYS A 1 387 ? 3.079 -5.378 -14.762 1.00 90.81 387 LYS A CA 1
ATOM 2988 C C . LYS A 1 387 ? 4.464 -5.981 -14.574 1.00 90.81 387 LYS A C 1
ATOM 2990 O O . LYS A 1 387 ? 5.371 -5.258 -14.168 1.00 90.81 387 LYS A O 1
ATOM 2995 N N . ASP A 1 388 ? 4.678 -7.250 -14.925 1.00 90.94 388 ASP A N 1
ATOM 2996 C CA . ASP A 1 388 ? 6.028 -7.840 -14.941 1.00 90.94 388 ASP A CA 1
ATOM 2997 C C . ASP A 1 388 ? 6.977 -7.028 -15.842 1.00 90.94 388 ASP A C 1
ATOM 2999 O O . ASP A 1 388 ? 8.110 -6.719 -15.463 1.00 90.94 388 ASP A O 1
ATOM 3003 N N . GLY A 1 389 ? 6.488 -6.603 -17.012 1.00 90.06 389 GLY A N 1
ATOM 3004 C CA . GLY A 1 389 ? 7.238 -5.774 -17.943 1.00 90.06 389 GLY A CA 1
ATOM 3005 C C . GLY A 1 389 ? 7.573 -4.377 -17.412 1.00 90.06 389 GLY A C 1
ATOM 3006 O O . GLY A 1 389 ? 8.724 -3.938 -17.533 1.00 90.06 389 GLY A O 1
ATOM 3007 N N . ASP A 1 390 ? 6.594 -3.705 -16.802 1.00 91.00 390 ASP A N 1
ATOM 3008 C CA . ASP A 1 390 ? 6.760 -2.397 -16.161 1.00 91.00 390 ASP A CA 1
ATOM 3009 C C . ASP A 1 390 ? 7.775 -2.464 -15.009 1.00 91.00 390 ASP A C 1
ATOM 3011 O O . ASP A 1 390 ? 8.728 -1.677 -14.961 1.00 91.00 390 ASP A O 1
ATOM 3015 N N . PHE A 1 391 ? 7.624 -3.444 -14.110 1.00 94.88 391 PHE A N 1
ATOM 3016 C CA . PHE A 1 391 ? 8.522 -3.627 -12.968 1.00 94.88 391 PHE A CA 1
ATOM 3017 C C . PHE A 1 391 ? 9.925 -4.034 -13.401 1.00 94.88 391 PHE A C 1
ATOM 3019 O O . PHE A 1 391 ? 10.895 -3.560 -12.816 1.00 94.88 391 PHE A O 1
ATOM 3026 N N . PHE A 1 392 ? 10.069 -4.826 -14.466 1.00 93.94 392 PHE A N 1
ATOM 3027 C CA . PHE A 1 392 ? 11.377 -5.114 -15.047 1.00 93.94 392 PHE A CA 1
ATOM 3028 C C . PHE A 1 392 ? 12.066 -3.854 -15.586 1.00 93.94 392 PHE A C 1
ATOM 3030 O O . PHE A 1 392 ? 13.252 -3.639 -15.329 1.00 93.94 392 PHE A O 1
ATOM 3037 N N . ALA A 1 393 ? 11.347 -3.004 -16.325 1.00 93.69 393 ALA A N 1
ATOM 3038 C CA . ALA A 1 393 ? 11.910 -1.759 -16.842 1.00 93.69 393 ALA A CA 1
ATOM 3039 C C . ALA A 1 393 ? 12.343 -0.823 -15.700 1.00 93.69 393 ALA A C 1
ATOM 3041 O O . ALA A 1 393 ? 13.444 -0.267 -15.741 1.00 93.69 393 ALA A O 1
ATOM 3042 N N . ALA A 1 394 ? 11.520 -0.700 -14.655 1.00 95.19 394 ALA A N 1
ATOM 3043 C CA . ALA A 1 394 ? 11.861 0.046 -13.449 1.00 95.19 394 ALA A CA 1
ATOM 3044 C C . ALA A 1 394 ? 13.077 -0.562 -12.722 1.00 95.19 394 ALA A C 1
ATOM 3046 O O . ALA A 1 394 ? 13.998 0.172 -12.364 1.00 95.19 394 ALA A O 1
ATOM 3047 N N . GLU A 1 395 ? 13.144 -1.892 -12.570 1.00 96.25 395 GLU A N 1
ATOM 3048 C CA . GLU A 1 395 ? 14.277 -2.607 -11.956 1.00 96.25 395 GLU A CA 1
ATOM 3049 C C . GLU A 1 395 ? 15.583 -2.291 -12.706 1.00 96.25 395 GLU A C 1
ATOM 3051 O O . GLU A 1 395 ? 16.627 -2.043 -12.099 1.00 96.25 395 GLU A O 1
ATOM 3056 N N . MET A 1 396 ? 15.537 -2.242 -14.042 1.00 94.81 396 MET A N 1
ATOM 3057 C CA . MET A 1 396 ? 16.700 -1.911 -14.870 1.00 94.81 396 MET A CA 1
ATOM 3058 C C . MET A 1 396 ? 17.191 -0.474 -14.710 1.00 94.81 396 MET A C 1
ATOM 3060 O O . MET A 1 396 ? 18.387 -0.225 -14.900 1.00 94.81 396 MET A O 1
ATOM 3064 N N . LEU A 1 397 ? 16.304 0.458 -14.361 1.00 93.88 397 LEU A N 1
ATOM 3065 C CA . LEU A 1 397 ? 16.674 1.824 -13.997 1.00 93.88 397 LEU A CA 1
ATOM 3066 C C . LEU A 1 397 ? 17.255 1.878 -12.580 1.00 93.88 397 LEU A C 1
ATOM 3068 O O . LEU A 1 397 ? 18.299 2.500 -12.394 1.00 93.88 397 LEU A O 1
ATOM 3072 N N . ALA A 1 398 ? 16.646 1.181 -11.616 1.00 93.94 398 ALA A N 1
ATOM 3073 C CA . ALA A 1 398 ? 17.096 1.143 -10.220 1.00 93.94 398 ALA A CA 1
ATOM 3074 C C . ALA A 1 398 ? 18.504 0.539 -10.058 1.00 93.94 398 ALA A C 1
ATOM 3076 O O . ALA A 1 398 ? 19.269 0.935 -9.182 1.00 93.94 398 ALA A O 1
ATOM 3077 N N . LYS A 1 399 ? 18.905 -0.377 -10.951 1.00 93.44 399 LYS A N 1
ATOM 3078 C CA . LYS A 1 399 ? 20.263 -0.950 -10.955 1.00 93.44 399 LYS A CA 1
ATOM 3079 C C . LYS A 1 399 ? 21.368 0.034 -11.351 1.00 93.44 399 LYS A C 1
ATOM 3081 O O . LYS A 1 399 ? 22.547 -0.297 -11.207 1.00 93.44 399 LYS A O 1
ATOM 3086 N N . ARG A 1 400 ? 21.043 1.210 -11.901 1.00 90.81 400 ARG A N 1
ATOM 3087 C CA . ARG A 1 400 ? 22.051 2.174 -12.368 1.00 90.81 400 ARG A CA 1
ATOM 3088 C C . ARG A 1 400 ? 22.812 2.776 -11.192 1.00 90.81 400 ARG A C 1
ATOM 3090 O O . ARG A 1 400 ? 22.251 3.537 -10.411 1.00 90.81 400 ARG A O 1
ATOM 3097 N N . GLY A 1 401 ? 24.104 2.466 -11.136 1.00 84.50 401 GLY A N 1
ATOM 3098 C CA . GLY A 1 401 ? 25.043 2.943 -10.125 1.00 84.50 401 GLY A CA 1
ATOM 3099 C C . GLY A 1 401 ? 25.035 2.164 -8.803 1.00 84.50 401 GLY A C 1
ATOM 3100 O O . GLY A 1 401 ? 25.884 2.415 -7.953 1.00 84.50 401 GLY A O 1
ATOM 3101 N N . THR A 1 402 ? 24.165 1.160 -8.676 1.00 85.19 402 THR A N 1
ATOM 3102 C CA . THR A 1 402 ? 24.157 0.187 -7.574 1.00 85.19 402 THR A CA 1
ATOM 3103 C C . THR A 1 402 ? 24.804 -1.120 -8.035 1.00 85.19 402 THR A C 1
ATOM 3105 O O . THR A 1 402 ? 25.953 -1.400 -7.712 1.00 85.19 402 THR A O 1
ATOM 3108 N N . GLU A 1 403 ? 24.112 -1.880 -8.884 1.00 88.88 403 GLU A N 1
ATOM 3109 C CA . GLU A 1 403 ? 24.616 -3.129 -9.472 1.00 88.88 403 GLU A CA 1
ATOM 3110 C C . GLU A 1 403 ? 25.292 -2.897 -10.833 1.00 88.88 403 GLU A C 1
ATOM 3112 O O . GLU A 1 403 ? 26.234 -3.591 -11.207 1.00 88.88 403 GLU A O 1
ATOM 3117 N N . THR A 1 404 ? 24.828 -1.902 -11.595 1.00 87.81 404 THR A N 1
ATOM 3118 C CA . THR A 1 404 ? 25.406 -1.510 -12.888 1.00 87.81 404 THR A CA 1
ATOM 3119 C C . THR A 1 404 ? 26.269 -0.266 -12.712 1.00 87.81 404 THR A C 1
ATOM 3121 O O . THR A 1 404 ? 25.777 0.856 -12.807 1.00 87.81 404 THR A O 1
ATOM 3124 N N . THR A 1 405 ? 27.565 -0.457 -12.472 1.00 85.44 405 THR A N 1
ATOM 3125 C CA . THR A 1 405 ? 28.515 0.639 -12.189 1.00 85.44 405 THR A CA 1
ATOM 3126 C C . THR A 1 405 ? 29.484 0.931 -13.340 1.00 85.44 405 THR A C 1
ATOM 3128 O O . THR A 1 405 ? 29.960 2.058 -13.483 1.00 85.44 405 THR A O 1
ATOM 3131 N N . SER A 1 406 ? 29.757 -0.060 -14.197 1.00 88.69 406 SER A N 1
ATOM 3132 C CA . SER A 1 406 ? 30.675 0.072 -15.337 1.00 88.69 406 SER A CA 1
ATOM 3133 C C . SER A 1 406 ? 30.168 1.070 -16.383 1.00 88.69 406 SER A C 1
ATOM 3135 O O . SER A 1 406 ? 28.981 1.078 -16.713 1.00 88.69 406 SER A O 1
ATOM 3137 N N . PHE A 1 407 ? 31.082 1.848 -16.979 1.00 88.62 407 PHE A N 1
ATOM 3138 C CA . PHE A 1 407 ? 30.772 2.804 -18.049 1.00 88.62 407 PHE A CA 1
ATOM 3139 C C . PHE A 1 407 ? 30.001 2.154 -19.202 1.00 88.62 407 PHE A C 1
ATOM 3141 O O . PHE A 1 407 ? 28.940 2.641 -19.584 1.00 88.62 407 PHE A O 1
ATOM 3148 N N . TRP A 1 408 ? 30.504 1.035 -19.736 1.00 89.56 408 TRP A N 1
ATOM 3149 C CA . TRP A 1 408 ? 29.851 0.343 -20.850 1.00 89.56 408 TRP A CA 1
ATOM 3150 C C . TRP A 1 408 ? 28.522 -0.280 -20.430 1.00 89.56 408 TRP A C 1
ATOM 3152 O O . TRP A 1 408 ? 27.565 -0.238 -21.198 1.00 89.56 408 TRP A O 1
ATOM 3162 N N . GLY A 1 409 ? 28.424 -0.776 -19.193 1.00 90.50 409 GLY A N 1
ATOM 3163 C CA . GLY A 1 409 ? 27.161 -1.263 -18.635 1.00 90.50 409 GLY A CA 1
ATOM 3164 C C . GLY A 1 409 ? 26.094 -0.166 -18.593 1.00 90.50 409 GLY A C 1
ATOM 3165 O O . GLY A 1 409 ? 24.985 -0.358 -19.090 1.00 90.50 409 GLY A O 1
ATOM 3166 N N . LEU A 1 410 ? 26.448 1.016 -18.083 1.00 90.62 410 LEU A N 1
ATOM 3167 C CA . LEU A 1 410 ? 25.572 2.188 -18.050 1.00 90.62 410 LEU A CA 1
ATOM 3168 C C . LEU A 1 410 ? 25.237 2.701 -19.456 1.00 90.62 410 LEU A C 1
ATOM 3170 O O . LEU A 1 410 ? 24.082 3.044 -19.718 1.00 90.62 410 LEU A O 1
ATOM 3174 N N . ALA A 1 411 ? 26.205 2.718 -20.375 1.00 91.25 411 ALA A N 1
ATOM 3175 C CA . ALA A 1 411 ? 25.998 3.131 -21.760 1.00 91.25 411 ALA A CA 1
ATOM 3176 C C . ALA A 1 411 ? 25.011 2.205 -22.484 1.00 91.25 411 ALA A C 1
ATOM 3178 O O . ALA A 1 411 ? 24.038 2.688 -23.065 1.00 91.25 411 ALA A O 1
ATOM 3179 N N . PHE A 1 412 ? 25.206 0.885 -22.401 1.00 92.81 412 PHE A N 1
ATOM 3180 C CA . PHE A 1 412 ? 24.306 -0.090 -23.015 1.00 92.81 412 PHE A CA 1
ATOM 3181 C C . PHE A 1 412 ? 22.923 -0.088 -22.364 1.00 92.81 412 PHE A C 1
ATOM 3183 O O . PHE A 1 412 ? 21.924 -0.102 -23.080 1.00 92.81 412 PHE A O 1
ATOM 3190 N N . ASN A 1 413 ? 22.839 0.017 -21.035 1.00 94.06 413 ASN A N 1
ATOM 3191 C CA . ASN A 1 413 ? 21.561 0.152 -20.335 1.00 94.06 413 ASN A CA 1
ATOM 3192 C C . ASN A 1 413 ? 20.817 1.433 -20.770 1.00 94.06 413 ASN A C 1
ATOM 3194 O O . ASN A 1 413 ? 19.626 1.391 -21.080 1.00 94.06 413 ASN A O 1
ATOM 3198 N N . THR A 1 414 ? 21.523 2.564 -20.873 1.00 91.69 414 THR A N 1
ATOM 3199 C CA . THR A 1 414 ? 20.956 3.841 -21.341 1.00 91.69 414 THR A CA 1
ATOM 3200 C C . THR A 1 414 ? 20.484 3.753 -22.789 1.00 91.69 414 THR A C 1
ATOM 3202 O O . THR A 1 414 ? 19.410 4.260 -23.119 1.00 91.69 414 THR A O 1
ATOM 3205 N N . LEU A 1 415 ? 21.265 3.108 -23.657 1.00 92.31 415 LEU A N 1
ATOM 3206 C CA . LEU A 1 415 ? 20.905 2.902 -25.054 1.00 92.31 415 LEU A CA 1
ATOM 3207 C C . LEU A 1 415 ? 19.655 2.023 -25.164 1.00 92.31 415 LEU A C 1
ATOM 3209 O O . LEU A 1 415 ? 18.700 2.403 -25.835 1.00 92.31 415 LEU A O 1
ATOM 3213 N N . TYR A 1 416 ? 19.616 0.898 -24.450 1.00 94.06 416 TYR A N 1
ATOM 3214 C CA . TYR A 1 416 ? 18.481 -0.023 -24.470 1.00 94.06 416 TYR A CA 1
ATOM 3215 C C . TYR A 1 416 ? 17.183 0.644 -23.981 1.00 94.06 416 TYR A C 1
ATOM 3217 O O . TYR A 1 416 ? 16.131 0.503 -24.617 1.00 94.06 416 TYR A O 1
ATOM 3225 N N . TRP A 1 417 ? 17.276 1.458 -22.923 1.00 94.00 417 TRP A N 1
ATOM 3226 C CA . TRP A 1 417 ? 16.179 2.295 -22.438 1.00 94.00 417 TRP A CA 1
ATOM 3227 C C . TRP A 1 417 ? 15.699 3.303 -23.490 1.00 94.00 417 TRP A C 1
ATOM 3229 O O . TRP A 1 417 ? 14.516 3.326 -23.815 1.00 94.00 417 TRP A O 1
ATOM 3239 N N . LYS A 1 418 ? 16.600 4.106 -24.072 1.00 92.50 418 LYS A N 1
ATOM 3240 C CA . LYS A 1 418 ? 16.231 5.165 -25.033 1.00 92.50 418 LYS A CA 1
ATOM 3241 C C . LYS A 1 418 ? 15.731 4.641 -26.377 1.00 92.50 418 LYS A C 1
ATOM 3243 O O . LYS A 1 418 ? 14.976 5.340 -27.056 1.00 92.50 418 LYS A O 1
ATOM 3248 N N . LEU A 1 419 ? 16.208 3.471 -26.800 1.00 93.25 419 LEU A N 1
ATOM 3249 C CA . LEU A 1 419 ? 15.831 2.882 -28.081 1.00 93.25 419 LEU A CA 1
ATOM 3250 C C . LEU A 1 419 ? 14.515 2.107 -28.009 1.00 93.25 419 LEU A C 1
ATOM 3252 O O . LEU A 1 419 ? 13.820 2.046 -29.019 1.00 93.25 419 LEU A O 1
ATOM 3256 N N . SER A 1 420 ? 14.176 1.507 -26.862 1.00 92.62 420 SER A N 1
ATOM 3257 C CA . SER A 1 420 ? 13.067 0.539 -26.789 1.00 92.62 420 SER A CA 1
ATOM 3258 C C . SER A 1 420 ? 12.309 0.474 -25.462 1.00 92.62 420 SER A C 1
ATOM 3260 O O . SER A 1 420 ? 11.420 -0.363 -25.325 1.00 92.62 420 SER A O 1
ATOM 3262 N N . ASN A 1 421 ? 12.646 1.305 -24.474 1.00 91.50 421 ASN A N 1
ATOM 3263 C CA . ASN A 1 421 ? 12.189 1.158 -23.090 1.00 91.50 421 ASN A CA 1
ATOM 3264 C C . ASN A 1 421 ? 12.382 -0.274 -22.563 1.00 91.50 421 ASN A C 1
ATOM 3266 O O . ASN A 1 421 ? 11.427 -0.918 -22.143 1.00 91.50 421 ASN A O 1
ATOM 3270 N N . PHE A 1 422 ? 13.605 -0.800 -22.679 1.00 91.75 422 PHE A N 1
ATOM 3271 C CA . PHE A 1 422 ? 13.933 -2.178 -22.295 1.00 91.75 422 PHE A CA 1
ATOM 3272 C C . PHE A 1 422 ? 13.073 -3.244 -23.000 1.00 91.75 422 PHE A C 1
ATOM 3274 O O . PHE A 1 422 ? 12.676 -4.238 -22.397 1.00 91.75 422 PHE A O 1
ATOM 3281 N N . GLY A 1 423 ? 12.778 -3.036 -24.287 1.00 87.75 423 GLY A N 1
ATOM 3282 C CA . GLY A 1 423 ? 11.987 -3.969 -25.090 1.00 87.75 423 GLY A CA 1
ATOM 3283 C C . GLY A 1 423 ? 10.481 -3.912 -24.828 1.00 87.75 423 GLY A C 1
ATOM 3284 O O . GLY A 1 423 ? 9.772 -4.798 -25.292 1.00 87.75 423 GLY A O 1
ATOM 3285 N N . GLN A 1 424 ? 9.979 -2.898 -24.115 1.00 86.69 424 GLN A N 1
ATOM 3286 C CA . GLN A 1 424 ? 8.539 -2.705 -23.893 1.00 86.69 424 GLN A CA 1
ATOM 3287 C C . GLN A 1 424 ? 7.873 -1.868 -24.995 1.00 86.69 424 GLN A C 1
ATOM 3289 O O . GLN A 1 424 ? 6.690 -2.021 -25.295 1.00 86.69 424 GLN A O 1
ATOM 3294 N N . SER A 1 425 ? 8.619 -0.963 -25.635 1.00 89.31 425 SER A N 1
ATOM 3295 C CA . SER A 1 425 ? 8.079 -0.055 -26.648 1.00 89.31 425 SER A CA 1
ATOM 3296 C C . SER A 1 425 ? 8.462 -0.486 -28.060 1.00 89.31 425 SER A C 1
ATOM 3298 O O . SER A 1 425 ? 9.628 -0.430 -28.439 1.00 89.31 425 SER A O 1
ATOM 3300 N N . PHE A 1 426 ? 7.467 -0.812 -28.888 1.00 87.75 426 PHE A N 1
ATOM 3301 C CA . PHE A 1 426 ? 7.660 -1.051 -30.326 1.00 87.75 426 PHE A CA 1
ATOM 3302 C C . PHE A 1 426 ? 7.681 0.255 -31.150 1.00 87.75 426 PHE A C 1
ATOM 3304 O O . PHE A 1 426 ? 8.205 0.287 -32.261 1.00 87.75 426 PHE A O 1
ATOM 3311 N N . THR A 1 427 ? 7.158 1.368 -30.620 1.00 90.81 427 THR A N 1
ATOM 3312 C CA . THR A 1 427 ? 7.122 2.658 -31.338 1.00 90.81 427 THR A CA 1
ATOM 3313 C C . THR A 1 427 ? 8.428 3.443 -31.228 1.00 90.81 427 THR A C 1
ATOM 3315 O O . THR A 1 427 ? 8.752 4.227 -32.121 1.00 90.81 427 THR A O 1
ATOM 3318 N N . GLN A 1 428 ? 9.195 3.267 -30.146 1.00 93.31 428 GLN A N 1
ATOM 3319 C CA . GLN A 1 428 ? 10.504 3.912 -29.987 1.00 93.31 428 GLN A CA 1
ATOM 3320 C C . GLN A 1 428 ? 11.514 3.467 -31.060 1.00 93.31 428 GLN A C 1
ATOM 3322 O O . GLN A 1 428 ? 12.058 4.359 -31.721 1.00 93.31 428 GLN A O 1
ATOM 3327 N N . PRO A 1 429 ? 11.705 2.158 -31.333 1.00 94.62 429 PRO A N 1
ATOM 3328 C CA . PRO A 1 429 ? 12.610 1.715 -32.387 1.00 94.62 429 PRO A CA 1
ATOM 3329 C C . PRO A 1 429 ? 12.223 2.261 -33.763 1.00 94.62 429 PRO A C 1
ATOM 3331 O O . PRO A 1 429 ? 13.088 2.720 -34.500 1.00 94.62 429 PRO A O 1
ATOM 3334 N N . LEU A 1 430 ? 10.924 2.310 -34.083 1.00 92.88 430 LEU A N 1
ATOM 3335 C CA . LEU A 1 430 ? 10.436 2.832 -35.363 1.00 92.88 430 LEU A CA 1
ATOM 3336 C C . LEU A 1 430 ? 10.736 4.330 -35.540 1.00 92.88 430 LEU A C 1
ATOM 3338 O O . LEU A 1 430 ? 11.161 4.764 -36.611 1.00 92.88 430 LEU A O 1
ATOM 3342 N N . ARG A 1 431 ? 10.571 5.131 -34.479 1.00 94.50 431 ARG A N 1
ATOM 3343 C CA . ARG A 1 431 ? 10.940 6.558 -34.502 1.00 94.50 431 ARG A CA 1
ATOM 3344 C C . ARG A 1 431 ? 12.441 6.750 -34.689 1.00 94.50 431 ARG A C 1
ATOM 3346 O O . ARG A 1 431 ? 12.852 7.644 -35.427 1.00 94.50 431 ARG A O 1
ATOM 3353 N N . TRP A 1 432 ? 13.258 5.927 -34.035 1.00 94.88 432 TRP A N 1
ATOM 3354 C CA . TRP A 1 432 ? 14.706 5.944 -34.230 1.00 94.88 432 TRP A CA 1
ATOM 3355 C C . TRP A 1 432 ? 15.108 5.508 -35.635 1.00 94.88 432 TRP A C 1
ATOM 3357 O O . TRP A 1 432 ? 16.007 6.117 -36.208 1.00 94.88 432 TRP A O 1
ATOM 3367 N N . LEU A 1 433 ? 14.396 4.546 -36.222 1.00 93.56 433 LEU A N 1
ATOM 3368 C CA . LEU A 1 433 ? 14.619 4.098 -37.591 1.00 93.56 433 LEU A CA 1
ATOM 3369 C C . LEU A 1 433 ? 14.360 5.247 -38.569 1.00 93.56 433 LEU A C 1
ATOM 3371 O O . LEU A 1 433 ? 15.247 5.590 -39.346 1.00 93.56 433 LEU A O 1
ATOM 3375 N N . ALA A 1 434 ? 13.223 5.938 -38.444 1.00 94.06 434 ALA A N 1
ATOM 3376 C CA . ALA A 1 434 ? 12.909 7.114 -39.260 1.00 94.06 434 ALA A CA 1
ATOM 3377 C C . ALA A 1 434 ? 13.934 8.255 -39.091 1.00 94.06 434 ALA A C 1
ATOM 3379 O O . ALA A 1 434 ? 14.356 8.869 -40.070 1.00 94.06 434 ALA A O 1
ATOM 3380 N N . ARG A 1 435 ? 14.384 8.527 -37.858 1.00 95.06 435 ARG A N 1
ATOM 3381 C CA . ARG A 1 435 ? 15.431 9.533 -37.595 1.00 95.06 435 ARG A CA 1
ATOM 3382 C C . ARG A 1 435 ? 16.774 9.140 -38.198 1.00 95.06 435 ARG A C 1
ATOM 3384 O O . ARG A 1 435 ? 17.446 9.992 -38.768 1.00 95.06 435 ARG A O 1
ATOM 3391 N N . SER A 1 436 ? 17.153 7.868 -38.085 1.00 94.50 436 SER A N 1
ATOM 3392 C CA . SER A 1 436 ? 18.387 7.355 -38.678 1.00 94.50 436 SER A CA 1
ATOM 3393 C C . SER A 1 436 ? 18.343 7.460 -40.199 1.00 94.50 436 SER A C 1
ATOM 3395 O O . SER A 1 436 ? 19.284 7.972 -40.790 1.00 94.50 436 SER A O 1
ATOM 3397 N N . PHE A 1 437 ? 17.212 7.119 -40.820 1.00 94.44 437 PHE A N 1
ATOM 3398 C CA . PHE A 1 437 ? 17.001 7.279 -42.253 1.00 94.44 437 PHE A CA 1
ATOM 3399 C C . PHE A 1 437 ? 17.270 8.722 -42.712 1.00 94.44 437 PHE A C 1
ATOM 3401 O O . PHE A 1 437 ? 18.053 8.938 -43.638 1.00 94.44 437 PHE A O 1
ATOM 3408 N N . LEU A 1 438 ? 16.681 9.712 -42.033 1.00 95.81 438 LEU A N 1
ATOM 3409 C CA . LEU A 1 438 ? 16.885 11.126 -42.365 1.00 95.81 438 LEU A CA 1
ATOM 3410 C C . LEU A 1 438 ? 18.332 11.577 -42.125 1.00 95.81 438 LEU A C 1
ATOM 3412 O O . LEU A 1 438 ? 18.902 12.274 -42.963 1.00 95.81 438 LEU A O 1
ATOM 3416 N N . LEU A 1 439 ? 18.940 11.158 -41.011 1.00 96.19 439 LEU A N 1
ATOM 3417 C CA . LEU A 1 439 ? 20.323 11.498 -40.675 1.00 96.19 439 LEU A CA 1
ATOM 3418 C C . LEU A 1 439 ? 21.304 10.960 -41.723 1.00 96.19 439 LEU A C 1
ATOM 3420 O O . LEU A 1 439 ? 22.126 11.711 -42.236 1.00 96.19 439 LEU A O 1
ATOM 3424 N N . PHE A 1 440 ? 21.201 9.678 -42.072 1.00 95.62 440 PHE A N 1
ATOM 3425 C CA . PHE A 1 440 ? 22.085 9.062 -43.057 1.00 95.62 440 PHE A CA 1
ATOM 3426 C C . PHE A 1 440 ? 21.810 9.558 -44.476 1.00 95.62 440 PHE A C 1
ATOM 3428 O O . PHE A 1 440 ? 22.751 9.709 -45.247 1.00 95.62 440 PHE A O 1
ATOM 3435 N N . ALA A 1 441 ? 20.563 9.905 -44.814 1.00 94.88 441 ALA A N 1
ATOM 3436 C CA . ALA A 1 441 ? 20.273 10.579 -46.077 1.00 94.88 441 ALA A CA 1
ATOM 3437 C C . ALA A 1 441 ? 21.018 11.922 -46.163 1.00 94.88 441 ALA A C 1
ATOM 3439 O O . ALA A 1 441 ? 21.665 12.193 -47.170 1.00 94.88 441 ALA A O 1
ATOM 3440 N N . ALA A 1 442 ? 21.001 12.724 -45.093 1.00 95.38 442 ALA A N 1
ATOM 3441 C CA . ALA A 1 442 ? 21.732 13.989 -45.036 1.00 95.38 442 ALA A CA 1
ATOM 3442 C C . ALA A 1 442 ? 23.261 13.797 -45.070 1.00 95.38 442 ALA A C 1
ATOM 3444 O O . ALA A 1 442 ? 23.951 14.526 -45.782 1.00 95.38 442 ALA A O 1
ATOM 3445 N N . LEU A 1 443 ? 23.795 12.801 -44.352 1.00 95.31 443 LEU A N 1
ATOM 3446 C CA . LEU A 1 443 ? 25.226 12.472 -44.383 1.00 95.31 443 LEU A CA 1
ATOM 3447 C C . LEU A 1 443 ? 25.675 11.997 -45.770 1.00 95.31 443 LEU A C 1
ATOM 3449 O O . LEU A 1 443 ? 26.723 12.422 -46.244 1.00 95.31 443 LEU A O 1
ATOM 3453 N N . ASN A 1 444 ? 24.870 11.184 -46.454 1.00 93.62 444 ASN A N 1
ATOM 3454 C CA . ASN A 1 444 ? 25.154 10.751 -47.820 1.00 93.62 444 ASN A CA 1
ATOM 3455 C C . ASN A 1 444 ? 25.159 11.942 -48.791 1.00 93.62 444 ASN A C 1
ATOM 3457 O O . ASN A 1 444 ? 26.078 12.051 -49.600 1.00 93.62 444 ASN A O 1
ATOM 3461 N N . VAL A 1 445 ? 24.210 12.884 -48.661 1.00 93.00 445 VAL A N 1
ATOM 3462 C CA . VAL A 1 445 ? 24.226 14.132 -49.449 1.00 93.00 445 VAL A CA 1
ATOM 3463 C C . VAL A 1 445 ? 25.511 14.912 -49.192 1.00 93.00 445 VAL A C 1
ATOM 3465 O O . VAL A 1 445 ? 26.119 15.398 -50.143 1.00 93.00 445 VAL A O 1
ATOM 3468 N N . LEU A 1 446 ? 25.947 15.018 -47.934 1.00 91.88 446 LEU A N 1
ATOM 3469 C CA . LEU A 1 446 ? 27.183 15.708 -47.567 1.00 91.88 446 LEU A CA 1
ATOM 3470 C C . LEU A 1 446 ? 28.413 15.044 -48.201 1.00 91.88 446 LEU A C 1
ATOM 3472 O O . LEU A 1 446 ? 29.232 15.738 -48.798 1.00 91.88 446 LEU A O 1
ATOM 3476 N N . VAL A 1 447 ? 28.520 13.714 -48.128 1.00 92.31 447 VAL A N 1
ATOM 3477 C CA . VAL A 1 447 ? 29.621 12.952 -48.739 1.00 92.31 447 VAL A CA 1
ATOM 3478 C C . VAL A 1 447 ? 29.647 13.150 -50.256 1.00 92.31 447 VAL A C 1
ATOM 3480 O O . VAL A 1 447 ? 30.691 13.493 -50.807 1.00 92.31 447 VAL A O 1
ATOM 3483 N N . VAL A 1 448 ? 28.496 13.026 -50.926 1.00 89.75 448 VAL A N 1
ATOM 3484 C CA . VAL A 1 448 ? 28.368 13.263 -52.376 1.00 89.75 448 VAL A CA 1
ATOM 3485 C C . VAL A 1 448 ? 28.738 14.704 -52.744 1.00 89.75 448 VAL A C 1
ATOM 3487 O O . VAL A 1 448 ? 29.426 14.926 -53.738 1.00 89.75 448 VAL A O 1
ATOM 3490 N N . SER A 1 449 ? 28.330 15.674 -51.924 1.00 87.06 449 SER A N 1
ATOM 3491 C CA . SER A 1 449 ? 28.600 17.101 -52.141 1.00 87.06 449 SER A CA 1
ATOM 3492 C C . SER A 1 449 ? 30.081 17.454 -52.028 1.00 87.06 449 SER A C 1
ATOM 3494 O O . SER A 1 449 ? 30.564 18.303 -52.773 1.00 87.06 449 SER A O 1
ATOM 3496 N N . ILE A 1 450 ? 30.801 16.819 -51.098 1.00 85.94 450 ILE A N 1
ATOM 3497 C CA . ILE A 1 450 ? 32.243 17.028 -50.902 1.00 85.94 450 ILE A CA 1
ATOM 3498 C C . ILE A 1 450 ? 33.042 16.321 -52.001 1.00 85.94 450 ILE A C 1
ATOM 3500 O O . ILE A 1 450 ? 34.011 16.872 -52.517 1.00 85.94 450 ILE A O 1
ATOM 3504 N N . GLY A 1 451 ? 32.649 15.093 -52.338 1.00 82.62 451 GLY A N 1
ATOM 3505 C CA . GLY A 1 451 ? 33.409 14.220 -53.225 1.00 82.62 451 GLY A CA 1
ATOM 3506 C C . GLY A 1 451 ? 33.217 14.487 -54.717 1.00 82.62 451 GLY A C 1
ATOM 3507 O O . GLY A 1 451 ? 34.149 14.293 -55.493 1.00 82.62 451 GLY A O 1
ATOM 3508 N N . ASN A 1 452 ? 32.034 14.957 -55.128 1.00 80.06 452 ASN A N 1
ATOM 3509 C CA . ASN A 1 452 ? 31.719 15.254 -56.523 1.00 80.06 452 ASN A CA 1
ATOM 3510 C C . ASN A 1 452 ? 31.426 16.758 -56.703 1.00 80.06 452 ASN A C 1
ATOM 3512 O O . ASN A 1 452 ? 30.312 17.201 -56.403 1.00 80.06 452 ASN A O 1
ATOM 3516 N N . PRO A 1 453 ? 32.362 17.551 -57.261 1.00 72.69 453 PRO A N 1
ATOM 3517 C CA . PRO A 1 453 ? 32.196 19.000 -57.415 1.00 72.69 453 PRO A CA 1
ATOM 3518 C C . PRO A 1 453 ? 31.044 19.392 -58.357 1.00 72.69 453 PRO A C 1
ATOM 3520 O O . PRO A 1 453 ? 30.529 20.506 -58.275 1.00 72.69 453 PRO A O 1
ATOM 3523 N N . ASN A 1 454 ? 30.584 18.475 -59.214 1.00 75.31 454 ASN A N 1
ATOM 3524 C CA . ASN A 1 454 ? 29.478 18.709 -60.144 1.00 75.31 454 ASN A CA 1
ATOM 3525 C C . ASN A 1 454 ? 28.095 18.404 -59.534 1.00 75.31 454 ASN A C 1
ATOM 3527 O O . ASN A 1 454 ? 27.064 18.703 -60.143 1.00 75.31 454 ASN A O 1
ATOM 3531 N N . SER A 1 455 ? 28.041 17.834 -58.326 1.00 68.31 455 SER A N 1
ATOM 3532 C CA . SER A 1 455 ? 26.789 17.404 -57.685 1.00 68.31 455 SER A CA 1
ATOM 3533 C C . SER A 1 455 ? 25.877 18.562 -57.251 1.00 68.31 455 SER A C 1
ATOM 3535 O O . SER A 1 455 ? 24.664 18.383 -57.171 1.00 68.31 455 SER A O 1
ATOM 3537 N N . LEU A 1 456 ? 26.425 19.766 -57.030 1.00 68.56 456 LEU A N 1
ATOM 3538 C CA . LEU A 1 456 ? 25.678 20.939 -56.546 1.00 68.56 456 LEU A CA 1
ATOM 3539 C C . LEU A 1 456 ? 25.571 22.097 -57.555 1.00 68.56 456 LEU A C 1
ATOM 3541 O O . LEU A 1 456 ? 25.100 23.182 -57.193 1.00 68.56 456 LEU A O 1
ATOM 3545 N N . THR A 1 457 ? 25.987 21.888 -58.805 1.00 73.38 457 THR A N 1
ATOM 3546 C CA . THR A 1 457 ? 26.106 22.949 -59.825 1.00 73.38 457 THR A CA 1
ATOM 3547 C C . THR A 1 457 ? 24.769 23.398 -60.415 1.00 73.38 457 THR A C 1
ATOM 3549 O O . THR A 1 457 ? 24.611 24.573 -60.732 1.00 73.38 457 THR A O 1
ATOM 3552 N N . THR A 1 458 ? 23.782 22.504 -60.527 1.00 80.25 458 THR A N 1
ATOM 3553 C CA . THR A 1 458 ? 22.453 22.802 -61.086 1.00 80.25 458 THR A CA 1
ATOM 3554 C C . THR A 1 458 ? 21.344 22.321 -60.154 1.00 80.25 458 THR A C 1
ATOM 3556 O O . THR A 1 458 ? 21.553 21.447 -59.314 1.00 80.25 458 THR A O 1
ATOM 3559 N N . ILE A 1 459 ? 20.130 22.862 -60.305 1.00 74.06 459 ILE A N 1
ATOM 3560 C CA . ILE A 1 459 ? 18.954 22.402 -59.541 1.00 74.06 459 ILE A CA 1
ATOM 3561 C C . ILE A 1 459 ? 18.700 20.906 -59.792 1.00 74.06 459 ILE A C 1
ATOM 3563 O O . ILE A 1 459 ? 18.417 20.161 -58.854 1.00 74.06 459 ILE A O 1
ATOM 3567 N N . ALA A 1 460 ? 18.876 20.454 -61.038 1.00 80.62 460 ALA A N 1
ATOM 3568 C CA . ALA A 1 460 ? 18.730 19.053 -61.415 1.00 80.62 460 ALA A CA 1
ATOM 3569 C C . ALA A 1 460 ? 19.761 18.158 -60.706 1.00 80.62 460 ALA A C 1
ATOM 3571 O O . ALA A 1 460 ? 19.365 17.190 -60.055 1.00 80.62 460 ALA A O 1
ATOM 3572 N N . SER A 1 461 ? 21.056 18.505 -60.736 1.00 80.69 461 SER A N 1
ATOM 3573 C CA . SER A 1 461 ? 22.098 17.705 -60.069 1.00 80.69 461 SER A CA 1
ATOM 3574 C C . SER A 1 461 ? 21.938 17.670 -58.545 1.00 80.69 461 SER A C 1
ATOM 3576 O O . SER A 1 461 ? 22.087 16.601 -57.951 1.00 80.69 461 SER A O 1
ATOM 3578 N N . ARG A 1 462 ? 21.497 18.777 -57.926 1.00 82.56 462 ARG A N 1
ATOM 3579 C CA . ARG A 1 462 ? 21.144 18.826 -56.494 1.00 82.56 462 ARG A CA 1
ATOM 3580 C C . ARG A 1 462 ? 20.001 17.881 -56.147 1.00 82.56 462 ARG A C 1
ATOM 3582 O O . ARG A 1 462 ? 20.100 17.114 -55.194 1.00 82.56 462 ARG A O 1
ATOM 3589 N N . SER A 1 463 ? 18.913 17.935 -56.916 1.00 85.12 463 SER A N 1
ATOM 3590 C CA . SER A 1 463 ? 17.746 17.080 -56.677 1.00 85.12 463 SER A CA 1
ATOM 3591 C C . SER A 1 463 ? 18.097 15.598 -56.812 1.00 85.12 463 SER A C 1
ATOM 3593 O O . SER A 1 463 ? 17.700 14.791 -55.975 1.00 85.12 463 SER A O 1
ATOM 3595 N N . LEU A 1 464 ? 18.919 15.250 -57.804 1.00 85.00 464 LEU A N 1
ATOM 3596 C CA . LEU A 1 464 ? 19.312 13.875 -58.072 1.00 85.00 464 LEU A CA 1
ATOM 3597 C C . LEU A 1 464 ? 20.270 13.331 -56.999 1.00 85.00 464 LEU A C 1
ATOM 3599 O O . LEU A 1 464 ? 20.097 12.196 -56.564 1.00 85.00 464 LEU A O 1
ATOM 3603 N N . ALA A 1 465 ? 21.189 14.157 -56.482 1.00 86.88 465 ALA A N 1
ATOM 3604 C CA . ALA A 1 465 ? 22.041 13.808 -55.341 1.00 86.88 465 ALA A CA 1
ATOM 3605 C C . ALA A 1 465 ? 21.230 13.544 -54.059 1.00 86.88 465 ALA A C 1
ATOM 3607 O O . ALA A 1 465 ? 21.506 12.585 -53.334 1.00 86.88 465 ALA A O 1
ATOM 3608 N N . VAL A 1 466 ? 20.204 14.361 -53.790 1.00 90.06 466 VAL A N 1
ATOM 3609 C CA . VAL A 1 466 ? 19.297 14.180 -52.643 1.00 90.06 466 VAL A CA 1
ATOM 3610 C C . VAL A 1 466 ? 18.475 12.903 -52.785 1.00 90.06 466 VAL A C 1
ATOM 3612 O O . VAL A 1 466 ? 18.426 12.107 -51.848 1.00 90.06 466 VAL A O 1
ATOM 3615 N N . VAL A 1 467 ? 17.869 12.673 -53.953 1.00 90.38 467 VAL A N 1
ATOM 3616 C CA . VAL A 1 467 ? 17.062 11.472 -54.216 1.00 90.38 467 VAL A CA 1
ATOM 3617 C C . VAL A 1 467 ? 17.920 10.210 -54.143 1.00 90.38 467 VAL A C 1
ATOM 3619 O O . VAL A 1 467 ? 17.526 9.254 -53.478 1.00 90.38 467 VAL A O 1
ATOM 3622 N N . PHE A 1 468 ? 19.115 10.214 -54.740 1.00 90.62 468 PHE A N 1
ATOM 3623 C CA . PHE A 1 468 ? 20.068 9.109 -54.632 1.00 90.62 468 PHE A CA 1
ATOM 3624 C C . PHE A 1 468 ? 20.445 8.824 -53.175 1.00 90.62 468 PHE A C 1
ATOM 3626 O O . PHE A 1 468 ? 20.363 7.684 -52.725 1.00 90.62 468 PHE A O 1
ATOM 3633 N N . SER A 1 469 ? 20.809 9.858 -52.417 1.00 92.88 469 SER A N 1
ATOM 3634 C CA . SER A 1 469 ? 21.254 9.733 -51.024 1.00 92.88 469 SER A CA 1
ATOM 3635 C C . SER A 1 469 ? 20.147 9.247 -50.090 1.00 92.88 469 SER A C 1
ATOM 3637 O O . SER A 1 469 ? 20.394 8.419 -49.207 1.00 92.88 469 SER A O 1
ATOM 3639 N N . ALA A 1 470 ? 18.918 9.723 -50.304 1.00 92.00 470 ALA A N 1
ATOM 3640 C CA . ALA A 1 470 ? 17.732 9.237 -49.614 1.00 92.00 470 ALA A CA 1
ATOM 3641 C C . ALA A 1 470 ? 17.451 7.775 -49.973 1.00 92.00 470 ALA A C 1
ATOM 3643 O O . ALA A 1 470 ? 17.212 6.961 -49.087 1.00 92.00 470 ALA A O 1
ATOM 3644 N N . PHE A 1 471 ? 17.546 7.407 -51.250 1.00 88.88 471 PHE A N 1
ATOM 3645 C CA . PHE A 1 471 ? 17.331 6.032 -51.689 1.00 88.88 471 PHE A CA 1
ATOM 3646 C C . PHE A 1 471 ? 18.396 5.070 -51.138 1.00 88.88 471 PHE A C 1
ATOM 3648 O O . PHE A 1 471 ? 18.066 3.991 -50.645 1.00 88.88 471 PHE A O 1
ATOM 3655 N N . LEU A 1 472 ? 19.667 5.483 -51.136 1.00 89.44 472 LEU A N 1
ATOM 3656 C CA . LEU A 1 472 ? 20.769 4.734 -50.534 1.00 89.44 472 LEU A CA 1
ATOM 3657 C C . LEU A 1 472 ? 20.561 4.555 -49.022 1.00 89.44 472 LEU A C 1
ATOM 3659 O O . LEU A 1 472 ? 20.728 3.451 -48.506 1.00 89.44 472 LEU A O 1
ATOM 3663 N N . SER A 1 473 ? 20.130 5.609 -48.321 1.00 92.81 473 SER A N 1
ATOM 3664 C CA . SER A 1 473 ? 19.778 5.534 -46.899 1.00 92.81 473 SER A CA 1
ATOM 3665 C C . SER A 1 473 ? 18.606 4.579 -46.653 1.00 92.81 473 SER A C 1
ATOM 3667 O O . SER A 1 473 ? 18.659 3.757 -45.740 1.00 92.81 473 SER A O 1
ATOM 3669 N N . LEU A 1 474 ? 17.559 4.617 -47.485 1.00 89.75 474 LEU A N 1
ATOM 3670 C CA . LEU A 1 474 ? 16.419 3.704 -47.367 1.00 89.75 474 LEU A CA 1
ATOM 3671 C C . LEU A 1 474 ? 16.870 2.246 -47.500 1.00 89.75 474 LEU A C 1
ATOM 3673 O O . LEU A 1 474 ? 16.545 1.427 -46.644 1.00 89.75 474 LEU A O 1
ATOM 3677 N N . LYS A 1 475 ? 17.677 1.946 -48.527 1.00 86.62 475 LYS A N 1
ATOM 3678 C CA . LYS A 1 475 ? 18.230 0.608 -48.789 1.00 86.62 475 LYS A CA 1
ATOM 3679 C C . LYS A 1 475 ? 19.026 0.056 -47.599 1.00 86.62 475 LYS A C 1
ATOM 3681 O O . LYS A 1 475 ? 18.971 -1.145 -47.356 1.00 86.62 475 LYS A O 1
ATOM 3686 N N . ASN A 1 476 ? 19.722 0.926 -46.865 1.00 89.25 476 ASN A N 1
ATOM 3687 C CA . ASN A 1 476 ? 20.562 0.568 -45.719 1.00 89.25 476 ASN A CA 1
ATOM 3688 C C . ASN A 1 476 ? 19.851 0.678 -44.355 1.00 89.25 476 ASN A C 1
ATOM 3690 O O . ASN A 1 476 ? 20.432 0.319 -43.336 1.00 89.25 476 ASN A O 1
ATOM 3694 N N . SER A 1 477 ? 18.613 1.188 -44.300 1.00 87.69 477 SER A N 1
ATOM 3695 C CA . SER A 1 477 ? 17.890 1.422 -43.035 1.00 87.69 477 SER A CA 1
ATOM 3696 C C . SER A 1 477 ? 17.402 0.137 -42.366 1.00 87.69 477 SER A C 1
ATOM 3698 O O . SER A 1 477 ? 17.218 0.105 -41.151 1.00 87.69 477 SER A O 1
ATOM 3700 N N . ILE A 1 478 ? 17.164 -0.913 -43.150 1.00 82.56 478 ILE A N 1
ATOM 3701 C CA . ILE A 1 478 ? 16.754 -2.231 -42.667 1.00 82.56 478 ILE A CA 1
ATOM 3702 C C . ILE A 1 478 ? 17.673 -3.258 -43.337 1.00 82.56 478 ILE A C 1
ATOM 3704 O O . ILE A 1 478 ? 17.746 -3.279 -44.571 1.00 82.56 478 ILE A O 1
ATOM 3708 N N . PRO A 1 479 ? 18.354 -4.129 -42.571 1.00 79.25 479 PRO A N 1
ATOM 3709 C CA . PRO A 1 479 ? 19.135 -5.208 -43.160 1.00 79.25 479 PRO A CA 1
ATOM 3710 C C . PRO A 1 479 ? 18.273 -6.037 -44.112 1.00 79.25 479 PRO A C 1
ATOM 3712 O O . PRO A 1 479 ? 17.137 -6.369 -43.784 1.00 79.25 479 PRO A O 1
ATOM 3715 N N . LEU A 1 480 ? 18.818 -6.385 -45.281 1.00 67.50 480 LEU A N 1
ATOM 3716 C CA . LEU A 1 480 ? 18.141 -7.184 -46.316 1.00 67.50 480 LEU A CA 1
ATOM 3717 C C . LEU A 1 480 ? 16.964 -6.481 -47.027 1.00 67.50 480 LEU A C 1
ATOM 3719 O O . LEU A 1 480 ? 16.355 -7.065 -47.919 1.00 67.50 480 LEU A O 1
ATOM 3723 N N . LEU A 1 481 ? 16.668 -5.209 -46.741 1.00 69.25 481 LEU A N 1
ATOM 3724 C CA . LEU A 1 481 ? 15.641 -4.473 -47.493 1.00 69.25 481 LEU A CA 1
ATOM 3725 C C . LEU A 1 481 ? 15.986 -4.396 -48.987 1.00 69.25 481 LEU A C 1
ATOM 3727 O O . LEU A 1 481 ? 15.129 -4.590 -49.846 1.00 69.25 481 LEU A O 1
ATOM 3731 N N . GLY A 1 482 ? 17.269 -4.192 -49.297 1.00 60.28 482 GLY A N 1
ATOM 3732 C CA . GLY A 1 482 ? 17.776 -4.177 -50.669 1.00 60.28 482 GLY A CA 1
ATOM 3733 C C . GLY A 1 482 ? 17.690 -5.517 -51.409 1.00 60.28 482 GLY A C 1
ATOM 3734 O O . GLY A 1 482 ? 17.784 -5.510 -52.632 1.00 60.28 482 GLY A O 1
ATOM 3735 N N . SER A 1 483 ? 17.517 -6.649 -50.712 1.00 62.88 483 SER A N 1
ATOM 3736 C CA . SER A 1 483 ? 17.275 -7.956 -51.346 1.00 62.88 483 SER A CA 1
ATOM 3737 C C . SER A 1 483 ? 15.786 -8.291 -51.459 1.00 62.88 483 SER A C 1
ATOM 3739 O O . SER A 1 483 ? 15.395 -8.970 -52.407 1.00 62.88 483 SER A O 1
ATOM 3741 N N . LEU A 1 484 ? 14.956 -7.791 -50.536 1.00 54.50 484 LEU A N 1
ATOM 3742 C CA . LEU A 1 484 ? 13.496 -7.953 -50.560 1.00 54.50 484 LEU A CA 1
ATOM 3743 C C . LEU A 1 484 ? 12.838 -7.178 -51.701 1.00 54.50 484 LEU A C 1
ATOM 3745 O O . LEU A 1 484 ? 11.869 -7.645 -52.296 1.00 54.50 484 LEU A O 1
ATOM 3749 N N . PHE A 1 485 ? 13.386 -6.020 -52.044 1.00 58.94 485 PHE A N 1
ATOM 3750 C CA . PHE A 1 485 ? 12.920 -5.250 -53.178 1.00 58.94 485 PHE A CA 1
ATOM 3751 C C . PHE A 1 485 ? 13.902 -5.377 -54.345 1.00 58.94 485 PHE A C 1
ATOM 3753 O O . PHE A 1 485 ? 14.874 -4.629 -54.461 1.00 58.94 485 PHE A O 1
ATOM 3760 N N . ARG A 1 486 ? 13.619 -6.305 -55.268 1.00 56.97 486 ARG A N 1
ATOM 3761 C CA . ARG A 1 486 ? 14.156 -6.220 -56.633 1.00 56.97 486 ARG A CA 1
ATOM 3762 C C . ARG A 1 486 ? 13.475 -5.044 -57.321 1.00 56.97 486 ARG A C 1
ATOM 3764 O O . ARG A 1 486 ? 12.453 -5.208 -57.982 1.00 56.97 486 ARG A O 1
ATOM 3771 N N . PHE A 1 487 ? 14.007 -3.847 -57.118 1.00 52.88 487 PHE A N 1
ATOM 3772 C CA . PHE A 1 487 ? 13.517 -2.638 -57.766 1.00 52.88 487 PHE A CA 1
ATOM 3773 C C . PHE A 1 487 ? 13.905 -2.666 -59.257 1.00 52.88 487 PHE A C 1
ATOM 3775 O O . PHE A 1 487 ? 14.889 -2.054 -59.642 1.00 52.88 487 PHE A O 1
ATOM 3782 N N . ALA A 1 488 ? 13.145 -3.447 -60.038 1.00 47.16 488 ALA A N 1
ATOM 3783 C CA . ALA A 1 488 ? 13.169 -3.666 -61.489 1.00 47.16 488 ALA A CA 1
ATOM 3784 C C . ALA A 1 488 ? 14.550 -3.949 -62.138 1.00 47.16 488 ALA A C 1
ATOM 3786 O O . ALA A 1 488 ? 15.409 -3.066 -62.167 1.00 47.16 488 ALA A O 1
ATOM 3787 N N . PRO A 1 489 ? 14.779 -5.132 -62.752 1.00 51.84 489 PRO A N 1
ATOM 3788 C CA . PRO A 1 489 ? 15.877 -5.260 -63.703 1.00 51.84 489 PRO A CA 1
ATOM 3789 C C . PRO A 1 489 ? 15.628 -4.269 -64.844 1.00 51.84 489 PRO A C 1
ATOM 3791 O O . PRO A 1 489 ? 14.542 -4.230 -65.425 1.00 51.84 489 PRO A O 1
ATOM 3794 N N . ALA A 1 490 ? 16.616 -3.425 -65.119 1.00 56.53 490 ALA A N 1
ATOM 3795 C CA . ALA A 1 490 ? 16.574 -2.574 -66.291 1.00 56.53 490 ALA A CA 1
ATOM 3796 C C . ALA A 1 490 ? 16.542 -3.470 -67.554 1.00 56.53 490 ALA A C 1
ATOM 3798 O O . ALA A 1 490 ? 17.165 -4.537 -67.544 1.00 56.53 490 ALA A O 1
ATOM 3799 N N . PRO A 1 491 ? 15.780 -3.100 -68.603 1.00 63.72 491 PRO A N 1
ATOM 3800 C CA . PRO A 1 491 ? 15.751 -3.856 -69.853 1.00 63.72 491 PRO A CA 1
ATOM 3801 C C . PRO A 1 491 ? 17.165 -4.024 -70.426 1.00 63.72 491 PRO A C 1
ATOM 3803 O O . PRO A 1 491 ? 18.041 -3.206 -70.142 1.00 63.72 491 PRO A O 1
ATOM 3806 N N . GLU A 1 492 ? 17.394 -5.079 -71.214 1.00 55.75 492 GLU A N 1
ATOM 3807 C CA . GLU A 1 492 ? 18.716 -5.395 -71.776 1.00 55.75 492 GLU A CA 1
ATOM 3808 C C . GLU A 1 492 ? 19.379 -4.155 -72.401 1.00 55.75 492 GLU A C 1
ATOM 3810 O O . GLU A 1 492 ? 18.806 -3.495 -73.265 1.00 55.75 492 GLU A O 1
ATOM 3815 N N . GLY A 1 493 ? 20.582 -3.819 -71.921 1.00 61.25 493 GLY A N 1
ATOM 3816 C CA . GLY A 1 493 ? 21.342 -2.641 -72.357 1.00 61.25 493 GLY A CA 1
ATOM 3817 C C . GLY A 1 493 ? 21.128 -1.359 -71.538 1.00 61.25 493 GLY A C 1
ATOM 3818 O O . GLY A 1 493 ? 21.783 -0.358 -71.822 1.00 61.25 493 GLY A O 1
ATOM 3819 N N . HIS A 1 494 ? 20.276 -1.365 -70.508 1.00 59.88 494 HIS A N 1
ATOM 3820 C CA . HIS A 1 494 ? 20.061 -0.214 -69.627 1.00 59.88 494 HIS A CA 1
ATOM 3821 C C . HIS A 1 494 ? 20.565 -0.482 -68.199 1.00 59.88 494 HIS A C 1
ATOM 3823 O O . HIS A 1 494 ? 20.388 -1.568 -67.659 1.00 59.88 494 HIS A O 1
ATOM 3829 N N . VAL A 1 495 ? 21.174 0.523 -67.564 1.00 68.44 495 VAL A N 1
ATOM 3830 C CA . VAL A 1 495 ? 21.433 0.550 -66.112 1.00 68.44 495 VAL A CA 1
ATOM 3831 C C . VAL A 1 495 ? 20.307 1.321 -65.422 1.00 68.44 495 VAL A C 1
ATOM 3833 O O . VAL A 1 495 ? 19.740 2.250 -66.002 1.00 68.44 495 VAL A O 1
ATOM 3836 N N . SER A 1 496 ? 19.939 0.946 -64.191 1.00 78.75 496 SER A N 1
ATOM 3837 C CA . SER A 1 496 ? 18.956 1.729 -63.427 1.00 78.75 496 SER A CA 1
ATOM 3838 C C . SER A 1 496 ? 19.486 3.149 -63.200 1.00 78.75 496 SER A C 1
ATOM 3840 O O . SER A 1 496 ? 20.696 3.342 -63.122 1.00 78.75 496 SER A O 1
ATOM 3842 N N . TRP A 1 497 ? 18.609 4.150 -63.052 1.00 83.44 497 TRP A N 1
ATOM 3843 C CA . TRP A 1 497 ? 19.048 5.530 -62.770 1.00 83.44 497 TRP A CA 1
ATOM 3844 C C . TRP A 1 497 ? 19.972 5.598 -61.541 1.00 83.44 497 TRP A C 1
ATOM 3846 O O . TRP A 1 497 ? 20.898 6.403 -61.499 1.00 83.44 497 TRP A O 1
ATOM 3856 N N . PHE A 1 498 ? 19.721 4.728 -60.556 1.00 84.19 498 PHE A N 1
ATOM 3857 C CA . PHE A 1 498 ? 20.509 4.622 -59.339 1.00 84.19 498 PHE A CA 1
ATOM 3858 C C . PHE A 1 498 ? 21.891 4.039 -59.625 1.00 84.19 498 PHE A C 1
ATOM 3860 O O . PHE A 1 498 ? 22.877 4.616 -59.182 1.00 84.19 498 PHE A O 1
ATOM 3867 N N . GLN A 1 499 ? 21.962 2.929 -60.373 1.00 81.75 499 GLN A N 1
ATOM 3868 C CA . GLN A 1 499 ? 23.234 2.318 -60.757 1.00 81.75 499 GLN A CA 1
ATOM 3869 C C . GLN A 1 499 ? 24.032 3.263 -61.654 1.00 81.75 499 GLN A C 1
ATOM 3871 O O . GLN A 1 499 ? 25.178 3.537 -61.350 1.00 81.75 499 GLN A O 1
ATOM 3876 N N . GLY A 1 500 ? 23.401 3.876 -62.658 1.00 83.00 500 GLY A N 1
ATOM 3877 C CA . GLY A 1 500 ? 24.055 4.859 -63.516 1.00 83.00 500 GLY A CA 1
ATOM 3878 C C . GLY A 1 500 ? 24.601 6.056 -62.734 1.00 83.00 500 GLY A C 1
ATOM 3879 O O . GLY A 1 500 ? 25.711 6.497 -63.003 1.00 83.00 500 GLY A O 1
ATOM 3880 N N . TYR A 1 501 ? 23.879 6.563 -61.725 1.00 83.94 501 TYR A N 1
ATOM 3881 C CA . TYR A 1 501 ? 24.427 7.605 -60.850 1.00 83.94 501 TYR A CA 1
ATOM 3882 C C . TYR A 1 501 ? 25.563 7.083 -59.964 1.00 83.94 501 TYR A C 1
ATOM 3884 O O . TYR A 1 501 ? 26.566 7.772 -59.799 1.00 83.94 501 TYR A O 1
ATOM 3892 N N . TYR A 1 502 ? 25.438 5.871 -59.425 1.00 84.69 502 TYR A N 1
ATOM 3893 C CA . TYR A 1 502 ? 26.493 5.227 -58.646 1.00 84.69 502 TYR A CA 1
ATOM 3894 C C . TYR A 1 502 ? 27.781 5.057 -59.468 1.00 84.69 502 TYR A C 1
ATOM 3896 O O . TYR A 1 502 ? 28.845 5.442 -58.997 1.00 84.69 502 TYR A O 1
ATOM 3904 N N . ASP A 1 503 ? 27.676 4.609 -60.720 1.00 85.38 503 ASP A N 1
ATOM 3905 C CA . ASP A 1 503 ? 28.797 4.438 -61.651 1.00 85.38 503 ASP A CA 1
ATOM 3906 C C . ASP A 1 503 ? 29.507 5.782 -61.918 1.00 85.38 503 ASP A C 1
ATOM 3908 O O . ASP A 1 503 ? 30.733 5.846 -61.988 1.00 85.38 503 ASP A O 1
ATOM 3912 N N . THR A 1 504 ? 28.772 6.906 -61.979 1.00 84.31 504 THR A N 1
ATOM 3913 C CA . THR A 1 504 ? 29.415 8.237 -62.079 1.00 84.31 504 THR A CA 1
ATOM 3914 C C . THR A 1 504 ? 30.223 8.615 -60.838 1.00 84.31 504 THR A C 1
ATOM 3916 O O . THR A 1 504 ? 31.154 9.417 -60.933 1.00 84.31 504 THR A O 1
ATOM 3919 N N . LEU A 1 505 ? 29.883 8.057 -59.672 1.00 84.75 505 LEU A N 1
ATOM 3920 C CA . LEU A 1 505 ? 30.623 8.272 -58.431 1.00 84.75 505 LEU A CA 1
ATOM 3921 C C . LEU A 1 505 ? 31.863 7.379 -58.334 1.00 84.75 505 LEU A C 1
ATOM 3923 O O . LEU A 1 505 ? 32.766 7.735 -57.584 1.00 84.75 505 LEU A O 1
ATOM 3927 N N . GLU A 1 506 ? 31.968 6.292 -59.107 1.00 84.81 506 GLU A N 1
ATOM 3928 C CA . GLU A 1 506 ? 33.172 5.441 -59.150 1.00 84.81 506 GLU A CA 1
ATOM 3929 C C . GLU A 1 506 ? 34.411 6.196 -59.653 1.00 84.81 506 GLU A C 1
ATOM 3931 O O . GLU A 1 506 ? 35.534 5.870 -59.271 1.00 84.81 50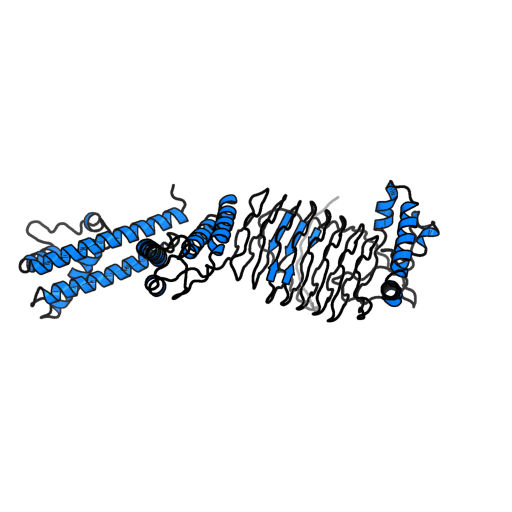6 GLU A O 1
ATOM 3936 N N . ALA A 1 507 ? 34.219 7.282 -60.412 1.00 86.38 507 ALA A N 1
ATOM 3937 C CA . ALA A 1 507 ? 35.286 8.229 -60.747 1.00 86.38 507 ALA A CA 1
ATOM 3938 C C . ALA A 1 507 ? 35.903 8.920 -59.506 1.00 86.38 507 ALA A C 1
ATOM 3940 O O . ALA A 1 507 ? 36.986 9.501 -59.591 1.00 86.38 507 ALA A O 1
ATOM 3941 N N . TYR A 1 508 ? 35.231 8.848 -58.353 1.00 88.44 508 TYR A N 1
ATOM 3942 C CA . TYR A 1 508 ? 35.624 9.421 -57.069 1.00 88.44 508 TYR A CA 1
ATOM 3943 C C . TYR A 1 508 ? 35.658 8.326 -55.981 1.00 88.44 508 TYR A C 1
ATOM 3945 O O . TYR A 1 508 ? 34.791 8.308 -55.100 1.00 88.44 508 TYR A O 1
ATOM 3953 N N . PRO A 1 509 ? 36.663 7.429 -55.986 1.00 86.25 509 PRO A N 1
ATOM 3954 C CA . PRO A 1 509 ? 36.674 6.216 -55.157 1.00 86.25 509 PRO A CA 1
ATOM 3955 C C . PRO A 1 509 ? 36.533 6.492 -53.653 1.00 86.25 509 PRO A C 1
ATOM 3957 O O . PRO A 1 509 ? 35.772 5.812 -52.973 1.00 86.25 509 PRO A O 1
ATOM 3960 N N . ALA A 1 510 ? 37.147 7.563 -53.139 1.00 88.38 510 ALA A N 1
ATOM 3961 C CA . ALA A 1 510 ? 37.009 7.945 -51.731 1.00 88.38 510 ALA A CA 1
ATOM 3962 C C . ALA A 1 510 ? 35.550 8.246 -51.330 1.00 88.38 510 ALA A C 1
ATOM 3964 O O . ALA A 1 510 ? 35.128 7.923 -50.222 1.00 88.38 510 ALA A O 1
ATOM 3965 N N . THR A 1 511 ? 34.760 8.847 -52.224 1.00 88.44 511 THR A N 1
ATOM 3966 C CA . THR A 1 511 ? 33.329 9.115 -51.999 1.00 88.44 511 THR A CA 1
ATOM 3967 C C . THR A 1 511 ? 32.563 7.808 -51.855 1.00 88.44 511 THR A C 1
ATOM 3969 O O . THR A 1 511 ? 31.750 7.660 -50.945 1.00 88.44 511 THR A O 1
ATOM 3972 N N . VAL A 1 512 ? 32.848 6.852 -52.741 1.00 88.81 512 VAL A N 1
ATOM 3973 C CA . VAL A 1 512 ? 32.226 5.527 -52.745 1.00 88.81 512 VAL A CA 1
ATOM 3974 C C . VAL A 1 512 ? 32.565 4.766 -51.463 1.00 88.81 512 VAL A C 1
ATOM 3976 O O . VAL A 1 512 ? 31.652 4.263 -50.809 1.00 88.81 512 VAL A O 1
ATOM 3979 N N . ASP A 1 513 ? 33.830 4.771 -51.040 1.00 91.62 513 ASP A N 1
ATOM 3980 C CA . ASP A 1 513 ? 34.274 4.124 -49.799 1.00 91.62 513 ASP A CA 1
ATOM 3981 C C . ASP A 1 513 ? 33.544 4.678 -48.566 1.00 91.62 513 ASP A C 1
ATOM 3983 O O . ASP A 1 513 ? 33.058 3.917 -47.725 1.00 91.62 513 ASP A O 1
ATOM 3987 N N . TRP A 1 514 ? 33.391 6.004 -48.474 1.00 93.06 514 TRP A N 1
ATOM 3988 C CA . TRP A 1 514 ? 32.640 6.639 -47.387 1.00 93.06 514 TRP A CA 1
ATOM 3989 C C . TRP A 1 514 ? 31.147 6.301 -47.422 1.00 93.06 514 TRP A C 1
ATOM 3991 O O . TRP A 1 514 ? 30.561 6.041 -46.369 1.00 93.06 514 TRP A O 1
ATOM 4001 N N . LEU A 1 515 ? 30.525 6.267 -48.604 1.00 91.19 515 LEU A N 1
ATOM 4002 C CA . LEU A 1 515 ? 29.122 5.867 -48.757 1.00 91.19 515 LEU A CA 1
ATOM 4003 C C . LEU A 1 515 ? 28.900 4.403 -48.349 1.00 91.19 515 LEU A C 1
ATOM 4005 O O . LEU A 1 515 ? 27.908 4.095 -47.684 1.00 91.19 515 LEU A O 1
ATOM 4009 N N . ILE A 1 516 ? 29.828 3.506 -48.698 1.00 89.75 516 ILE A N 1
ATOM 4010 C CA . ILE A 1 516 ? 29.803 2.104 -48.263 1.00 89.75 516 ILE A CA 1
ATOM 4011 C C . ILE A 1 516 ? 29.963 2.027 -46.744 1.00 89.75 516 ILE A C 1
ATOM 4013 O O . ILE A 1 516 ? 29.153 1.382 -46.079 1.00 89.75 516 ILE A O 1
ATOM 4017 N N . GLY A 1 517 ? 30.957 2.720 -46.182 1.00 91.94 517 GLY A N 1
ATOM 4018 C CA . GLY A 1 517 ? 31.210 2.752 -44.741 1.00 91.94 517 GLY A CA 1
ATOM 4019 C C . GLY A 1 517 ? 30.002 3.243 -43.940 1.00 91.94 517 GLY A C 1
ATOM 4020 O O . GLY A 1 517 ? 29.572 2.576 -42.996 1.00 91.94 517 GLY A O 1
ATOM 4021 N N . LEU A 1 518 ? 29.389 4.359 -44.352 1.00 93.06 518 LEU A N 1
ATOM 4022 C CA . LEU A 1 518 ? 28.146 4.863 -43.757 1.00 93.06 518 LEU A C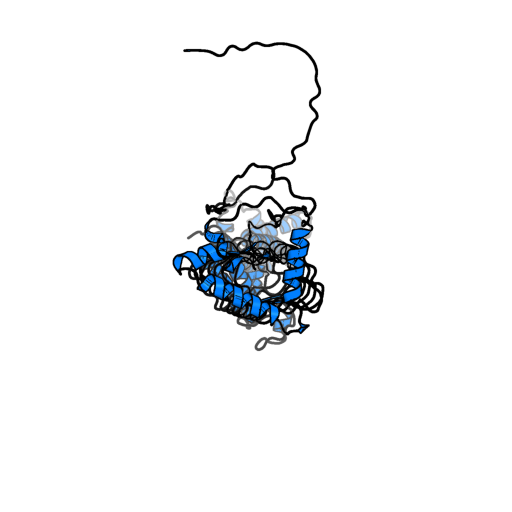A 1
ATOM 4023 C C . LEU A 1 518 ? 27.000 3.857 -43.899 1.00 93.06 518 LEU A C 1
ATOM 4025 O O . LEU A 1 518 ? 26.255 3.641 -42.942 1.00 93.06 518 LEU A O 1
ATOM 4029 N N . GLY A 1 519 ? 26.889 3.203 -45.056 1.00 91.00 519 GLY A N 1
ATOM 4030 C CA . GLY A 1 519 ? 25.906 2.153 -45.291 1.00 91.00 519 GLY A CA 1
ATOM 4031 C C . GLY A 1 519 ? 26.064 0.962 -44.346 1.00 91.00 519 GLY A C 1
ATOM 4032 O O . GLY A 1 519 ? 25.069 0.474 -43.812 1.00 91.00 519 GLY A O 1
ATOM 4033 N N . VAL A 1 520 ? 27.292 0.511 -44.076 1.00 91.56 520 VAL A N 1
ATOM 4034 C CA . VAL A 1 520 ? 27.563 -0.571 -43.111 1.00 91.56 520 VAL A CA 1
ATOM 4035 C C . VAL A 1 520 ? 27.125 -0.163 -41.704 1.00 91.56 520 VAL A C 1
ATOM 4037 O O . VAL A 1 520 ? 26.412 -0.917 -41.040 1.00 91.56 520 VAL A O 1
ATOM 4040 N N . VAL A 1 521 ? 27.483 1.046 -41.261 1.00 93.06 521 VAL A N 1
ATOM 4041 C CA . VAL A 1 521 ? 27.093 1.560 -39.937 1.00 93.06 521 VAL A CA 1
ATOM 4042 C C . VAL A 1 521 ? 25.569 1.667 -39.814 1.00 93.06 521 VAL A C 1
ATOM 4044 O O . VAL A 1 521 ? 25.000 1.227 -38.812 1.00 93.06 521 VAL A O 1
ATOM 4047 N N . GLN A 1 522 ? 24.898 2.199 -40.840 1.00 94.19 522 GLN A N 1
ATOM 4048 C CA . GLN A 1 522 ? 23.441 2.310 -40.867 1.00 94.19 522 GLN A CA 1
ATOM 4049 C C . GLN A 1 522 ? 22.761 0.938 -40.820 1.00 94.19 522 GLN A C 1
ATOM 4051 O O . GLN A 1 522 ? 21.796 0.777 -40.077 1.00 94.19 522 GLN A O 1
ATOM 4056 N N . ASN A 1 523 ? 23.290 -0.060 -41.535 1.00 92.31 523 ASN A N 1
ATOM 4057 C CA . ASN A 1 523 ? 22.759 -1.424 -41.517 1.00 92.31 523 ASN A CA 1
ATOM 4058 C C . ASN A 1 523 ? 22.875 -2.069 -40.130 1.00 92.31 523 ASN A C 1
ATOM 4060 O O . ASN A 1 523 ? 21.909 -2.667 -39.658 1.00 92.31 523 ASN A O 1
ATOM 4064 N N . ILE A 1 524 ? 24.020 -1.931 -39.449 1.00 92.44 524 ILE A N 1
ATOM 4065 C CA . ILE A 1 524 ? 24.193 -2.449 -38.080 1.00 92.44 524 ILE A CA 1
ATOM 4066 C C . ILE A 1 524 ? 23.168 -1.798 -37.147 1.00 92.44 524 ILE A C 1
ATOM 4068 O O . ILE A 1 524 ? 22.464 -2.490 -36.409 1.00 92.44 524 ILE A O 1
ATOM 4072 N N . PHE A 1 525 ? 23.041 -0.470 -37.209 1.00 92.00 525 PHE A N 1
ATOM 4073 C CA . PHE A 1 525 ? 22.095 0.264 -36.374 1.00 92.00 525 PHE A CA 1
ATOM 4074 C C . PHE A 1 525 ? 20.636 -0.113 -36.679 1.00 92.00 525 PHE A C 1
ATOM 4076 O O . PHE A 1 525 ? 19.866 -0.401 -35.763 1.00 92.00 525 PHE A O 1
ATOM 4083 N N . GLY A 1 526 ? 20.268 -0.188 -37.959 1.00 92.75 526 GLY A N 1
ATOM 4084 C CA . GLY A 1 526 ? 18.953 -0.627 -38.423 1.00 92.75 526 GLY A CA 1
ATOM 4085 C C . GLY A 1 526 ? 18.623 -2.055 -37.991 1.00 92.75 526 GLY A C 1
ATOM 4086 O O . GLY A 1 526 ? 17.503 -2.324 -37.563 1.00 92.75 526 GLY A O 1
ATOM 4087 N N . GLY A 1 527 ? 19.608 -2.957 -38.011 1.00 91.94 527 GLY A N 1
ATOM 4088 C CA . GLY A 1 527 ? 19.470 -4.324 -37.510 1.00 91.94 527 GLY A CA 1
ATOM 4089 C C . GLY A 1 527 ? 19.187 -4.386 -36.013 1.00 91.94 527 GLY A C 1
ATOM 4090 O O . GLY A 1 527 ? 18.280 -5.106 -35.598 1.00 91.94 527 GLY A O 1
ATOM 4091 N N . VAL A 1 528 ? 19.885 -3.580 -35.207 1.00 93.12 528 VAL A N 1
ATOM 4092 C CA . VAL A 1 528 ? 19.603 -3.456 -33.767 1.00 93.12 528 VAL A CA 1
ATOM 4093 C C . VAL A 1 528 ? 18.188 -2.921 -33.533 1.00 93.12 528 VAL A C 1
ATOM 4095 O O . VAL A 1 528 ? 17.455 -3.471 -32.715 1.00 93.12 528 VAL A O 1
ATOM 4098 N N . LEU A 1 529 ? 17.763 -1.884 -34.261 1.00 94.06 529 LEU A N 1
ATOM 4099 C CA . LEU A 1 529 ? 16.412 -1.329 -34.122 1.00 94.06 529 LEU A CA 1
ATOM 4100 C C . LEU A 1 529 ? 15.323 -2.317 -34.547 1.00 94.06 529 LEU A C 1
ATOM 4102 O O . LEU A 1 529 ? 14.306 -2.424 -33.863 1.00 94.06 529 LEU A O 1
ATOM 4106 N N . LEU A 1 530 ? 15.538 -3.055 -35.638 1.00 92.19 530 LEU A N 1
ATOM 4107 C CA . LEU A 1 530 ? 14.626 -4.106 -36.078 1.00 92.19 530 LEU A CA 1
ATOM 4108 C C . LEU A 1 530 ? 14.537 -5.219 -35.031 1.00 92.19 530 LEU A C 1
ATOM 4110 O O . LEU A 1 530 ? 13.437 -5.644 -34.687 1.00 92.19 530 LEU A O 1
ATOM 4114 N N . PHE A 1 531 ? 15.672 -5.653 -34.479 1.00 93.31 531 PHE A N 1
ATOM 4115 C CA . PHE A 1 531 ? 15.698 -6.628 -33.393 1.00 93.31 531 PHE A CA 1
ATOM 4116 C C . PHE A 1 531 ? 14.902 -6.139 -32.177 1.00 93.31 531 PHE A C 1
ATOM 4118 O O . PHE A 1 531 ? 14.054 -6.867 -31.672 1.00 93.31 531 PHE A O 1
ATOM 4125 N N . LEU A 1 532 ? 15.113 -4.894 -31.738 1.00 93.44 532 LEU A N 1
ATOM 4126 C CA . LEU A 1 532 ? 14.384 -4.306 -30.610 1.00 93.44 532 LEU A CA 1
ATOM 4127 C C . LEU A 1 532 ? 12.880 -4.173 -30.885 1.00 93.44 532 LEU A C 1
ATOM 4129 O O . LEU A 1 532 ? 12.067 -4.397 -29.991 1.00 93.44 532 LEU A O 1
ATOM 4133 N N . PHE A 1 533 ? 12.502 -3.838 -32.119 1.00 92.00 533 PHE A N 1
ATOM 4134 C CA . PHE A 1 533 ? 11.108 -3.814 -32.554 1.00 92.00 533 PHE A CA 1
ATOM 4135 C C . PHE A 1 533 ? 10.465 -5.204 -32.473 1.00 92.00 533 PHE A C 1
ATOM 4137 O O . PHE A 1 533 ? 9.387 -5.353 -31.897 1.00 92.00 533 PHE A O 1
ATOM 4144 N N . LEU A 1 534 ? 11.142 -6.228 -33.001 1.00 91.00 534 LEU A N 1
ATOM 4145 C CA . LEU A 1 534 ? 10.675 -7.614 -32.952 1.00 91.00 534 LEU A CA 1
ATOM 4146 C C . LEU A 1 534 ? 10.626 -8.147 -31.517 1.00 91.00 534 LEU A C 1
ATOM 4148 O O . LEU A 1 534 ? 9.682 -8.849 -31.166 1.00 91.00 534 LEU A O 1
ATOM 4152 N N . LEU A 1 535 ? 11.589 -7.775 -30.672 1.00 91.00 535 LEU A N 1
ATOM 4153 C CA . LEU A 1 535 ? 11.591 -8.108 -29.250 1.00 91.00 535 LEU A CA 1
ATOM 4154 C C . LEU A 1 535 ? 10.367 -7.512 -28.544 1.00 91.00 535 LEU A C 1
ATOM 4156 O O . LEU A 1 535 ? 9.682 -8.221 -27.813 1.00 91.00 535 LEU A O 1
ATOM 4160 N N . ALA A 1 536 ? 10.038 -6.247 -28.819 1.00 88.25 536 ALA A N 1
ATOM 4161 C CA . ALA A 1 536 ? 8.848 -5.611 -28.261 1.00 88.25 536 ALA A CA 1
ATOM 4162 C C . ALA A 1 536 ? 7.543 -6.256 -28.753 1.00 88.25 536 ALA A C 1
ATOM 4164 O O . ALA A 1 536 ? 6.616 -6.449 -27.967 1.00 88.25 536 ALA A O 1
ATOM 4165 N N . LEU A 1 537 ? 7.471 -6.651 -30.029 1.00 88.81 537 LEU A N 1
ATOM 4166 C CA . LEU A 1 537 ? 6.338 -7.423 -30.550 1.00 88.81 537 LEU A CA 1
ATOM 4167 C C . LEU A 1 537 ? 6.222 -8.794 -29.880 1.00 88.81 537 LEU A C 1
ATOM 4169 O O . LEU A 1 537 ? 5.123 -9.186 -29.493 1.00 88.81 537 LEU A O 1
ATOM 4173 N N . ARG A 1 538 ? 7.343 -9.504 -29.712 1.00 88.62 538 ARG A N 1
ATOM 4174 C CA . ARG A 1 538 ? 7.390 -10.796 -29.021 1.00 88.62 538 ARG A CA 1
ATOM 4175 C C . ARG A 1 538 ? 6.866 -10.668 -27.594 1.00 88.62 538 ARG A C 1
ATOM 4177 O O . ARG A 1 538 ? 6.008 -11.455 -27.206 1.00 88.62 538 ARG A O 1
ATOM 4184 N N . ASN A 1 539 ? 7.341 -9.668 -26.852 1.00 84.25 539 ASN A N 1
ATOM 4185 C CA . ASN A 1 539 ? 6.921 -9.414 -25.475 1.00 84.25 539 ASN A CA 1
ATOM 4186 C C . ASN A 1 539 ? 5.423 -9.091 -25.400 1.00 84.25 539 ASN A C 1
ATOM 4188 O O . ASN A 1 539 ? 4.714 -9.638 -24.560 1.00 84.25 539 ASN A O 1
ATOM 4192 N N . ARG A 1 540 ? 4.915 -8.266 -26.324 1.00 80.88 540 ARG A N 1
ATOM 4193 C CA . ARG A 1 540 ? 3.512 -7.834 -26.322 1.00 80.88 540 ARG A CA 1
ATOM 4194 C C . ARG A 1 540 ? 2.526 -8.918 -26.761 1.00 80.88 540 ARG A C 1
ATOM 4196 O O . ARG A 1 540 ? 1.464 -9.051 -26.163 1.00 80.88 540 ARG A O 1
ATOM 4203 N N . PHE A 1 541 ? 2.853 -9.671 -27.811 1.00 81.81 541 PHE A N 1
ATOM 4204 C CA . PHE A 1 541 ? 1.960 -10.674 -28.408 1.00 81.81 541 PHE A CA 1
ATOM 4205 C C . PHE A 1 541 ? 2.247 -12.106 -27.955 1.00 81.81 541 PHE A C 1
ATOM 4207 O O . PHE A 1 541 ? 1.574 -13.030 -28.404 1.00 81.81 541 PHE A O 1
ATOM 4214 N N . ARG A 1 542 ? 3.227 -12.301 -27.064 1.00 70.69 542 ARG A N 1
ATOM 4215 C CA . ARG A 1 542 ? 3.626 -13.614 -26.536 1.00 70.69 542 ARG A CA 1
ATOM 4216 C C . ARG A 1 542 ? 3.921 -14.627 -27.650 1.00 70.69 542 ARG A C 1
ATOM 4218 O O . ARG A 1 542 ? 3.519 -15.787 -27.569 1.00 70.69 542 ARG A O 1
ATOM 4225 N N . LEU A 1 543 ? 4.620 -14.182 -28.696 1.00 73.69 543 LEU A N 1
ATOM 4226 C CA . LEU A 1 543 ? 5.091 -15.076 -29.754 1.00 73.69 543 LEU A CA 1
ATOM 4227 C C . LEU A 1 543 ? 6.121 -16.033 -29.132 1.00 73.69 543 LEU A C 1
ATOM 4229 O O . LEU A 1 543 ? 7.166 -15.587 -28.644 1.00 73.69 543 LEU A O 1
ATOM 4233 N N . LYS A 1 544 ? 5.764 -17.319 -29.062 1.00 54.78 544 LYS A N 1
ATOM 4234 C CA . LYS A 1 544 ? 6.630 -18.378 -28.532 1.00 54.78 544 LYS A CA 1
ATOM 4235 C C . LYS A 1 544 ? 7.663 -18.802 -29.559 1.00 54.78 544 LYS A C 1
ATOM 4237 O O . LYS A 1 544 ? 7.264 -18.996 -30.728 1.00 54.78 544 LYS A O 1
#

pLDDT: mean 83.29, std 20.83, range [21.89, 98.75]

Secondary structure (DSSP, 8-state):
--------------------------------S--------------------TT--------GGGG-GGGGGGGGGBTTSTT-SPPPTT--PPPPHHHHHHHHHHHHTT-TTTTSHHHHHHHHHHHHHHHTS-HHHHHHHHTTBEEE-TT-B--GGG-B-TT-EE-SEEE-TT-B--SS-EE-TT-EE-SS-EE-TT-B--SS-EE-TT-EE-SS-EE-TTEE-TTS-EE-TT-EE-SSEEE--EEE-SSEEE-TT-EE-SSEEEEES-EESS-EEE-TT-EESSEEEEE-EESS-EE-TT-EESS-EE-TT-EESS--B-TT-EESSPPB-TT-B-PPPPEESS---TTS-TTHHHHS-EES-TTHHHHHHHHHHHHHHTT-HHHHHHHHHHHHHHTBTTTB-SHHHHHHHHHHHHHHTTTT-SHHHHHHHHHHHHHHHHHHHHHHHHH-TTTTSSHHHHHHHHHHHHHHHHHHHSTTHHHH----PPPTT---HHHHHHHHHHTSHHHHHHHHHHHHHHHHHHHHHHHHHHHHHHHHHT--

Sequence (544 aa):
MDARIKSGHDEGGMGLISLKLEVGERFSSRLHSGVPIATVAANTERTGGTMADEDGAVEWKKPEWWHDARFKEFEDWLIDGPAGEWPRFYESRDLSPLQRKLVSENAALLTAADGGKGWSARVQAFESAIGSLAEVNRKTARAAFRIHFDRHVFSASERNFFSYRFPCSVSFVGAKFGDGDVNFSGAEFGDGDVRFDRTTFGNGEVLFSDAKFSDGDVWFAGANFGDGDVSFSGATFGAGVISFEASFGKGEVSLFQTRFGDGFVIFPNPTMTETDFEADCMVVEGSLFVRAHFPKSAKFRQLTVGGNADFSGSTFAQIPDFTDAKFDRPPEVAGMVVPAPKLSKLQKQVGVARFTSVLFELAQDPDDVLKLRKLKAMALSVHDHEKDGDFFAAEMLAKRGTETTSFWGLAFNTLYWKLSNFGQSFTQPLRWLARSFLLFAALNVLVVSIGNPNSLTTIASRSLAVVFSAFLSLKNSIPLLGSLFRFAPAPEGHVSWFQGYYDTLEAYPATVDWLIGLGVVQNIFGGVLLFLFLLALRNRFRLK

Foldseek 3Di:
DDDDDDDDDDDDDDDDDDDDDDPDDDDDDDDPDDDDPPPPDPDDDDPDDFDADPQRFGPADDDPVRPDPLCVVQLLFFCCHRLHHDDDLPDPDDRGNVVVVSLVVLLVCQFPPPPNVSVVVVVVSVCVSLVPDDPVCSLVVLARGERENDLPEDDPRRQACALPEDAHHYEHRLYEDEAEEHECDNYEDHYEEYYQANYENHNYEYYLHQYEAELYEYDNAAYEPHAEAYENANYEHEAYEYEPNYEYEQYEHELHLYEYYQHEYEDDAYHYDNYAYYNANYEHLHEYYDQYEACAEAEQALYEHNYEAEHANYEYPALYACHNYYYNAQYHHHNYHHDAFDWDQQDDAPLADRVLSNVFTAGDDLCLLRSLVVQLVSCVRVVVLVSVLVSVLSNLRSCGRPVQRDSVSRVVSVCCCQQFSVLQRLVSLVVVLVVQLVVQLVVLLVLCVVQPVVCPVDPVSVVLSSVLSSVLSVCLSEPCPVVVDPPDDDPPPDDPSNVVVVVVCVVRVVSVVVSVVSSVVNNVSSHVSVVSSVSNVCSVVVPD

Radius of gyration: 37.22 Å; chains: 1; bounding box: 101×45×112 Å